Protein AF-A0A7S2EQD6-F1 (afdb_monomer)

Solvent-accessible surface area (backbone atoms only — not comparable to full-atom values): 32154 Å² total; per-residue (Å²): 106,72,55,60,54,40,44,70,32,64,63,48,75,42,72,77,52,40,70,50,75,37,54,31,87,34,45,26,77,62,15,37,38,44,44,65,15,59,37,78,39,79,96,69,75,39,49,37,35,27,51,32,76,66,50,82,82,32,35,67,44,68,41,47,62,68,86,27,44,66,63,51,54,53,52,51,48,53,50,51,50,51,46,51,52,49,52,56,54,46,73,73,44,70,55,75,82,70,34,48,79,51,99,32,29,44,33,37,77,45,81,23,81,38,65,63,63,45,48,56,51,47,52,52,47,51,52,51,20,60,77,65,77,47,70,70,48,76,46,80,45,81,52,94,79,86,36,30,37,40,37,40,37,29,56,45,85,90,68,76,35,72,49,72,66,42,53,52,51,55,47,52,47,48,48,55,57,52,72,67,54,43,53,38,76,62,51,46,62,92,78,59,74,91,32,53,34,70,56,62,45,86,59,71,20,51,28,35,29,39,35,32,41,54,88,66,52,78,47,80,41,76,35,31,55,76,56,44,53,73,72,47,62,79,34,37,37,36,36,46,25,28,19,49,37,30,36,28,34,65,31,21,50,72,92,53,93,59,74,36,49,34,36,48,29,38,72,58,97,53,55,94,39,46,35,46,71,41,51,30,35,29,35,31,61,42,76,88,77,50,69,67,44,45,29,32,27,69,84,51,79,60,47,35,34,36,34,30,70,38,72,77,44,80,34,72,73,60,99,83,60,97,58,62,19,27,29,28,34,30,33,29,46,41,77,62,55,85,42,48,37,61,62,53,26,68,72,57,32,35,61,50,68,66,75,90,49,75,71,82,78,52,82,65,43,71,57,67,54,37,38,82,74,44,44,62,74,55,8,37,38,51,60,39,41,41,44,47,53,38,70,68,57,50,63,72,66,34,72,92,33,49,38,57,36,32,56,26,35,37,46,66,79,66,44,61,58,86,44,65,36,54,81,77,55,82,62,70,69,31,46,34,44,29,43,36,47,36,52,49,55,53,38,53,35,54,75,70,64,41,47,52,37,30,34,18,68,67,38,46,51,52,52,46,46,44,33,47,45,5,48,47,35,74,72,73,43,78,61,91,84,61,91,54,49,70,41,52,47,66,50,58,59,63,70,64,74,72,68,84,88,74,54,49,52,60,13,45,51,53,65,50,62,95,59,54,60,89,38,71,52,46,31,38,38,16,66,64,55,38,52,96,76,52,76,79,70,72,71,47,27,41,33,27,48,41,64,58,52,36,25,65,64,40,33,33,54,12,22,62,72,67,32,38,62,60,50,50,54,53,50,52,52,36,54,75,70,68,43,35,26,35,72,31,25,21,38,34,39,42,34,44,65,77,80,82,126

Secondary structure (DSSP, 8-state):
-HHHHHHH-SEEEE----TTSEEGGGSPTT-EEEE--EEEEGGGTEEEESEES-GGGT-SEE--TTTSHHHHHHHHHHHHHHHHHHHHHHTTS-HHHHSEEETTEEEEEEEESSHHHHHHHHHHHHHHHHHTT-PPEEEEE--SSS-EEEEEEE--TTTSS--HHHHHHHHHHHHHHHHH--BGGGT-----GGGB-SS--SSTT---EEEE-TT--EEEES-HHHHHHHHTTTEEEEEE-EEEP--EEEEEETT-SS-EEEEEEE--S-SSSBSTT-EEEEEES-SS--TT-EEE-GGGTTSEEEEEEEEEEEE---SSSS--EEEEEEEEEES-TTSBHHHHHHHH-B----GGG-S---TTHHHHTS-TT-EEEEESS--GGGGG--HHHHHHH-GGGEEEEEEE--GGGGS---SSBGGGS-PPPEEEEEEHHHHHHHHHHHHTT-EEEEESHHHHHHHHHHHHHHHHHHHH---TT-SSEEE-TTHHHHHHSSSPPPPHHHHHHHHHTT--TT-EEEEEE-----TTT---SS-SEEEEE---TT-HHHHHHHHHTT-HHHHHHHHHHHHHTT--BSTTS-EEEEE------

Foldseek 3Di:
DVLVVQQPDLEAEDQPLAAQCAELVSHHAAHEYEFPRWHQDPVVNFTGTNYDDDNVVGYNYYADGPPGVVVVVVVVVVVVVVVVVVVVVLVVPPLVVQWDDDQQKTKHKDWDQEPVVVVVLVVVLQVVCVVLVFDWDWDWDDDPDGTIIIMTMGGDPVPSHHDPSRSVSSVVSVVSVVLVFDFLVLQFDDDDLLQADLAFDVPQQQFKEWEQAQVRDIDTGRGRLVVVLVVCVLFFEEDAQAAAFLQWFWWAFVPDPDTWIKGFFAQPPDQQAFQAFGKTWIWIQDPPDDQQTKIAGVLVVRQKIKGFHAWPAWDDLDPPDPGTTTTTIITIHGPRRPDGVRVVSVRGGHQPDRCSSVDDGDPVCSVQQHAPSHDDHAANHYLQLRSNDDPVSDVSSDPLSYAYWHKHYGPQQSDFQPDSGSVPDFFDKIKIKGQLLRLVSLLVCVVVVGHYEYRGPRSQQVLQLLLLLLLCCVVVNDDPPDPAGEDEQCNVVVSVPDDDDDASNNSSCSQCPPHDSRDMHMHMYRHQQAAPRDDRRRDFKYKYFADHRRGSVSRNVCNNQRHSVSSNVSVVVCVVVSFRGDSSTHMYIYGHDPPDD

pLDDT: mean 84.17, std 13.35, range [29.14, 98.56]

Nearest PDB structures (foldseek):
  1yy3-assembly2_B  TM=5.901E-01  e=1.756E-21  Bacillus subtilis
  1wdi-assembly1_A  TM=6.372E-01  e=6.021E-18  Thermus thermophilus
  5o22-assembly1_A  TM=9.116E-01  e=2.894E-05  Escherichia coli K-12
  5fr7-assembly1_B  TM=4.231E-01  e=1.753E-01  Erwinia amylovora CFBP1430
  6vu7-assembly1_D  TM=4.614E-01  e=2.765E-01  Escherichia coli 55989

Structure (mmCIF, N/CA/C/O backbone):
data_AF-A0A7S2EQD6-F1
#
_entry.id   AF-A0A7S2EQD6-F1
#
loop_
_atom_site.group_PDB
_atom_site.id
_atom_site.type_symbol
_atom_site.label_atom_id
_atom_site.label_alt_id
_atom_site.label_comp_id
_atom_site.label_asym_id
_atom_site.label_entity_id
_atom_site.label_seq_id
_atom_site.pdbx_PDB_ins_code
_atom_site.Cartn_x
_atom_site.Cartn_y
_atom_site.Cartn_z
_atom_site.occupancy
_atom_site.B_iso_or_equiv
_atom_site.auth_seq_id
_atom_site.auth_comp_id
_atom_site.auth_asym_id
_atom_site.auth_atom_id
_atom_site.pdbx_PDB_model_num
ATOM 1 N N . LYS A 1 1 ? 44.573 29.053 -65.685 1.00 82.62 1 LYS A N 1
ATOM 2 C CA . LYS A 1 1 ? 44.059 29.717 -64.462 1.00 82.62 1 LYS A CA 1
ATOM 3 C C . LYS A 1 1 ? 43.246 28.791 -63.561 1.00 82.62 1 LYS A C 1
ATOM 5 O O . LYS A 1 1 ? 43.706 28.571 -62.456 1.00 82.62 1 LYS A O 1
ATOM 10 N N . LEU A 1 2 ? 42.095 28.234 -63.974 1.00 89.12 2 LEU A N 1
ATOM 11 C CA . LEU A 1 2 ? 41.351 27.299 -63.103 1.00 89.12 2 LEU A CA 1
ATOM 12 C C . LEU A 1 2 ? 42.158 26.020 -62.827 1.00 89.12 2 LEU A C 1
ATOM 14 O O . LEU A 1 2 ? 42.357 25.667 -61.676 1.00 89.12 2 LEU A O 1
ATOM 18 N N . GLU A 1 3 ? 42.723 25.413 -63.870 1.00 92.88 3 GLU A N 1
ATOM 19 C CA . GLU A 1 3 ? 43.634 24.264 -63.761 1.00 92.88 3 GLU A CA 1
ATOM 20 C C . GLU A 1 3 ? 44.816 24.523 -62.808 1.00 92.88 3 GLU A C 1
ATOM 22 O O . GLU A 1 3 ? 45.034 23.762 -61.874 1.00 92.88 3 GLU A O 1
ATOM 27 N N . GLU A 1 4 ? 45.529 25.643 -62.964 1.00 93.06 4 GLU A N 1
ATOM 28 C CA . GLU A 1 4 ? 46.649 26.019 -62.080 1.00 93.06 4 GLU A CA 1
ATOM 29 C C . GLU A 1 4 ? 46.222 26.191 -60.613 1.00 93.06 4 GLU A C 1
ATOM 31 O O . GLU A 1 4 ? 46.980 25.859 -59.701 1.00 93.06 4 GLU A O 1
ATOM 36 N N . MET A 1 5 ? 45.010 26.700 -60.367 1.00 93.81 5 MET A N 1
ATOM 37 C CA . MET A 1 5 ? 44.462 26.826 -59.013 1.00 93.81 5 MET A CA 1
ATOM 38 C C . MET A 1 5 ? 44.160 25.455 -58.401 1.00 93.81 5 MET A C 1
ATOM 40 O O . MET A 1 5 ? 44.445 25.238 -57.227 1.00 93.81 5 MET A O 1
ATOM 44 N N . VAL A 1 6 ? 43.629 24.515 -59.185 1.00 93.94 6 VAL A N 1
ATOM 45 C CA . VAL A 1 6 ? 43.349 23.150 -58.712 1.00 93.94 6 VAL A CA 1
ATOM 46 C C . VAL A 1 6 ? 44.655 22.383 -58.465 1.00 93.94 6 VAL A C 1
ATOM 48 O O . VAL A 1 6 ? 44.810 21.782 -57.403 1.00 93.94 6 VAL A O 1
ATOM 51 N N . LEU A 1 7 ? 45.640 22.501 -59.363 1.00 94.06 7 LEU A N 1
ATOM 52 C CA . LEU A 1 7 ? 46.951 21.843 -59.253 1.00 94.06 7 LEU A CA 1
ATOM 53 C C . LEU A 1 7 ? 47.787 22.332 -58.063 1.00 94.06 7 LEU A C 1
ATOM 55 O O . LEU A 1 7 ? 48.673 21.620 -57.591 1.00 94.06 7 LEU A O 1
ATOM 59 N N . SER A 1 8 ? 47.531 23.547 -57.576 1.00 94.25 8 SER A N 1
ATOM 60 C CA . SER A 1 8 ? 48.234 24.119 -56.423 1.00 94.25 8 SER A CA 1
ATOM 61 C C . SER A 1 8 ? 47.495 23.945 -55.092 1.00 94.25 8 SER A C 1
ATOM 63 O O . SER A 1 8 ? 48.078 24.236 -54.049 1.00 94.25 8 SER A O 1
ATOM 65 N N . SER A 1 9 ? 46.256 23.439 -55.098 1.00 96.19 9 SER A N 1
ATOM 66 C CA . SER A 1 9 ? 45.418 23.322 -53.899 1.00 96.19 9 SER A CA 1
ATOM 67 C C . SER A 1 9 ? 45.641 22.006 -53.149 1.00 96.19 9 SER A C 1
ATOM 69 O O . SER A 1 9 ? 45.617 20.929 -53.739 1.00 96.19 9 SER A O 1
ATOM 71 N N . ASP A 1 10 ? 45.800 22.083 -51.825 1.00 96.00 10 ASP A N 1
ATOM 72 C CA . ASP A 1 10 ? 45.852 20.901 -50.948 1.00 96.00 10 ASP A CA 1
ATOM 73 C C . ASP A 1 10 ? 44.454 20.356 -50.607 1.00 96.00 10 ASP A C 1
ATOM 75 O O . ASP A 1 10 ? 44.292 19.170 -50.315 1.00 96.00 10 ASP A O 1
ATOM 79 N N . ILE A 1 11 ? 43.436 21.222 -50.659 1.00 96.88 11 ILE A N 1
ATOM 80 C CA . ILE A 1 11 ? 42.023 20.868 -50.507 1.00 96.88 11 ILE A CA 1
ATOM 81 C C . ILE A 1 11 ? 41.241 21.565 -51.613 1.00 96.88 11 ILE A C 1
ATOM 83 O O . ILE A 1 11 ? 41.304 22.788 -51.743 1.00 96.88 11 ILE A O 1
ATOM 87 N N . VAL A 1 12 ? 40.477 20.798 -52.385 1.00 95.00 12 VAL A N 1
ATOM 88 C CA . VAL A 1 12 ? 39.614 21.327 -53.444 1.00 95.00 12 VAL A CA 1
ATOM 89 C C . VAL A 1 12 ? 38.160 21.143 -53.038 1.00 95.00 12 VAL A C 1
ATOM 91 O O . VAL A 1 12 ? 37.707 20.020 -52.835 1.00 95.00 12 VAL A O 1
ATOM 94 N N . VAL A 1 13 ? 37.416 22.243 -52.931 1.00 95.00 13 VAL A N 1
ATOM 95 C CA . VAL A 1 13 ? 35.972 22.226 -52.665 1.00 95.00 13 VAL A CA 1
ATOM 96 C C . VAL A 1 13 ? 35.254 22.735 -53.903 1.00 95.00 13 VAL A C 1
ATOM 98 O O . VAL A 1 13 ? 35.466 23.878 -54.303 1.00 95.00 13 VAL A O 1
ATOM 101 N N . THR A 1 14 ? 34.412 21.901 -54.511 1.00 91.50 14 THR A N 1
ATOM 102 C CA . THR A 1 14 ? 33.633 22.295 -55.691 1.00 91.50 14 THR A CA 1
ATOM 103 C C . THR A 1 14 ? 32.160 22.448 -55.353 1.00 91.50 14 THR A C 1
ATOM 105 O O . THR A 1 14 ? 31.561 21.559 -54.750 1.00 91.50 14 THR A O 1
ATOM 108 N N . CYS A 1 15 ? 31.583 23.578 -55.759 1.00 91.56 15 CYS A N 1
ATOM 109 C CA . CYS A 1 15 ? 30.183 23.960 -55.555 1.00 91.56 15 CYS A CA 1
ATOM 110 C C . CYS A 1 15 ? 29.581 24.541 -56.849 1.00 91.56 15 CYS A C 1
ATOM 112 O O . CYS A 1 15 ? 28.695 25.391 -56.782 1.00 91.56 15 CYS A O 1
ATOM 114 N N . ALA A 1 16 ? 30.123 24.179 -58.016 1.00 89.44 16 ALA A N 1
ATOM 115 C CA . ALA A 1 16 ? 29.805 24.848 -59.274 1.00 89.44 16 ALA A CA 1
ATOM 116 C C . ALA A 1 16 ? 28.478 24.368 -59.876 1.00 89.44 16 ALA A C 1
ATOM 118 O O . ALA A 1 16 ? 27.806 25.150 -60.544 1.00 89.44 16 ALA A O 1
ATOM 119 N N . GLY A 1 17 ? 28.101 23.105 -59.642 1.00 89.12 17 GLY A N 1
ATOM 120 C CA . GLY A 1 17 ? 26.892 22.522 -60.236 1.00 89.12 17 GLY A CA 1
ATOM 121 C C . GLY A 1 17 ? 26.987 22.439 -61.760 1.00 89.12 17 GLY A C 1
ATOM 122 O O . GLY A 1 17 ? 26.004 22.646 -62.464 1.00 89.12 17 GLY A O 1
ATOM 123 N N . SER A 1 18 ? 28.194 22.200 -62.268 1.00 91.25 18 SER A N 1
ATOM 124 C CA . SER A 1 18 ? 28.522 22.168 -63.688 1.00 91.25 18 SER A CA 1
ATOM 125 C C . SER A 1 18 ? 29.345 20.909 -63.963 1.00 91.25 18 SER A C 1
ATOM 127 O O . SER A 1 18 ? 30.561 20.922 -63.755 1.00 91.25 18 SER A O 1
ATOM 129 N N . PRO A 1 19 ? 28.712 19.816 -64.426 1.00 90.38 19 PRO A N 1
ATOM 130 C CA . PRO A 1 19 ? 29.387 18.540 -64.619 1.00 90.38 19 PRO A CA 1
ATOM 131 C C . PRO A 1 19 ? 30.586 18.643 -65.558 1.00 90.38 19 PRO A C 1
ATOM 133 O O . PRO A 1 19 ? 30.471 19.201 -66.648 1.00 90.38 19 PRO A O 1
ATOM 136 N N . GLY A 1 20 ? 31.723 18.091 -65.138 1.00 84.31 20 GLY A N 1
ATOM 137 C CA . GLY A 1 20 ? 32.963 18.097 -65.921 1.00 84.31 20 GLY A CA 1
ATOM 138 C C . GLY A 1 20 ? 33.658 19.457 -66.039 1.00 84.31 20 GLY A C 1
ATOM 139 O O . GLY A 1 20 ? 34.552 19.610 -66.864 1.00 84.31 20 GLY A O 1
ATOM 140 N N . LEU A 1 21 ? 33.284 20.451 -65.224 1.00 92.56 21 LEU A N 1
ATOM 141 C CA . LEU A 1 21 ? 34.004 21.726 -65.149 1.00 92.56 21 LEU A CA 1
ATOM 142 C C . LEU A 1 21 ? 35.478 21.534 -64.755 1.00 92.56 21 LEU A C 1
ATOM 144 O O . LEU A 1 21 ? 36.339 22.310 -65.175 1.00 92.56 21 LEU A O 1
ATOM 148 N N . LEU A 1 22 ? 35.752 20.532 -63.919 1.00 93.69 22 LEU A N 1
ATOM 149 C CA . LEU A 1 22 ? 37.081 20.204 -63.419 1.00 93.69 22 LEU A CA 1
ATOM 150 C C . LEU A 1 22 ? 37.515 18.834 -63.942 1.00 93.69 22 LEU A C 1
ATOM 152 O O . LEU A 1 22 ? 36.711 17.911 -63.992 1.00 93.69 22 LEU A O 1
ATOM 156 N N . CYS A 1 23 ? 38.792 18.669 -64.275 1.00 93.25 23 CYS A N 1
ATOM 157 C CA . CYS A 1 23 ? 39.355 17.355 -64.582 1.00 93.25 23 CYS A CA 1
ATOM 158 C C . CYS A 1 23 ? 40.022 16.760 -63.335 1.00 93.25 23 CYS A C 1
ATOM 160 O O . CYS A 1 23 ? 40.720 17.470 -62.608 1.00 93.25 23 CYS A O 1
ATOM 162 N N . ALA A 1 24 ? 39.846 15.459 -63.093 1.00 93.38 24 ALA A N 1
ATOM 163 C CA . ALA A 1 24 ? 40.533 14.747 -62.015 1.00 93.38 24 ALA A CA 1
ATOM 164 C C . ALA A 1 24 ? 42.063 14.889 -62.125 1.00 93.38 24 ALA A C 1
ATOM 166 O O . ALA A 1 24 ? 42.728 15.088 -61.114 1.00 93.38 24 ALA A O 1
ATOM 167 N N . ASP A 1 25 ? 42.617 14.905 -63.339 1.00 93.06 25 ASP A N 1
ATOM 168 C CA . ASP A 1 25 ? 44.062 15.054 -63.565 1.00 93.06 25 ASP A CA 1
ATOM 169 C C . ASP A 1 25 ? 44.606 16.439 -63.168 1.00 93.06 25 ASP A C 1
ATOM 171 O O . ASP A 1 25 ? 45.816 16.620 -63.043 1.00 93.06 25 ASP A O 1
ATOM 175 N N . TRP A 1 26 ? 43.729 17.420 -62.928 1.00 95.12 26 TRP A N 1
ATOM 176 C CA . TRP A 1 26 ? 44.123 18.724 -62.388 1.00 95.12 26 TRP A CA 1
ATOM 177 C C . TRP A 1 26 ? 44.314 18.697 -60.869 1.00 95.12 26 TRP A C 1
ATOM 179 O O . TRP A 1 26 ? 44.816 19.664 -60.302 1.00 95.12 26 TRP A O 1
ATOM 189 N N . VAL A 1 27 ? 43.905 17.626 -60.181 1.00 95.12 27 VAL A N 1
ATOM 190 C CA . VAL A 1 27 ? 44.036 17.507 -58.727 1.00 95.12 27 VAL A CA 1
ATOM 191 C C . VAL A 1 27 ? 45.477 17.173 -58.364 1.00 95.12 27 VAL A C 1
ATOM 193 O O . VAL A 1 27 ? 46.041 16.173 -58.809 1.00 95.12 27 VAL A O 1
ATOM 196 N N . LYS A 1 28 ? 46.067 17.997 -57.492 1.00 94.75 28 LYS A N 1
ATOM 197 C CA . LYS A 1 28 ? 47.384 17.740 -56.908 1.00 94.75 28 LYS A CA 1
ATOM 198 C C . LYS A 1 28 ? 47.413 16.345 -56.258 1.00 94.75 28 LYS A C 1
ATOM 200 O O . LYS A 1 28 ? 46.581 16.079 -55.387 1.00 94.75 28 LYS A O 1
ATOM 205 N N . PRO A 1 29 ? 48.368 15.463 -56.610 1.00 93.50 29 PRO A N 1
ATOM 206 C CA . PRO A 1 29 ? 48.454 14.141 -56.002 1.00 93.50 29 PRO A CA 1
ATOM 207 C C . PRO A 1 29 ? 48.514 14.209 -54.471 1.00 93.50 29 PRO A C 1
ATOM 209 O O . PRO A 1 29 ? 49.391 14.861 -53.901 1.00 93.50 29 PRO A O 1
ATOM 212 N N . GLY A 1 30 ? 47.579 13.529 -53.806 1.00 89.12 30 GLY A N 1
ATOM 213 C CA . GLY A 1 30 ? 47.466 13.509 -52.346 1.00 89.12 30 GLY A CA 1
ATOM 214 C C . GLY A 1 30 ? 46.602 14.616 -51.723 1.00 89.12 30 GLY A C 1
ATOM 215 O O . GLY A 1 30 ? 46.485 14.644 -50.497 1.00 89.12 30 GLY A O 1
ATOM 216 N N . ALA A 1 31 ? 45.984 15.486 -52.528 1.00 95.81 31 ALA A N 1
ATOM 217 C CA . ALA A 1 31 ? 45.004 16.468 -52.058 1.00 95.81 31 ALA A CA 1
ATOM 218 C C . ALA A 1 31 ? 43.680 15.813 -51.623 1.00 95.81 31 ALA A C 1
ATOM 220 O O . ALA A 1 31 ? 43.347 14.700 -52.047 1.00 95.81 31 ALA A O 1
ATOM 221 N N . ASP A 1 32 ? 42.913 16.516 -50.788 1.00 97.12 32 ASP A N 1
ATOM 222 C CA . ASP A 1 32 ? 41.550 16.124 -50.418 1.00 97.12 32 ASP A CA 1
ATOM 223 C C . ASP A 1 32 ? 40.516 16.844 -51.301 1.00 97.12 32 ASP A C 1
ATOM 225 O O . ASP A 1 32 ? 40.641 18.040 -51.568 1.00 97.12 32 ASP A O 1
ATOM 229 N N . VAL A 1 33 ? 39.468 16.138 -51.734 1.00 95.31 33 VAL A N 1
ATOM 230 C CA . VAL A 1 33 ? 38.430 16.694 -52.621 1.00 95.31 33 VAL A CA 1
ATOM 231 C C . VAL A 1 33 ? 37.043 16.619 -51.981 1.00 95.31 33 VAL A C 1
ATOM 233 O O . VAL A 1 33 ? 36.545 15.549 -51.636 1.00 95.31 33 VAL A O 1
ATOM 236 N N . ILE A 1 34 ? 36.377 17.765 -51.859 1.00 94.56 34 ILE A N 1
ATOM 237 C CA . ILE A 1 34 ? 35.019 17.895 -51.326 1.00 94.56 34 ILE A CA 1
ATOM 238 C C . ILE A 1 34 ? 34.081 18.302 -52.471 1.00 94.56 34 ILE A C 1
ATOM 240 O O . ILE A 1 34 ? 34.007 19.463 -52.871 1.00 94.56 34 ILE A O 1
ATOM 244 N N . ASN A 1 35 ? 33.350 17.322 -52.991 1.00 90.00 35 ASN A N 1
ATOM 245 C CA . ASN A 1 35 ? 32.338 17.475 -54.033 1.00 90.00 35 ASN A CA 1
ATOM 246 C C . ASN A 1 35 ? 30.985 17.858 -53.431 1.00 90.00 35 ASN A C 1
ATOM 248 O O . ASN A 1 35 ? 30.225 16.996 -52.988 1.00 90.00 35 ASN A O 1
ATOM 252 N N . VAL A 1 36 ? 30.688 19.157 -53.432 1.00 90.00 36 VAL A N 1
ATOM 253 C CA . VAL A 1 36 ? 29.379 19.704 -53.043 1.00 90.00 36 VAL A CA 1
ATOM 254 C C . VAL A 1 36 ? 28.483 19.879 -54.270 1.00 90.00 36 VAL A C 1
ATOM 256 O O . VAL A 1 36 ? 27.290 19.591 -54.208 1.00 90.00 36 VAL A O 1
ATOM 259 N N . GLY A 1 37 ? 29.053 20.324 -55.394 1.00 83.88 37 GLY A N 1
ATOM 260 C CA . GLY A 1 37 ? 28.342 20.464 -56.660 1.00 83.88 37 GLY A CA 1
ATOM 261 C C . GLY A 1 37 ? 27.956 19.103 -57.229 1.00 83.88 37 GLY A C 1
ATOM 262 O O . GLY A 1 37 ? 28.807 18.267 -57.537 1.00 83.88 37 GLY A O 1
ATOM 263 N N . THR A 1 38 ? 26.648 18.878 -57.334 1.00 86.44 38 THR A N 1
ATOM 264 C CA . THR A 1 38 ? 26.067 17.674 -57.926 1.00 86.44 38 THR A CA 1
ATOM 265 C C . THR A 1 38 ? 24.943 18.088 -58.860 1.00 86.44 38 THR A C 1
ATOM 267 O O . THR A 1 38 ? 24.141 18.957 -58.521 1.00 86.44 38 THR A O 1
ATOM 270 N N . THR A 1 39 ? 24.894 17.487 -60.046 1.00 89.38 39 THR A N 1
ATOM 271 C CA . THR A 1 39 ? 23.857 17.781 -61.045 1.00 89.38 39 THR A CA 1
ATOM 272 C C . THR A 1 39 ? 23.174 16.491 -61.448 1.00 89.38 39 THR A C 1
ATOM 274 O O . THR A 1 39 ? 23.846 15.520 -61.792 1.00 89.38 39 THR A O 1
ATOM 277 N N . PHE A 1 40 ? 21.844 16.468 -61.403 1.00 89.69 40 PHE A N 1
ATOM 278 C CA . PHE A 1 40 ? 21.079 15.334 -61.904 1.00 89.69 40 PHE A CA 1
ATOM 279 C C . PHE A 1 40 ? 21.040 15.381 -63.431 1.00 89.69 40 PHE A C 1
ATOM 281 O O . PHE A 1 40 ? 20.621 16.383 -64.010 1.00 89.69 40 PHE A O 1
ATOM 288 N N . ILE A 1 41 ? 21.485 14.307 -64.081 1.00 88.12 41 ILE A N 1
ATOM 289 C CA . ILE A 1 41 ? 21.403 14.162 -65.535 1.00 88.12 41 ILE A CA 1
ATOM 290 C C . ILE A 1 41 ? 20.352 13.102 -65.846 1.00 88.12 41 ILE A C 1
ATOM 292 O O . ILE A 1 41 ? 20.577 11.919 -65.597 1.00 88.12 41 ILE A O 1
ATOM 296 N N . GLU A 1 42 ? 19.230 13.530 -66.427 1.00 86.25 42 GLU A N 1
ATOM 297 C CA . GLU A 1 42 ? 18.059 12.689 -66.709 1.00 86.25 42 GLU A CA 1
ATOM 298 C C . GLU A 1 42 ? 18.405 11.474 -67.582 1.00 86.25 42 GLU A C 1
ATOM 300 O O . GLU A 1 42 ? 17.986 10.361 -67.291 1.00 86.25 42 GLU A O 1
ATOM 305 N N . GLN A 1 43 ? 19.269 11.641 -68.591 1.00 90.50 43 GLN A N 1
ATOM 306 C CA . GLN A 1 43 ? 19.689 10.533 -69.459 1.00 90.50 43 GLN A CA 1
ATOM 307 C C . GLN A 1 43 ? 20.519 9.464 -68.730 1.00 90.50 43 GLN A C 1
ATOM 309 O O . GLN A 1 43 ? 20.636 8.344 -69.222 1.00 90.50 43 GLN A O 1
ATOM 314 N N . LYS A 1 44 ? 21.142 9.814 -67.597 1.00 82.19 44 LYS A N 1
ATOM 315 C CA . LYS A 1 44 ? 21.961 8.906 -66.779 1.00 82.19 44 LYS A CA 1
ATOM 316 C C . LYS A 1 44 ? 21.232 8.421 -65.526 1.00 82.19 44 LYS A C 1
ATOM 318 O O . LYS A 1 44 ? 21.800 7.600 -64.813 1.00 82.19 44 LYS A O 1
ATOM 323 N N . ASP A 1 45 ? 20.043 8.963 -65.252 1.00 87.44 45 ASP A N 1
ATOM 324 C CA . ASP A 1 45 ? 19.269 8.755 -64.024 1.00 87.44 45 ASP A CA 1
ATOM 325 C C . ASP A 1 45 ? 20.144 8.800 -62.754 1.00 87.44 45 ASP A C 1
ATOM 327 O O . ASP A 1 45 ? 20.095 7.940 -61.876 1.00 87.44 45 ASP A O 1
ATOM 331 N N . SER A 1 46 ? 21.064 9.769 -62.699 1.00 87.88 46 SER A N 1
ATOM 332 C CA . SER A 1 46 ? 22.082 9.814 -61.650 1.00 87.88 46 SER A CA 1
ATOM 333 C C . SER A 1 46 ? 22.590 11.225 -61.382 1.00 87.88 46 SER A C 1
ATOM 335 O O . SER A 1 46 ? 22.560 12.104 -62.249 1.00 87.88 46 SER A O 1
ATOM 337 N N . LEU A 1 47 ? 23.082 11.425 -60.158 1.00 89.06 47 LEU A N 1
ATOM 338 C CA . LEU A 1 47 ? 23.811 12.625 -59.763 1.00 89.06 47 LEU A CA 1
ATOM 339 C C . LEU A 1 47 ? 25.253 12.522 -60.244 1.00 89.06 47 LEU A C 1
ATOM 341 O O . LEU A 1 47 ? 25.926 11.520 -60.013 1.00 89.06 47 LEU A O 1
ATOM 345 N N . VAL A 1 48 ? 25.732 13.588 -60.874 1.00 90.19 48 VAL A N 1
ATOM 346 C CA . VAL A 1 48 ? 27.058 13.647 -61.488 1.00 90.19 48 VAL A CA 1
ATOM 347 C C . VAL A 1 48 ? 27.882 14.749 -60.834 1.00 90.19 48 VAL A C 1
ATOM 349 O O . VAL A 1 48 ? 27.343 15.788 -60.446 1.00 90.19 48 VAL A O 1
ATOM 352 N N . SER A 1 49 ? 29.178 14.487 -60.682 1.00 90.38 49 SER A N 1
ATOM 353 C CA . SER A 1 49 ? 30.152 15.402 -60.084 1.00 90.38 49 SER A CA 1
ATOM 354 C C . SER A 1 49 ? 30.496 16.561 -61.022 1.00 90.38 49 SER A C 1
ATOM 356 O O . SER A 1 49 ? 30.456 16.409 -62.244 1.00 90.38 49 SER A O 1
ATOM 358 N N . ASP A 1 50 ? 30.930 17.686 -60.451 1.00 94.06 50 ASP A N 1
ATOM 359 C CA . ASP A 1 50 ? 31.616 18.757 -61.190 1.00 94.06 50 ASP A CA 1
ATOM 360 C C . ASP A 1 50 ? 32.958 18.289 -61.789 1.00 94.06 50 ASP A C 1
ATOM 362 O O . ASP A 1 50 ? 33.488 18.934 -62.693 1.00 94.06 50 ASP A O 1
ATOM 366 N N . PHE A 1 51 ? 33.501 17.165 -61.306 1.00 92.69 51 PHE A N 1
ATOM 367 C CA . PHE A 1 51 ? 34.700 16.541 -61.858 1.00 92.69 51 PHE A CA 1
ATOM 368 C C . PHE A 1 51 ? 34.391 15.529 -62.964 1.00 92.69 51 PHE A C 1
ATOM 370 O O . PHE A 1 51 ? 33.550 14.643 -62.803 1.00 92.69 51 PHE A O 1
ATOM 377 N N . GLU A 1 52 ? 35.154 15.614 -64.047 1.00 92.38 52 GLU A N 1
ATOM 378 C CA . GLU A 1 52 ? 35.338 14.558 -65.033 1.00 92.38 52 GLU A CA 1
ATOM 379 C C . GLU A 1 52 ? 36.538 13.677 -64.645 1.00 92.38 52 GLU A C 1
ATOM 381 O O . GLU A 1 52 ? 37.577 14.172 -64.204 1.00 92.38 52 GLU A O 1
ATOM 386 N N . GLY A 1 53 ? 36.403 12.361 -64.820 1.00 90.12 53 GLY A N 1
ATOM 387 C CA . GLY A 1 53 ? 37.444 11.381 -64.498 1.00 90.12 53 GLY A CA 1
ATOM 388 C C . GLY A 1 53 ? 37.322 10.756 -63.103 1.00 90.12 53 GLY A C 1
ATOM 389 O O . GLY A 1 53 ? 36.395 11.028 -62.341 1.00 90.12 53 GLY A O 1
ATOM 390 N N . ASP A 1 54 ? 38.257 9.859 -62.787 1.00 90.81 54 ASP A N 1
ATOM 391 C CA . ASP A 1 54 ? 38.256 9.073 -61.550 1.00 90.81 54 ASP A CA 1
ATOM 392 C C . ASP A 1 54 ? 39.160 9.703 -60.481 1.00 90.81 54 ASP A C 1
ATOM 394 O O . ASP A 1 54 ? 40.384 9.546 -60.492 1.00 90.81 54 ASP A O 1
ATOM 398 N N . LEU A 1 55 ? 38.532 10.392 -59.525 1.00 91.25 55 LEU A N 1
ATOM 399 C CA . LEU A 1 55 ? 39.210 11.051 -58.406 1.00 91.25 55 LEU A CA 1
ATOM 400 C C . LEU A 1 55 ? 39.966 10.082 -57.488 1.00 91.25 55 LEU A C 1
ATOM 402 O O . LEU A 1 55 ? 40.918 10.506 -56.833 1.00 91.25 55 LEU A O 1
ATOM 406 N N . SER A 1 56 ? 39.604 8.794 -57.449 1.00 90.31 56 SER A N 1
ATOM 407 C CA . SER A 1 56 ? 40.280 7.809 -56.590 1.00 90.31 56 SER A CA 1
ATOM 408 C C . SER A 1 56 ? 41.736 7.557 -56.993 1.00 90.31 56 SER A C 1
ATOM 410 O O . SER A 1 56 ? 42.535 7.090 -56.183 1.00 90.31 56 SER A O 1
ATOM 412 N N . ARG A 1 57 ? 42.100 7.908 -58.233 1.00 90.81 57 ARG A N 1
ATOM 413 C CA . ARG A 1 57 ? 43.457 7.749 -58.767 1.00 90.81 57 ARG A CA 1
ATOM 414 C C . ARG A 1 57 ? 44.434 8.822 -58.291 1.00 90.81 57 ARG A C 1
ATOM 416 O O . ARG A 1 57 ? 45.640 8.603 -58.367 1.00 90.81 57 ARG A O 1
ATOM 423 N N . VAL A 1 58 ? 43.927 9.972 -57.852 1.00 90.31 58 VAL A N 1
ATOM 424 C CA . VAL A 1 58 ? 44.714 11.198 -57.622 1.00 90.31 58 VAL A CA 1
ATOM 425 C C . VAL A 1 58 ? 44.518 11.776 -56.220 1.00 90.31 58 VAL A C 1
ATOM 427 O O . VAL A 1 58 ? 45.488 12.204 -55.588 1.00 90.31 58 VAL A O 1
ATOM 430 N N . ALA A 1 59 ? 43.286 11.765 -55.708 1.00 93.31 59 ALA A N 1
ATOM 431 C CA . ALA A 1 59 ? 42.943 12.342 -54.417 1.00 93.31 59 ALA A CA 1
ATOM 432 C C . ALA A 1 59 ? 43.236 11.360 -53.277 1.00 93.31 59 ALA A C 1
ATOM 434 O O . ALA A 1 59 ? 42.963 10.165 -53.372 1.00 93.31 59 ALA A O 1
ATOM 435 N N . LYS A 1 60 ? 43.735 11.877 -52.151 1.00 93.44 60 LYS A N 1
ATOM 436 C CA . LYS A 1 60 ? 43.945 11.087 -50.930 1.00 93.44 60 LYS A CA 1
ATOM 437 C C . LYS A 1 60 ? 42.617 10.676 -50.299 1.00 93.44 60 LYS A C 1
ATOM 439 O O . LYS A 1 60 ? 42.468 9.548 -49.833 1.00 93.44 60 LYS A O 1
ATOM 444 N N . ARG A 1 61 ? 41.667 11.610 -50.249 1.00 94.81 61 ARG A N 1
ATOM 445 C CA . ARG A 1 61 ? 40.285 11.402 -49.808 1.00 94.81 61 ARG A CA 1
ATOM 446 C C . ARG A 1 61 ? 39.376 12.224 -50.701 1.00 94.81 61 ARG A C 1
ATOM 448 O O . ARG A 1 61 ? 39.720 13.346 -51.066 1.00 94.81 61 ARG A O 1
ATOM 455 N N . PHE A 1 62 ? 38.205 11.690 -51.018 1.00 93.50 62 PHE A N 1
ATOM 456 C CA . PHE A 1 62 ? 37.201 12.437 -51.758 1.00 93.50 62 PHE A CA 1
ATOM 457 C C . PHE A 1 62 ? 35.790 12.082 -51.297 1.00 93.50 62 PHE A C 1
ATOM 459 O O . PHE A 1 62 ? 35.537 10.961 -50.852 1.00 93.50 62 PHE A O 1
ATOM 466 N N . SER A 1 63 ? 34.859 13.027 -51.406 1.00 92.69 63 SER A N 1
ATOM 467 C CA . SER A 1 63 ? 33.438 12.734 -51.210 1.00 92.69 63 SER A CA 1
ATOM 468 C C . SER A 1 63 ? 32.819 12.217 -52.521 1.00 92.69 63 SER A C 1
ATOM 470 O O . SER A 1 63 ? 32.867 12.936 -53.529 1.00 92.69 63 SER A O 1
ATOM 472 N N . PRO A 1 64 ? 32.227 11.009 -52.545 1.00 89.94 64 PRO A N 1
ATOM 473 C CA . PRO A 1 64 ? 31.648 10.443 -53.759 1.00 89.94 64 PRO A CA 1
ATOM 474 C C . PRO A 1 64 ? 30.351 11.153 -54.169 1.00 89.94 64 PRO A C 1
ATOM 476 O O . PRO A 1 64 ? 29.663 11.768 -53.349 1.00 89.94 64 PRO A O 1
ATOM 479 N N . VAL A 1 65 ? 30.004 11.044 -55.450 1.00 87.81 65 VAL A N 1
ATOM 480 C CA . VAL A 1 65 ? 28.738 11.531 -56.006 1.00 87.81 65 VAL A CA 1
ATOM 481 C C . VAL A 1 65 ? 28.118 10.401 -56.839 1.00 87.81 65 VAL A C 1
ATOM 483 O O . VAL A 1 65 ? 28.746 9.997 -57.817 1.00 87.81 65 VAL A O 1
ATOM 486 N N . PRO A 1 66 ? 26.925 9.885 -56.476 1.00 83.44 66 PRO A N 1
ATOM 487 C CA . PRO A 1 66 ? 26.173 10.155 -55.243 1.00 83.44 66 PRO A CA 1
ATOM 488 C C . PRO A 1 66 ? 26.834 9.543 -53.986 1.00 83.44 66 PRO A C 1
ATOM 490 O O . PRO A 1 66 ? 27.775 8.761 -54.075 1.00 83.44 66 PRO A O 1
ATOM 493 N N . GLY A 1 67 ? 26.324 9.885 -52.796 1.00 81.06 67 GLY A N 1
ATOM 494 C CA . GLY A 1 67 ? 26.685 9.210 -51.535 1.00 81.06 67 GLY A CA 1
ATOM 495 C C . GLY A 1 67 ? 27.671 9.942 -50.615 1.00 81.06 67 GLY A C 1
ATOM 496 O O . GLY A 1 67 ? 27.943 9.453 -49.525 1.00 81.06 67 GLY A O 1
ATOM 497 N N . GLY A 1 68 ? 28.188 11.105 -51.017 1.00 87.25 68 GLY A N 1
ATOM 498 C CA . GLY A 1 68 ? 29.078 11.941 -50.206 1.00 87.25 68 GLY A CA 1
ATOM 499 C C . GLY A 1 68 ? 28.341 13.051 -49.456 1.00 87.25 68 GLY A C 1
ATOM 500 O O . GLY A 1 68 ? 27.712 12.819 -48.426 1.00 87.25 68 GLY A O 1
ATOM 501 N N . ILE A 1 69 ? 28.427 14.283 -49.967 1.00 89.12 69 ILE A N 1
ATOM 502 C CA . ILE A 1 69 ? 27.927 15.477 -49.266 1.00 89.12 69 ILE A CA 1
ATOM 503 C C . ILE A 1 69 ? 26.397 15.518 -49.168 1.00 89.12 69 ILE A C 1
ATOM 505 O O . ILE A 1 69 ? 25.880 15.932 -48.136 1.00 89.12 69 ILE A O 1
ATOM 509 N N . GLY A 1 70 ? 25.663 15.025 -50.171 1.00 83.00 70 GLY A N 1
ATOM 510 C CA . GLY A 1 70 ? 24.191 15.050 -50.183 1.00 83.00 70 GLY A CA 1
ATOM 511 C C . GLY A 1 70 ? 23.536 14.457 -48.919 1.00 83.00 70 GLY A C 1
ATOM 512 O O . GLY A 1 70 ? 22.802 15.170 -48.231 1.00 83.00 70 GLY A O 1
ATOM 513 N N . PRO A 1 71 ? 23.825 13.193 -48.550 1.00 81.56 71 PRO A N 1
ATOM 514 C CA . PRO A 1 71 ? 23.336 12.603 -47.300 1.00 81.56 71 PRO A CA 1
ATOM 515 C C . PRO A 1 71 ? 23.737 13.385 -46.036 1.00 81.56 71 PRO A C 1
ATOM 517 O O . PRO A 1 71 ? 22.933 13.508 -45.111 1.00 81.56 71 PRO A O 1
ATOM 520 N N . LEU A 1 72 ? 24.946 13.962 -46.001 1.00 82.81 72 LEU A N 1
ATOM 521 C CA . LEU A 1 72 ? 25.409 14.783 -44.876 1.00 82.81 72 LEU A CA 1
ATOM 522 C C . LEU A 1 72 ? 24.645 16.107 -44.772 1.00 82.81 72 LEU A C 1
ATOM 524 O O . LEU A 1 72 ? 24.330 16.528 -43.661 1.00 82.81 72 LEU A O 1
ATOM 528 N N . SER A 1 73 ? 24.299 16.744 -45.893 1.00 82.31 73 SER A N 1
ATOM 529 C CA . SER A 1 73 ? 23.479 17.962 -45.911 1.00 82.31 73 SER A CA 1
ATOM 530 C C . SER A 1 73 ? 22.080 17.710 -45.347 1.00 82.31 73 SER A C 1
ATOM 532 O O . SER A 1 73 ? 21.585 18.519 -44.564 1.00 82.31 73 SER A O 1
ATOM 534 N N . ILE A 1 74 ? 21.468 16.566 -45.675 1.00 77.88 74 ILE A N 1
ATOM 535 C CA . ILE A 1 74 ? 20.165 16.158 -45.127 1.00 77.88 74 ILE A CA 1
ATOM 536 C C . ILE A 1 74 ? 20.276 15.903 -43.619 1.00 77.88 74 ILE A C 1
ATOM 538 O O . ILE A 1 74 ? 19.490 16.446 -42.842 1.00 77.88 74 ILE A O 1
ATOM 542 N N . ALA A 1 75 ? 21.278 15.136 -43.182 1.00 70.56 75 ALA A N 1
ATOM 543 C CA . ALA A 1 75 ? 21.505 14.875 -41.761 1.00 70.56 75 ALA A CA 1
ATOM 544 C C . ALA A 1 75 ? 21.788 16.166 -40.972 1.00 70.56 75 ALA A C 1
ATOM 546 O O . ALA A 1 75 ? 21.263 16.349 -39.874 1.00 70.56 75 ALA A O 1
ATOM 547 N N . ALA A 1 76 ? 22.564 17.094 -41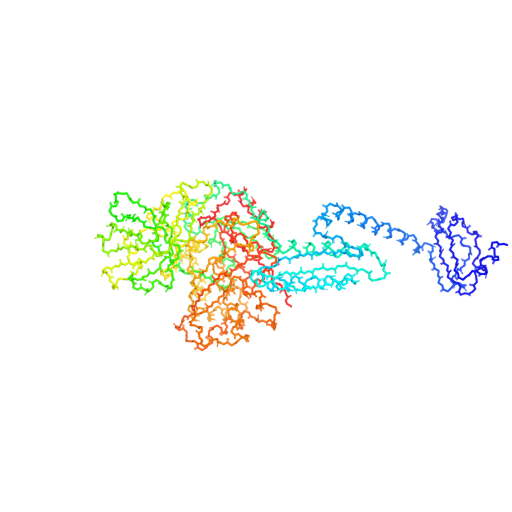.539 1.00 79.44 76 ALA A N 1
ATOM 548 C CA . ALA A 1 76 ? 22.838 18.395 -40.940 1.00 79.44 76 ALA A CA 1
ATOM 549 C C . ALA A 1 76 ? 21.576 19.264 -40.850 1.00 79.44 76 ALA A C 1
ATOM 551 O O . ALA A 1 76 ? 21.368 19.906 -39.822 1.00 79.44 76 ALA A O 1
ATOM 552 N N . LEU A 1 77 ? 20.707 19.246 -41.869 1.00 81.88 77 LEU A N 1
ATOM 553 C CA . LEU A 1 77 ? 19.408 19.918 -41.822 1.00 81.88 77 LEU A CA 1
ATOM 554 C C . LEU A 1 77 ? 18.536 19.342 -40.704 1.00 81.88 77 LEU A C 1
ATOM 556 O O . LEU A 1 77 ? 18.063 20.105 -39.869 1.00 81.88 77 LEU A O 1
ATOM 560 N N . PHE A 1 78 ? 18.363 18.019 -40.634 1.00 73.06 78 PHE A N 1
ATOM 561 C CA . PHE A 1 78 ? 17.568 17.395 -39.572 1.00 73.06 78 PHE A CA 1
ATOM 562 C C . PHE A 1 78 ? 18.155 17.643 -38.185 1.00 73.06 78 PHE A C 1
ATOM 564 O O . PHE A 1 78 ? 17.401 17.937 -37.264 1.00 73.06 78 PHE A O 1
ATOM 571 N N . ARG A 1 79 ? 19.483 17.611 -38.033 1.00 77.62 79 ARG A N 1
ATOM 572 C CA . ARG A 1 79 ? 20.154 17.993 -36.785 1.00 77.62 79 ARG A CA 1
ATOM 573 C C . ARG A 1 79 ? 19.856 19.445 -36.417 1.00 77.62 79 ARG A C 1
ATOM 575 O O . ARG A 1 79 ? 19.530 19.712 -35.269 1.00 77.62 79 ARG A O 1
ATOM 582 N N . ASN A 1 80 ? 19.939 20.373 -37.369 1.00 76.75 80 ASN A N 1
ATOM 583 C CA . ASN A 1 80 ? 19.679 21.791 -37.124 1.00 76.75 80 ASN A CA 1
ATOM 584 C C . ASN A 1 80 ? 18.192 22.066 -36.847 1.00 76.75 80 ASN A C 1
ATOM 586 O O . ASN A 1 80 ? 17.883 22.910 -36.018 1.00 76.75 80 ASN A O 1
ATOM 590 N N . VAL A 1 81 ? 17.271 21.339 -37.486 1.00 73.69 81 VAL A N 1
ATOM 591 C CA . VAL A 1 81 ? 15.825 21.410 -37.219 1.00 73.69 81 VAL A CA 1
ATOM 592 C C . VAL A 1 81 ? 15.493 20.806 -35.857 1.00 73.69 81 VAL A C 1
ATOM 594 O O . VAL A 1 81 ? 14.738 21.410 -35.103 1.00 73.69 81 VAL A O 1
ATOM 597 N N . ALA A 1 82 ? 16.072 19.654 -35.511 1.00 54.03 82 ALA A N 1
ATOM 598 C CA . ALA A 1 82 ? 15.931 19.045 -34.193 1.00 54.03 82 ALA A CA 1
ATOM 599 C C . ALA A 1 82 ? 16.492 19.967 -33.109 1.00 54.03 82 ALA A C 1
ATOM 601 O O . ALA A 1 82 ? 15.813 20.198 -32.116 1.00 54.03 82 ALA A O 1
ATOM 602 N N . LYS A 1 83 ? 17.668 20.565 -33.344 1.00 58.06 83 LYS A N 1
ATOM 603 C CA . LYS A 1 83 ? 18.257 21.593 -32.484 1.00 58.06 83 LYS A CA 1
ATOM 604 C C . LYS A 1 83 ? 17.330 22.803 -32.356 1.00 58.06 83 LYS A C 1
ATOM 606 O O . LYS A 1 83 ? 16.943 23.127 -31.251 1.00 58.06 83 LYS A O 1
ATOM 611 N N . ALA A 1 84 ? 16.853 23.390 -33.453 1.00 63.75 84 ALA A N 1
ATOM 612 C CA . ALA A 1 84 ? 15.931 24.526 -33.401 1.00 63.75 84 ALA A CA 1
ATOM 613 C C . ALA A 1 84 ? 14.595 24.188 -32.712 1.00 63.75 84 ALA A C 1
ATOM 615 O O . ALA A 1 84 ? 14.028 25.028 -32.021 1.00 63.75 84 ALA A O 1
ATOM 616 N N . ALA A 1 85 ? 14.073 22.969 -32.872 1.00 53.88 85 ALA A N 1
ATOM 617 C CA . ALA A 1 85 ? 12.884 22.497 -32.164 1.00 53.88 85 ALA A CA 1
ATOM 618 C C . ALA A 1 85 ? 13.156 22.288 -30.666 1.00 53.88 85 ALA A C 1
ATOM 620 O O . ALA A 1 85 ? 12.302 22.610 -29.839 1.00 53.88 85 ALA A O 1
ATOM 621 N N . TRP A 1 86 ? 14.347 21.795 -30.322 1.00 47.69 86 TRP A N 1
ATOM 622 C CA . TRP A 1 86 ? 14.833 21.648 -28.955 1.00 47.69 86 TRP A CA 1
ATOM 623 C C . TRP A 1 86 ? 15.034 23.009 -28.289 1.00 47.69 86 TRP A C 1
ATOM 625 O O . TRP A 1 86 ? 14.481 23.238 -27.222 1.00 47.69 86 TRP A O 1
ATOM 635 N N . ASP A 1 87 ? 15.686 23.953 -28.963 1.00 52.66 87 ASP A N 1
ATOM 636 C CA . ASP A 1 87 ? 15.898 25.335 -28.522 1.00 52.66 87 ASP A CA 1
ATOM 637 C C . ASP A 1 87 ? 14.565 26.096 -28.425 1.00 52.66 87 ASP A C 1
ATOM 639 O O . ASP A 1 87 ? 14.343 26.893 -27.514 1.00 52.66 87 ASP A O 1
ATOM 643 N N . ARG A 1 88 ? 13.604 25.814 -29.316 1.00 48.44 88 ARG A N 1
ATOM 644 C CA . ARG A 1 88 ? 12.237 26.358 -29.244 1.00 48.44 88 ARG A CA 1
ATOM 645 C C . ARG A 1 88 ? 11.421 25.765 -28.089 1.00 48.44 88 ARG A C 1
ATOM 647 O O . ARG A 1 88 ? 10.555 26.440 -27.535 1.00 48.44 88 ARG A O 1
ATOM 654 N N . LYS A 1 89 ? 11.673 24.507 -27.722 1.00 42.50 89 LYS A N 1
ATOM 655 C CA . LYS A 1 89 ? 11.121 23.880 -26.512 1.00 42.50 89 LYS A CA 1
ATOM 656 C C . LYS A 1 89 ? 11.807 24.440 -25.257 1.00 42.50 89 LYS A C 1
ATOM 658 O O . LYS A 1 89 ? 11.116 24.746 -24.291 1.00 42.50 89 LYS A O 1
ATOM 663 N N . ALA A 1 90 ? 13.120 24.662 -25.310 1.00 43.31 90 ALA A N 1
ATOM 664 C CA . ALA A 1 90 ? 13.928 25.254 -24.248 1.00 43.31 90 ALA A CA 1
ATOM 665 C C . ALA A 1 90 ? 13.583 26.732 -24.001 1.00 43.31 90 ALA A C 1
ATOM 667 O O . ALA A 1 90 ? 13.512 27.138 -22.855 1.00 43.31 90 ALA A O 1
ATOM 668 N N . SER A 1 91 ? 13.245 27.514 -25.029 1.00 44.28 91 SER A N 1
ATOM 669 C CA . SER A 1 91 ? 12.783 28.914 -24.900 1.00 44.28 91 SER A CA 1
ATOM 670 C C . SER A 1 91 ? 11.343 29.059 -24.395 1.00 44.28 91 SER A C 1
ATOM 672 O O . SER A 1 91 ? 10.913 30.162 -24.062 1.00 44.28 91 SER A O 1
ATOM 674 N N . LYS A 1 92 ? 10.594 27.954 -24.277 1.00 41.06 92 LYS A N 1
ATOM 675 C CA . LYS A 1 92 ? 9.362 27.893 -23.471 1.00 41.06 92 LYS A CA 1
ATOM 676 C C . LYS A 1 92 ? 9.618 27.436 -22.026 1.00 41.06 92 LYS A C 1
ATOM 678 O O . LYS A 1 92 ? 8.683 27.435 -21.231 1.00 41.06 92 LYS A O 1
ATOM 683 N N . GLY A 1 93 ? 10.856 27.072 -21.682 1.00 43.88 93 GLY A N 1
ATOM 684 C CA . GLY A 1 93 ? 11.315 26.747 -20.334 1.00 43.88 93 GLY A CA 1
ATOM 685 C C . GLY A 1 93 ? 12.150 27.894 -19.767 1.00 43.88 93 GLY A C 1
ATOM 686 O O . GLY A 1 93 ? 13.190 28.259 -20.296 1.00 43.88 93 GLY A O 1
ATOM 687 N N . ASN A 1 94 ? 11.683 28.482 -18.679 1.00 46.97 94 ASN A N 1
ATOM 688 C CA . ASN A 1 94 ? 12.136 29.748 -18.110 1.00 46.97 94 ASN A CA 1
ATOM 689 C C . ASN A 1 94 ? 13.522 29.646 -17.410 1.00 46.97 94 ASN A C 1
ATOM 691 O O . ASN A 1 94 ? 13.632 29.903 -16.208 1.00 46.97 94 ASN A O 1
ATOM 695 N N . VAL A 1 95 ? 14.584 29.220 -18.113 1.00 48.53 95 VAL A N 1
ATOM 696 C CA . VAL A 1 95 ? 15.931 29.025 -17.527 1.00 48.53 95 VAL A CA 1
ATOM 697 C C . VAL A 1 95 ? 16.472 30.345 -16.957 1.00 48.53 95 VAL A C 1
ATOM 699 O O . VAL A 1 95 ? 16.966 30.350 -15.831 1.00 48.53 95 VAL A O 1
ATOM 702 N N . GLU A 1 96 ? 16.257 31.477 -17.640 1.00 50.50 96 GLU A N 1
ATOM 703 C CA . GLU A 1 96 ? 16.684 32.814 -17.179 1.00 50.50 96 GLU A CA 1
ATOM 704 C C . GLU A 1 96 ? 16.007 33.277 -15.876 1.00 50.50 96 GLU A C 1
ATOM 706 O O . GLU A 1 96 ? 16.593 34.037 -15.114 1.00 50.50 96 GLU A O 1
ATOM 711 N N . SER A 1 97 ? 14.798 32.798 -15.562 1.00 52.69 97 SER A N 1
ATOM 712 C CA . SER A 1 97 ? 14.114 33.167 -14.310 1.00 52.69 97 SER A CA 1
ATOM 713 C C . SER A 1 97 ? 14.616 32.401 -13.078 1.00 52.69 97 SER A C 1
ATOM 715 O O . SER A 1 97 ? 14.387 32.828 -11.947 1.00 52.69 97 SER A O 1
ATOM 717 N N . THR A 1 98 ? 15.280 31.256 -13.284 1.00 59.56 98 THR A N 1
ATOM 718 C CA . THR A 1 98 ? 15.699 30.334 -12.210 1.00 59.56 98 THR A CA 1
ATOM 719 C C . THR A 1 98 ? 17.213 30.279 -12.003 1.00 59.56 98 THR A C 1
ATOM 721 O O . THR A 1 98 ? 17.659 29.824 -10.947 1.00 59.56 98 THR A O 1
ATOM 724 N N . TRP A 1 99 ? 17.993 30.765 -12.973 1.00 68.44 99 TRP A N 1
ATOM 725 C CA . TRP A 1 99 ? 19.449 30.901 -12.921 1.00 68.44 99 TRP A CA 1
ATOM 726 C C . TRP A 1 99 ? 19.844 32.377 -12.980 1.00 68.44 99 TRP A C 1
ATOM 728 O O . TRP A 1 99 ? 19.324 33.146 -13.777 1.00 68.44 99 TRP A O 1
ATOM 738 N N . THR A 1 100 ? 20.784 32.785 -12.134 1.00 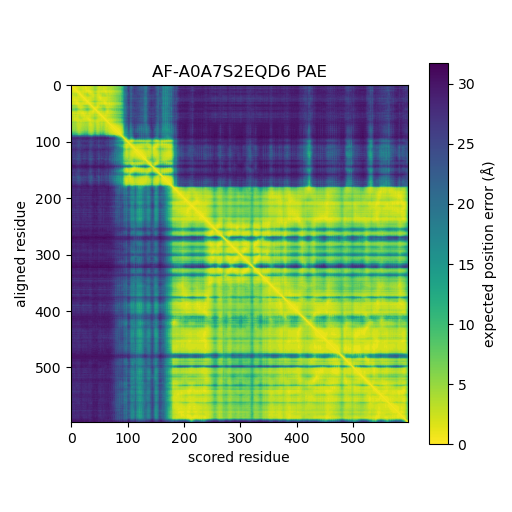78.06 100 THR A N 1
ATOM 739 C CA . THR A 1 100 ? 21.368 34.128 -12.143 1.00 78.06 100 THR A CA 1
ATOM 740 C C . THR A 1 100 ? 22.561 34.166 -13.089 1.00 78.06 100 THR A C 1
ATOM 742 O O . THR A 1 100 ? 23.538 33.445 -12.887 1.00 78.06 100 THR A O 1
ATOM 745 N N . GLN A 1 101 ? 22.517 35.044 -14.086 1.00 72.44 101 GLN A N 1
ATOM 746 C CA . GLN A 1 101 ? 23.657 35.303 -14.959 1.00 72.44 101 GLN A CA 1
ATOM 747 C C . GLN A 1 101 ? 24.708 36.158 -14.232 1.00 72.44 101 GLN A C 1
ATOM 749 O O . GLN A 1 101 ? 24.396 37.227 -13.702 1.00 72.44 101 GLN A O 1
ATOM 754 N N . LYS A 1 102 ? 25.961 35.701 -14.212 1.00 73.50 102 LYS A N 1
ATOM 755 C CA . LYS A 1 102 ? 27.140 36.480 -13.802 1.00 73.50 102 LYS A CA 1
ATOM 756 C C . LYS A 1 102 ? 28.067 36.646 -15.011 1.00 73.50 102 LYS A C 1
ATOM 758 O O . LYS A 1 102 ? 27.872 35.998 -16.035 1.00 73.50 102 LYS A O 1
ATOM 763 N N . SER A 1 103 ? 29.058 37.536 -14.923 1.00 70.62 103 SER A N 1
ATOM 764 C CA . SER A 1 103 ? 30.008 37.789 -16.020 1.00 70.62 103 SER A CA 1
ATOM 765 C C . SER A 1 103 ? 30.755 36.504 -16.408 1.00 70.62 103 SER A C 1
ATOM 767 O O . SER A 1 103 ? 31.735 36.153 -15.759 1.00 70.62 103 SER A O 1
ATOM 769 N N . GLY A 1 104 ? 30.279 35.813 -17.450 1.00 71.06 104 GLY A N 1
ATOM 770 C CA . GLY A 1 104 ? 30.854 34.564 -17.959 1.00 71.06 104 GLY A CA 1
ATOM 771 C C . GLY A 1 104 ? 30.359 33.269 -17.296 1.00 71.06 104 GLY A C 1
ATOM 772 O O . GLY A 1 104 ? 30.924 32.220 -17.585 1.00 71.06 104 GLY A O 1
ATOM 773 N N . SER A 1 105 ? 29.332 33.302 -16.433 1.00 78.25 105 SER A N 1
ATOM 774 C CA . SER A 1 105 ? 28.799 32.085 -15.792 1.00 78.25 105 SER A CA 1
ATOM 775 C C . SER A 1 105 ? 27.287 32.116 -15.540 1.00 78.25 105 SER A C 1
ATOM 777 O O . SER A 1 105 ? 26.667 33.177 -15.414 1.00 78.25 105 SER A O 1
ATOM 779 N N . LEU A 1 106 ? 26.687 30.928 -15.437 1.00 78.44 106 LEU A N 1
ATOM 780 C CA . LEU A 1 106 ? 25.323 30.723 -14.949 1.00 78.44 106 LEU A CA 1
ATOM 781 C C . LEU A 1 106 ? 25.375 30.161 -13.533 1.00 78.44 106 LEU A C 1
ATOM 783 O O . LEU A 1 106 ? 25.924 29.088 -13.298 1.00 78.44 106 LEU A O 1
ATOM 787 N N . TYR A 1 107 ? 24.771 30.877 -12.591 1.00 80.81 107 TYR A N 1
ATOM 788 C CA . TYR A 1 107 ? 24.786 30.534 -11.176 1.00 80.81 107 TYR A CA 1
ATOM 789 C C . TYR A 1 107 ? 23.383 30.216 -10.667 1.00 80.81 107 TYR A C 1
ATOM 791 O O . TYR A 1 107 ? 22.441 30.971 -10.906 1.00 80.81 107 TYR A O 1
ATOM 799 N N . ARG A 1 108 ? 23.237 29.152 -9.879 1.00 83.56 108 ARG A N 1
ATOM 800 C CA . ARG A 1 108 ? 21.994 28.866 -9.160 1.00 83.56 108 ARG A CA 1
ATOM 801 C C . ARG A 1 108 ? 22.278 28.346 -7.769 1.00 83.56 108 ARG A C 1
ATOM 803 O O . ARG A 1 108 ? 23.187 27.555 -7.546 1.00 83.56 108 ARG A O 1
ATOM 810 N N . LYS A 1 109 ? 21.441 28.770 -6.831 1.00 81.31 109 LYS A N 1
ATOM 811 C CA . LYS A 1 109 ? 21.433 28.270 -5.465 1.00 81.31 109 LYS A CA 1
ATOM 812 C C . LYS A 1 109 ? 20.174 27.447 -5.231 1.00 81.31 109 LYS A C 1
ATOM 814 O O . LYS A 1 109 ? 19.078 27.895 -5.563 1.00 81.31 109 LYS A O 1
ATOM 819 N N . ILE A 1 110 ? 20.337 26.257 -4.668 1.00 76.50 110 ILE A N 1
ATOM 820 C CA . ILE A 1 110 ? 19.251 25.316 -4.404 1.00 76.50 110 ILE A CA 1
ATOM 821 C C . ILE A 1 110 ? 19.324 24.918 -2.937 1.00 76.50 110 ILE A C 1
ATOM 823 O O . ILE A 1 110 ? 20.377 24.509 -2.454 1.00 76.50 110 ILE A O 1
ATOM 827 N N . HIS A 1 111 ? 18.205 25.049 -2.233 1.00 78.38 111 HIS A N 1
ATOM 828 C CA . HIS A 1 111 ? 18.097 24.627 -0.846 1.00 78.38 111 HIS A CA 1
ATOM 829 C C . HIS A 1 111 ? 17.543 23.204 -0.771 1.00 78.38 111 HIS A C 1
ATOM 831 O O . HIS A 1 111 ? 16.512 22.907 -1.374 1.00 78.38 111 HIS A O 1
ATOM 837 N N . PHE A 1 112 ? 18.206 22.344 -0.009 1.00 70.81 112 PHE A N 1
ATOM 838 C CA . PHE A 1 112 ? 17.771 20.985 0.283 1.00 70.81 112 PHE A CA 1
ATOM 839 C C . PHE A 1 112 ? 17.493 20.832 1.773 1.00 70.81 112 PHE A C 1
ATOM 841 O O . PHE A 1 112 ? 18.200 21.392 2.607 1.00 70.81 112 PHE A O 1
ATOM 848 N N . LYS A 1 113 ? 16.494 20.017 2.114 1.00 64.50 113 LYS A N 1
ATOM 849 C CA . LYS A 1 113 ? 16.135 19.728 3.510 1.00 64.50 113 LYS A CA 1
ATOM 850 C C . LYS A 1 113 ? 17.246 19.003 4.286 1.00 64.50 113 LYS A C 1
ATOM 852 O O . LYS A 1 113 ? 17.362 19.177 5.495 1.00 64.50 113 LYS A O 1
ATOM 857 N N . ASP A 1 114 ? 18.061 18.206 3.592 1.00 68.12 114 ASP A N 1
ATOM 858 C CA . ASP A 1 114 ? 19.136 17.389 4.154 1.00 68.12 114 ASP A CA 1
ATOM 859 C C . ASP A 1 114 ? 20.285 17.186 3.146 1.00 68.12 114 ASP A C 1
ATOM 861 O O . ASP A 1 114 ? 20.166 17.484 1.953 1.00 68.12 114 ASP A O 1
ATOM 865 N N . TYR A 1 115 ? 21.426 16.698 3.649 1.00 70.12 115 TYR A N 1
ATOM 866 C CA . TYR A 1 115 ? 22.618 16.424 2.839 1.00 70.12 115 TYR A CA 1
ATOM 867 C C . TYR A 1 115 ? 22.391 15.322 1.806 1.00 70.12 115 TYR A C 1
ATOM 869 O O . TYR A 1 115 ? 22.974 15.389 0.728 1.00 70.12 115 TYR A O 1
ATOM 877 N N . ASP A 1 116 ? 21.546 14.335 2.098 1.00 62.81 116 ASP A N 1
ATOM 878 C CA . ASP A 1 116 ? 21.331 13.194 1.206 1.00 62.81 116 ASP A CA 1
ATOM 879 C C . ASP A 1 116 ? 20.587 13.605 -0.061 1.00 62.81 116 ASP A C 1
ATOM 881 O O . ASP A 1 116 ? 20.965 13.218 -1.168 1.00 62.81 116 ASP A O 1
ATOM 885 N N . SER A 1 117 ? 19.566 14.448 0.088 1.00 64.06 117 SER A N 1
ATOM 886 C CA . SER A 1 117 ? 18.833 15.031 -1.033 1.00 64.06 117 SER A CA 1
ATOM 887 C C . SER A 1 117 ? 19.770 15.873 -1.904 1.00 64.06 117 SER A C 1
ATOM 889 O O . SER A 1 117 ? 19.748 15.749 -3.131 1.00 64.06 117 SER A O 1
ATOM 891 N N . ALA A 1 118 ? 20.644 16.663 -1.269 1.00 72.50 118 ALA A N 1
ATOM 892 C CA . ALA A 1 118 ? 21.635 17.487 -1.955 1.00 72.50 118 ALA A CA 1
ATOM 893 C C . ALA A 1 118 ? 22.701 16.641 -2.678 1.00 72.50 118 ALA A C 1
ATOM 895 O O . ALA A 1 118 ? 23.068 16.948 -3.810 1.00 72.50 118 ALA A O 1
ATOM 896 N N . LEU A 1 119 ? 23.175 15.555 -2.057 1.00 74.56 119 LEU A N 1
ATOM 897 C CA . LEU A 1 119 ? 24.202 14.668 -2.606 1.00 74.56 119 LEU A CA 1
ATOM 898 C C . LEU A 1 119 ? 23.664 13.800 -3.749 1.00 74.56 119 LEU A C 1
ATOM 900 O O . LEU A 1 119 ? 24.319 13.670 -4.779 1.00 74.56 119 LEU A O 1
ATOM 904 N N . ASN A 1 120 ? 22.463 13.233 -3.608 1.00 68.81 120 ASN A N 1
ATOM 905 C CA . ASN A 1 120 ? 21.809 12.472 -4.675 1.00 68.81 120 ASN A CA 1
ATOM 906 C C . ASN A 1 120 ? 21.576 13.356 -5.905 1.00 68.81 120 ASN A C 1
ATOM 908 O O . ASN A 1 120 ? 21.900 12.983 -7.033 1.00 68.81 120 ASN A O 1
ATOM 912 N N . PHE A 1 121 ? 21.076 14.570 -5.675 1.00 76.31 121 PHE A N 1
ATOM 913 C CA . PHE A 1 121 ? 20.956 15.566 -6.724 1.00 76.31 121 PHE A CA 1
ATOM 914 C C . PHE A 1 121 ? 22.312 15.882 -7.372 1.00 76.31 121 PHE A C 1
ATOM 916 O O . PHE A 1 121 ? 22.428 15.820 -8.596 1.00 76.31 121 PHE A O 1
ATOM 923 N N . ALA A 1 122 ? 23.353 16.133 -6.574 1.00 79.88 122 ALA A N 1
ATOM 924 C CA . ALA A 1 122 ? 24.687 16.414 -7.091 1.00 79.88 122 ALA A CA 1
ATOM 925 C C . ALA A 1 122 ? 25.269 15.251 -7.911 1.00 79.88 122 ALA A C 1
ATOM 927 O O . ALA A 1 122 ? 25.855 15.491 -8.960 1.00 79.88 122 ALA A O 1
ATOM 928 N N . ASN A 1 123 ? 25.045 13.996 -7.511 1.00 75.00 123 ASN A N 1
ATOM 929 C CA . ASN A 1 123 ? 25.487 12.817 -8.262 1.00 75.00 123 ASN A CA 1
ATOM 930 C C . ASN A 1 123 ? 24.796 12.699 -9.627 1.00 75.00 123 ASN A C 1
ATOM 932 O O . ASN A 1 123 ? 25.451 12.388 -10.626 1.00 75.00 123 ASN A O 1
ATOM 936 N N . LYS A 1 124 ? 23.487 12.975 -9.695 1.00 71.44 124 LYS A N 1
ATOM 937 C CA . LYS A 1 124 ? 22.748 13.007 -10.967 1.00 71.44 124 LYS A CA 1
ATOM 938 C C . LYS A 1 124 ? 23.260 14.114 -11.879 1.00 71.44 124 LYS A C 1
ATOM 940 O O . LYS A 1 124 ? 23.500 13.869 -13.057 1.00 71.44 124 LYS A O 1
ATOM 945 N N . VAL A 1 125 ? 23.473 15.307 -11.327 1.00 77.88 125 VAL A N 1
ATOM 946 C CA . VAL A 1 125 ? 24.039 16.432 -12.077 1.00 77.88 125 VAL A CA 1
ATOM 947 C C . VAL A 1 125 ? 25.467 16.118 -12.534 1.00 77.88 125 VAL A C 1
ATOM 949 O O . VAL A 1 125 ? 25.792 16.404 -13.674 1.00 77.88 125 VAL A O 1
ATOM 952 N N . ASN A 1 126 ? 26.290 15.455 -11.718 1.00 76.50 126 ASN A N 1
ATOM 953 C CA . ASN A 1 126 ? 27.648 15.053 -12.094 1.00 76.50 126 ASN A CA 1
ATOM 954 C C . ASN A 1 126 ? 27.667 13.996 -13.214 1.00 76.50 126 ASN A C 1
ATOM 956 O O . ASN A 1 126 ? 28.482 14.074 -14.132 1.00 76.50 126 ASN A O 1
ATOM 960 N N . THR A 1 127 ? 26.746 13.030 -13.165 1.00 69.31 127 THR A N 1
ATOM 961 C CA . THR A 1 127 ? 26.558 12.038 -14.238 1.00 69.31 127 THR A CA 1
ATOM 962 C C . THR A 1 127 ? 26.154 12.738 -15.537 1.00 69.31 127 THR A C 1
ATOM 964 O O . THR A 1 127 ? 26.820 12.583 -16.553 1.00 69.31 127 THR A O 1
ATOM 967 N N . MET A 1 128 ? 25.147 13.613 -15.469 1.00 77.12 128 MET A N 1
ATOM 968 C CA . MET A 1 128 ? 24.690 14.425 -16.599 1.00 77.12 128 MET A CA 1
ATOM 969 C C . MET A 1 128 ? 25.805 15.320 -17.167 1.00 77.12 128 MET A C 1
ATOM 971 O O . MET A 1 128 ? 25.995 15.370 -18.378 1.00 77.12 128 MET A O 1
ATOM 975 N N . SER A 1 129 ? 26.587 15.979 -16.309 1.00 73.88 129 SER A N 1
ATOM 976 C CA . SER A 1 129 ? 27.745 16.793 -16.700 1.00 73.88 129 SER A CA 1
ATOM 977 C C . SER A 1 129 ? 28.833 15.982 -17.403 1.00 73.88 129 SER A C 1
ATOM 979 O O . SER A 1 129 ? 29.474 16.487 -18.324 1.00 73.88 129 SER A O 1
ATOM 981 N N . SER A 1 130 ? 29.034 14.730 -16.987 1.00 72.62 130 SER A N 1
ATOM 982 C CA . SER A 1 130 ? 29.985 13.816 -17.628 1.00 72.62 130 SER A CA 1
ATOM 983 C C . SER A 1 130 ? 29.509 13.410 -19.025 1.00 72.62 130 SER A C 1
ATOM 985 O O . SER A 1 130 ? 30.298 13.433 -19.964 1.00 72.62 130 SER A O 1
ATOM 987 N N . ASP A 1 131 ? 28.214 13.123 -19.186 1.00 65.56 131 ASP A N 1
ATOM 988 C CA . ASP A 1 131 ? 27.613 12.779 -20.483 1.00 65.56 131 ASP A CA 1
ATOM 989 C C . ASP A 1 131 ? 27.619 13.959 -21.471 1.00 65.56 131 ASP A C 1
ATOM 991 O O . ASP A 1 131 ? 27.735 13.768 -22.682 1.00 65.56 131 ASP A O 1
ATOM 995 N N . LEU A 1 132 ? 27.500 15.190 -20.961 1.00 63.00 132 LEU A N 1
ATOM 996 C CA . LEU A 1 132 ? 27.548 16.419 -21.759 1.00 63.00 132 LEU A CA 1
ATOM 997 C C . LEU A 1 132 ? 28.966 16.897 -22.102 1.00 63.00 132 LEU A C 1
ATOM 999 O O . LEU A 1 132 ? 29.095 17.857 -22.870 1.00 63.00 132 LEU A O 1
ATOM 1003 N N . ASP A 1 133 ? 30.006 16.282 -21.529 1.00 76.69 133 ASP A N 1
ATOM 1004 C CA . ASP A 1 133 ? 31.382 16.791 -21.585 1.00 76.69 133 ASP A CA 1
ATOM 1005 C C . ASP A 1 133 ? 31.440 18.278 -21.159 1.00 76.69 133 ASP A C 1
ATOM 1007 O O . ASP A 1 133 ? 31.940 19.158 -21.871 1.00 76.69 133 ASP A O 1
ATOM 1011 N N . HIS A 1 134 ? 30.779 18.582 -20.032 1.00 77.31 134 HIS A N 1
ATOM 1012 C CA . HIS A 1 134 ? 30.646 19.934 -19.493 1.00 77.31 134 HIS A CA 1
ATOM 1013 C C . HIS A 1 134 ? 30.441 19.920 -17.970 1.00 77.31 134 HIS A C 1
ATOM 1015 O O . HIS A 1 134 ? 29.407 19.488 -17.453 1.00 77.31 134 HIS A O 1
ATOM 1021 N N . HIS A 1 135 ? 31.440 20.404 -17.232 1.00 74.12 135 HIS A N 1
ATOM 1022 C CA . HIS A 1 135 ? 31.499 20.250 -15.780 1.00 74.12 135 HIS A CA 1
ATOM 1023 C C . HIS A 1 135 ? 30.754 21.356 -15.025 1.00 74.12 135 HIS A C 1
ATOM 1025 O O . HIS A 1 135 ? 30.993 22.543 -15.236 1.00 74.12 135 HIS A O 1
ATOM 1031 N N . ALA A 1 136 ? 29.904 20.954 -14.078 1.00 70.12 136 ALA A N 1
ATOM 1032 C CA . ALA A 1 136 ? 29.365 21.849 -13.061 1.00 70.12 136 ALA A CA 1
ATOM 1033 C C . ALA A 1 136 ? 30.417 22.110 -11.978 1.00 70.12 136 ALA A C 1
ATOM 1035 O O . ALA A 1 136 ? 30.989 21.165 -11.431 1.00 70.12 136 ALA A O 1
ATOM 1036 N N . ASN A 1 137 ? 30.613 23.366 -11.585 1.00 79.19 137 ASN A N 1
ATOM 1037 C CA . ASN A 1 137 ? 31.257 23.670 -10.315 1.00 79.19 137 ASN A CA 1
ATOM 1038 C C . ASN A 1 137 ? 30.197 23.665 -9.210 1.00 79.19 137 ASN A C 1
ATOM 1040 O O . ASN A 1 137 ? 29.183 24.358 -9.298 1.00 79.19 137 ASN A O 1
ATOM 1044 N N . MET A 1 138 ? 30.411 22.847 -8.183 1.00 78.62 138 MET A N 1
ATOM 1045 C CA . MET A 1 138 ? 29.418 22.573 -7.149 1.00 78.62 138 MET A CA 1
ATOM 1046 C C . MET A 1 138 ? 30.013 22.877 -5.783 1.00 78.62 138 MET A C 1
ATOM 1048 O O . MET A 1 138 ? 31.026 22.302 -5.393 1.00 78.62 138 MET A O 1
ATOM 1052 N N . THR A 1 139 ? 29.372 23.766 -5.032 1.00 77.81 139 THR A N 1
ATOM 1053 C CA . THR A 1 139 ? 29.793 24.123 -3.676 1.00 77.81 139 THR A CA 1
ATOM 1054 C C . THR A 1 139 ? 28.650 23.894 -2.700 1.00 77.81 139 THR A C 1
ATOM 1056 O O . THR A 1 139 ? 27.592 24.511 -2.806 1.00 77.81 139 THR A O 1
ATOM 1059 N N . PHE A 1 140 ? 28.875 23.039 -1.706 1.00 69.19 140 PHE A N 1
ATOM 1060 C CA . PHE A 1 140 ? 27.943 22.851 -0.599 1.00 69.19 140 PHE A CA 1
ATOM 1061 C C . PHE A 1 140 ? 28.237 23.882 0.491 1.00 69.19 140 PHE A C 1
ATOM 1063 O O . PHE A 1 140 ? 29.358 23.955 0.999 1.00 69.19 140 PHE A O 1
ATOM 1070 N N . ARG A 1 141 ? 27.233 24.674 0.878 1.00 67.69 141 ARG A N 1
ATOM 1071 C CA . ARG A 1 141 ? 27.318 25.579 2.027 1.00 67.69 141 ARG A CA 1
ATOM 1072 C C . ARG A 1 141 ? 26.365 25.138 3.123 1.00 67.69 141 ARG A C 1
ATOM 1074 O O . ARG A 1 141 ? 25.150 25.092 2.951 1.00 67.69 141 ARG A O 1
ATOM 1081 N N . HIS A 1 142 ? 26.941 24.888 4.290 1.00 55.50 142 HIS A N 1
ATOM 1082 C CA . HIS A 1 142 ? 26.185 24.643 5.504 1.00 55.50 142 HIS A CA 1
ATOM 1083 C C . HIS A 1 142 ? 25.900 25.969 6.209 1.00 55.50 142 HIS A C 1
ATOM 1085 O O . HIS A 1 142 ? 26.828 26.707 6.547 1.00 55.50 142 HIS A O 1
ATOM 1091 N N . LYS A 1 143 ? 24.627 26.269 6.463 1.00 53.41 143 LYS A N 1
ATOM 1092 C CA . LYS A 1 143 ? 24.249 27.255 7.475 1.00 53.41 143 LYS A CA 1
ATOM 1093 C C . LYS A 1 143 ? 23.661 26.476 8.639 1.00 53.41 143 LYS A C 1
ATOM 1095 O O . LYS A 1 143 ? 22.712 25.725 8.453 1.00 53.41 143 LYS A O 1
ATOM 1100 N N . CYS A 1 144 ? 24.262 26.612 9.820 1.00 46.28 144 CYS A N 1
ATOM 1101 C CA . CYS A 1 144 ? 23.688 26.053 11.037 1.00 46.28 144 CYS A CA 1
ATOM 1102 C C . CYS A 1 144 ? 22.226 26.521 11.140 1.00 46.28 144 CYS A C 1
ATOM 1104 O O . CYS A 1 144 ? 21.982 27.715 10.992 1.00 46.28 144 CYS A O 1
ATOM 1106 N N . VAL A 1 145 ? 21.333 25.557 11.393 1.00 49.84 145 VAL A N 1
ATOM 1107 C CA . VAL A 1 145 ? 19.853 25.531 11.353 1.00 49.84 145 VAL A CA 1
ATOM 1108 C C . VAL A 1 145 ? 19.163 25.447 9.973 1.00 49.84 145 VAL A C 1
ATOM 1110 O O . VAL A 1 145 ? 19.108 26.407 9.213 1.00 49.84 145 VAL A O 1
ATOM 1113 N N . ASN A 1 146 ? 18.552 24.267 9.765 1.00 57.19 146 ASN A N 1
ATOM 1114 C CA . ASN A 1 146 ? 17.650 23.798 8.701 1.00 57.19 146 ASN A CA 1
ATOM 1115 C C . ASN A 1 146 ? 18.221 23.751 7.275 1.00 57.19 146 ASN A C 1
ATOM 1117 O O . ASN A 1 146 ? 18.104 24.710 6.525 1.00 57.19 146 ASN A O 1
ATOM 1121 N N . GLY A 1 147 ? 18.742 22.579 6.888 1.00 63.97 147 GLY A N 1
ATOM 1122 C CA . GLY A 1 147 ? 19.017 22.216 5.495 1.00 63.97 147 GLY A CA 1
ATOM 1123 C C . GLY A 1 147 ? 20.446 22.448 4.997 1.00 63.97 147 GLY A C 1
ATOM 1124 O O . GLY A 1 147 ? 21.372 22.749 5.754 1.00 63.97 147 GLY A O 1
ATOM 1125 N N . VAL A 1 148 ? 20.633 22.242 3.695 1.00 75.81 148 VAL A N 1
ATOM 1126 C CA . VAL A 1 148 ? 21.905 22.357 2.975 1.00 75.81 148 VAL A CA 1
ATOM 1127 C C . VAL A 1 148 ? 21.680 23.177 1.719 1.00 75.81 148 VAL A C 1
ATOM 1129 O O . VAL A 1 148 ? 20.833 22.844 0.894 1.00 75.81 148 VAL A O 1
ATOM 1132 N N . ASP A 1 149 ? 22.464 24.235 1.557 1.00 78.88 149 ASP A N 1
ATOM 1133 C CA . ASP A 1 149 ? 22.467 25.006 0.325 1.00 78.88 149 ASP A CA 1
ATOM 1134 C C . ASP A 1 149 ? 23.507 24.417 -0.633 1.00 78.88 149 ASP A C 1
ATOM 1136 O O . ASP A 1 149 ? 24.695 24.354 -0.309 1.00 78.88 149 ASP A O 1
ATOM 1140 N N . LEU A 1 150 ? 23.074 24.016 -1.824 1.00 81.38 150 LEU A N 1
ATOM 1141 C CA . LEU A 1 150 ? 23.953 23.672 -2.932 1.00 81.38 150 LEU A CA 1
ATOM 1142 C C . LEU A 1 150 ? 24.015 24.845 -3.907 1.00 81.38 150 LEU A C 1
ATOM 1144 O O . LEU A 1 150 ? 23.002 25.282 -4.455 1.00 81.38 150 LEU A O 1
ATOM 1148 N N . GLU A 1 151 ? 25.219 25.351 -4.120 1.00 85.06 151 GLU A N 1
ATOM 1149 C CA . GLU A 1 151 ? 25.517 26.370 -5.115 1.00 85.06 151 GLU A CA 1
ATOM 1150 C C . GLU A 1 151 ? 26.103 25.689 -6.351 1.00 85.06 151 GLU A C 1
ATOM 1152 O O . GLU A 1 151 ? 27.077 24.943 -6.253 1.00 85.06 151 GLU A O 1
ATOM 1157 N N . LEU A 1 152 ? 25.487 25.938 -7.502 1.00 81.94 152 LEU A N 1
ATOM 1158 C CA . LEU A 1 152 ? 25.907 25.443 -8.803 1.00 81.94 152 LEU A CA 1
ATOM 1159 C C . LEU A 1 152 ? 26.366 26.607 -9.666 1.00 81.94 152 LEU A C 1
ATOM 1161 O O . LEU A 1 152 ? 25.688 27.634 -9.740 1.00 81.94 152 LEU A O 1
ATOM 1165 N N . GLU A 1 153 ? 27.481 26.415 -10.355 1.00 84.56 153 GLU A N 1
ATOM 1166 C CA . GLU A 1 153 ? 27.994 27.355 -11.337 1.00 84.56 153 GLU A CA 1
ATOM 1167 C C . GLU A 1 153 ? 28.459 26.616 -12.595 1.00 84.56 153 GLU A C 1
ATOM 1169 O O . GLU A 1 153 ? 29.287 25.708 -12.521 1.00 84.56 153 GLU A O 1
ATOM 1174 N N . PHE A 1 154 ? 27.915 27.013 -13.744 1.00 79.12 154 PHE A N 1
ATOM 1175 C CA . PHE A 1 154 ? 28.347 26.566 -15.067 1.00 79.12 154 PHE A CA 1
ATOM 1176 C C . PHE A 1 154 ? 29.093 27.689 -15.765 1.00 79.12 154 PHE A C 1
ATOM 1178 O O . PHE A 1 154 ? 28.636 28.836 -15.757 1.00 79.12 154 PHE A O 1
ATOM 1185 N N . PHE A 1 155 ? 30.248 27.359 -16.327 1.00 77.25 155 PHE A N 1
ATOM 1186 C CA . PHE A 1 155 ? 31.056 28.297 -17.084 1.00 77.25 155 PHE A CA 1
ATOM 1187 C C . PHE A 1 155 ? 32.001 27.556 -18.029 1.00 77.25 155 PHE A C 1
ATOM 1189 O O . PHE A 1 155 ? 32.492 26.464 -17.732 1.00 77.25 155 PHE A O 1
ATOM 1196 N N . THR A 1 156 ? 32.311 28.193 -19.155 1.00 70.38 156 THR A N 1
ATOM 1197 C CA . THR A 1 156 ? 33.226 27.654 -20.161 1.00 70.38 156 THR A CA 1
ATOM 1198 C C . THR A 1 156 ? 34.530 28.452 -20.161 1.00 70.38 156 THR A C 1
ATOM 1200 O O . THR A 1 156 ? 34.580 29.583 -20.642 1.00 70.38 156 THR A O 1
ATOM 1203 N N . PHE A 1 157 ? 35.608 27.853 -19.640 1.00 59.12 157 PHE A N 1
ATOM 1204 C CA . PHE A 1 157 ? 36.926 28.501 -19.521 1.00 59.12 157 PHE A CA 1
ATOM 1205 C C . PHE A 1 157 ? 37.509 28.985 -20.860 1.00 59.12 157 PHE A C 1
ATOM 1207 O O . PHE A 1 157 ? 38.222 29.984 -20.887 1.00 59.12 157 PHE A O 1
ATOM 1214 N N . GLU A 1 158 ? 37.224 28.292 -21.965 1.00 58.00 158 GLU A N 1
ATOM 1215 C CA . GLU A 1 158 ? 37.811 28.592 -23.280 1.00 58.00 158 GLU A CA 1
ATOM 1216 C C . GLU A 1 158 ? 37.193 29.819 -23.965 1.00 58.00 158 GLU A C 1
ATOM 1218 O O . GLU A 1 158 ? 37.853 30.464 -24.777 1.00 58.00 158 GLU A O 1
ATOM 1223 N N . ALA A 1 159 ? 35.937 30.148 -23.648 1.00 59.09 159 ALA A N 1
ATOM 1224 C CA . ALA A 1 159 ? 35.162 31.150 -24.380 1.00 59.09 159 ALA A CA 1
ATOM 1225 C C . ALA A 1 159 ? 35.146 32.531 -23.708 1.00 59.09 159 ALA A C 1
ATOM 1227 O O . ALA A 1 159 ? 34.799 33.512 -24.356 1.00 59.09 159 ALA A O 1
ATOM 1228 N N . ASN A 1 160 ? 35.507 32.621 -22.420 1.00 59.62 160 ASN A N 1
ATOM 1229 C CA . ASN A 1 160 ? 35.394 33.837 -21.598 1.00 59.62 160 ASN A CA 1
ATOM 1230 C C . ASN A 1 160 ? 33.983 34.486 -21.610 1.00 59.62 160 ASN A C 1
ATOM 1232 O O . ASN A 1 160 ? 33.813 35.633 -21.198 1.00 59.62 160 ASN A O 1
ATOM 1236 N N . GLU A 1 161 ? 32.978 33.734 -22.065 1.00 68.75 161 GLU A N 1
ATOM 1237 C CA . GLU A 1 161 ? 31.572 34.091 -22.251 1.00 68.75 161 GLU A CA 1
ATOM 1238 C C . GLU A 1 161 ? 30.709 32.837 -22.015 1.00 68.75 161 GLU A C 1
ATOM 1240 O O . GLU A 1 161 ? 31.203 31.708 -22.060 1.00 68.75 161 GLU A O 1
ATOM 1245 N N . ILE A 1 162 ? 29.412 33.031 -21.755 1.00 68.00 162 ILE A N 1
ATOM 1246 C CA . ILE A 1 162 ? 28.456 31.930 -21.565 1.00 68.00 162 ILE A CA 1
ATOM 1247 C C . ILE A 1 162 ? 28.133 31.320 -22.928 1.00 68.00 162 ILE A C 1
ATOM 1249 O O . ILE A 1 162 ? 27.775 32.031 -23.865 1.00 68.00 162 ILE A O 1
ATOM 1253 N N . THR A 1 163 ? 28.225 30.000 -23.034 1.00 75.00 163 THR A N 1
ATOM 1254 C CA . THR A 1 163 ? 28.000 29.254 -24.274 1.00 75.00 163 THR A CA 1
ATOM 1255 C C . THR A 1 163 ? 26.662 28.516 -24.255 1.00 75.00 163 THR A C 1
ATOM 1257 O O . THR A 1 163 ? 26.030 28.343 -23.215 1.00 75.00 163 THR A O 1
ATOM 1260 N N . GLU A 1 164 ? 26.231 28.000 -25.409 1.00 67.75 164 GLU A N 1
ATOM 1261 C CA . GLU A 1 164 ? 25.042 27.139 -25.486 1.00 67.75 164 GLU A CA 1
ATOM 1262 C C . GLU A 1 164 ? 25.144 25.893 -24.585 1.00 67.75 164 GLU A C 1
ATOM 1264 O O . GLU A 1 164 ? 24.127 25.445 -24.056 1.00 67.75 164 GLU A O 1
ATOM 1269 N N . LYS A 1 165 ? 26.351 25.344 -24.366 1.00 69.69 165 LYS A N 1
ATOM 1270 C CA . LYS A 1 165 ? 26.550 24.186 -23.476 1.00 69.69 165 LYS A CA 1
ATOM 1271 C C . LYS A 1 165 ? 26.177 24.513 -22.028 1.00 69.69 165 LYS A C 1
ATOM 1273 O O . LYS A 1 165 ? 25.551 23.682 -21.372 1.00 69.69 165 LYS A O 1
ATOM 1278 N N . ASP A 1 166 ? 26.485 25.727 -21.570 1.00 72.06 166 ASP A N 1
ATOM 1279 C CA . ASP A 1 166 ? 26.144 26.196 -20.224 1.00 72.06 166 ASP A CA 1
ATOM 1280 C C . ASP A 1 166 ? 24.613 26.261 -20.041 1.00 72.06 166 ASP A C 1
ATOM 1282 O O . ASP A 1 166 ? 24.077 25.816 -19.023 1.00 72.06 166 ASP A O 1
ATOM 1286 N N . TYR A 1 167 ? 23.879 26.730 -21.060 1.00 68.56 167 TYR A N 1
ATOM 1287 C CA . TYR A 1 167 ? 22.410 26.753 -21.048 1.00 68.56 167 TYR A CA 1
ATOM 1288 C C . TYR A 1 167 ? 21.787 25.350 -21.095 1.00 68.56 167 TYR A C 1
ATOM 1290 O O . TYR A 1 167 ? 20.809 25.089 -20.391 1.00 68.56 167 TYR A O 1
ATOM 1298 N N . VAL A 1 168 ? 22.351 24.433 -21.889 1.00 61.47 168 VAL A N 1
ATOM 1299 C CA . VAL A 1 168 ? 21.901 23.031 -21.953 1.00 61.47 168 VAL A CA 1
ATOM 1300 C C . VAL A 1 168 ? 22.101 22.334 -20.606 1.00 61.47 168 VAL A C 1
ATOM 1302 O O . VAL A 1 168 ? 21.188 21.662 -20.122 1.00 61.47 168 VAL A O 1
ATOM 1305 N N . ALA A 1 169 ? 23.250 22.535 -19.959 1.00 70.06 169 ALA A N 1
ATOM 1306 C CA . ALA A 1 169 ? 23.514 21.982 -18.637 1.00 70.06 169 ALA A CA 1
ATOM 1307 C C . ALA A 1 169 ? 22.566 22.564 -17.576 1.00 70.06 169 ALA A C 1
ATOM 1309 O O . ALA A 1 169 ? 21.938 21.804 -16.840 1.00 70.06 169 ALA A O 1
ATOM 1310 N N . ALA A 1 170 ? 22.363 23.887 -17.552 1.00 68.31 170 ALA A N 1
ATOM 1311 C CA . ALA A 1 170 ? 21.410 24.545 -16.654 1.00 68.31 170 ALA A CA 1
ATOM 1312 C C . ALA A 1 170 ? 19.967 24.027 -16.829 1.00 68.31 170 ALA A C 1
ATOM 1314 O O . ALA A 1 170 ? 19.256 23.803 -15.845 1.00 68.31 170 ALA A O 1
ATOM 1315 N N . HIS A 1 171 ? 19.538 23.777 -18.070 1.00 64.56 171 HIS A N 1
ATOM 1316 C CA . HIS A 1 171 ? 18.232 23.187 -18.364 1.00 64.56 171 HIS A CA 1
ATOM 1317 C C . HIS A 1 171 ? 18.115 21.743 -17.856 1.00 64.56 171 HIS A C 1
ATOM 1319 O O . HIS A 1 171 ? 17.128 21.398 -17.210 1.00 64.56 171 HIS A O 1
ATOM 1325 N N . ASN A 1 172 ? 19.131 20.908 -18.079 1.00 61.03 172 ASN A N 1
ATOM 1326 C CA . ASN A 1 172 ? 19.128 19.525 -17.604 1.00 61.03 172 ASN A CA 1
ATOM 1327 C C . ASN A 1 172 ? 19.152 19.440 -16.073 1.00 61.03 172 ASN A C 1
ATOM 1329 O O . ASN A 1 172 ? 18.500 18.579 -15.491 1.00 61.03 172 ASN A O 1
ATOM 1333 N N . VAL A 1 173 ? 19.838 20.365 -15.397 1.00 70.94 173 VAL A N 1
ATOM 1334 C CA . VAL A 1 173 ? 19.759 20.492 -13.936 1.00 70.94 173 VAL A CA 1
ATOM 1335 C C . VAL A 1 173 ? 18.337 20.836 -13.483 1.00 70.94 173 VAL A C 1
ATOM 1337 O O . VAL A 1 173 ? 17.861 20.269 -12.498 1.00 70.94 173 VAL A O 1
ATOM 1340 N N . ASN A 1 174 ? 17.634 21.722 -14.195 1.00 66.12 174 ASN A N 1
ATOM 1341 C CA . ASN A 1 174 ? 16.225 22.011 -13.911 1.00 66.12 174 ASN A CA 1
ATOM 1342 C C . ASN A 1 174 ? 15.356 20.766 -14.099 1.00 66.12 174 ASN A C 1
ATOM 1344 O O . ASN A 1 174 ? 14.543 20.478 -13.229 1.00 66.12 174 ASN A O 1
ATOM 1348 N N . ALA A 1 175 ? 15.588 19.992 -15.159 1.00 59.03 175 ALA A N 1
ATOM 1349 C CA . ALA A 1 175 ? 14.894 18.729 -15.383 1.00 59.03 175 ALA A CA 1
ATOM 1350 C C . ALA A 1 175 ? 15.165 17.720 -14.254 1.00 59.03 175 ALA A C 1
ATOM 1352 O O . ALA A 1 175 ? 14.229 17.109 -13.764 1.00 59.03 175 ALA A O 1
ATOM 1353 N N . ILE A 1 176 ? 16.400 17.608 -13.753 1.00 64.12 176 ILE A N 1
ATOM 1354 C CA . ILE A 1 176 ? 16.728 16.753 -12.597 1.00 64.12 176 ILE A CA 1
ATOM 1355 C C . ILE A 1 176 ? 16.009 17.236 -11.321 1.00 64.12 176 ILE A C 1
ATOM 1357 O O . ILE A 1 176 ? 15.585 16.416 -10.505 1.00 64.12 176 ILE A O 1
ATOM 1361 N N . LEU A 1 177 ? 15.866 18.554 -11.123 1.00 63.03 177 LEU A N 1
ATOM 1362 C CA . LEU A 1 177 ? 15.095 19.127 -10.007 1.00 63.03 177 LEU A CA 1
ATOM 1363 C C . LEU A 1 177 ? 13.590 18.871 -10.143 1.00 63.03 177 LEU A C 1
ATOM 1365 O O . LEU A 1 177 ? 12.919 18.629 -9.141 1.00 63.03 177 LEU A O 1
ATOM 1369 N N . GLU A 1 178 ? 13.061 18.943 -11.360 1.00 56.94 178 GLU A N 1
ATOM 1370 C CA . GLU A 1 178 ? 11.653 18.694 -11.676 1.00 56.94 178 GLU A CA 1
ATOM 1371 C C . GLU A 1 178 ? 11.316 17.199 -11.600 1.00 56.94 178 GLU A C 1
ATOM 1373 O O . GLU A 1 178 ? 10.315 16.847 -10.992 1.00 56.94 178 GLU A O 1
ATOM 1378 N N . GLU A 1 179 ? 12.194 16.313 -12.081 1.00 55.41 179 GLU A N 1
ATOM 1379 C CA . GLU A 1 179 ? 12.123 14.850 -11.914 1.00 55.41 179 GLU A CA 1
ATOM 1380 C C . GLU A 1 179 ? 12.164 14.413 -10.451 1.00 55.41 179 GLU A C 1
ATOM 1382 O O . GLU A 1 179 ? 11.769 13.299 -10.107 1.00 55.41 179 GLU A O 1
ATOM 1387 N N . GLN A 1 180 ? 12.690 15.266 -9.578 1.00 58.66 180 GLN A N 1
ATOM 1388 C CA . GLN A 1 180 ? 12.641 15.014 -8.156 1.00 58.66 180 GLN A CA 1
ATOM 1389 C C . GLN A 1 180 ? 11.263 15.321 -7.569 1.00 58.66 180 GLN A C 1
ATOM 1391 O O . GLN A 1 180 ? 10.895 14.636 -6.621 1.00 58.66 180 GLN A O 1
ATOM 1396 N N . LYS A 1 181 ? 10.498 16.282 -8.105 1.00 64.88 181 LYS A N 1
ATOM 1397 C CA . LYS A 1 181 ? 9.171 16.630 -7.581 1.00 64.88 181 LYS A CA 1
ATOM 1398 C C . LYS A 1 181 ? 8.125 15.594 -7.976 1.00 64.88 181 LYS A C 1
ATOM 1400 O O . LYS A 1 181 ? 8.038 15.190 -9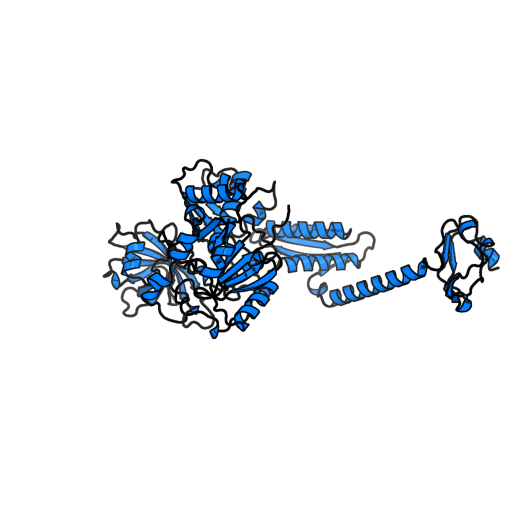.130 1.00 64.88 181 LYS A O 1
ATOM 1405 N N . ILE A 1 182 ? 7.283 15.207 -7.023 1.00 75.69 182 ILE A N 1
ATOM 1406 C CA . ILE A 1 182 ? 6.147 14.320 -7.277 1.00 75.69 182 ILE A CA 1
ATOM 1407 C C . ILE A 1 182 ? 4.886 15.167 -7.163 1.00 75.69 182 ILE A C 1
ATOM 1409 O O . ILE A 1 182 ? 4.330 15.298 -6.077 1.00 75.69 182 ILE A O 1
ATOM 1413 N N . ASN A 1 183 ? 4.470 15.785 -8.272 1.00 82.00 183 ASN A N 1
ATOM 1414 C CA . ASN A 1 183 ? 3.293 16.652 -8.284 1.00 82.00 183 ASN A CA 1
ATOM 1415 C C . ASN A 1 183 ? 2.028 15.821 -8.033 1.00 82.00 183 ASN A C 1
ATOM 1417 O O . ASN A 1 183 ? 1.715 14.927 -8.819 1.00 82.00 183 ASN A O 1
ATOM 1421 N N . MET A 1 184 ? 1.2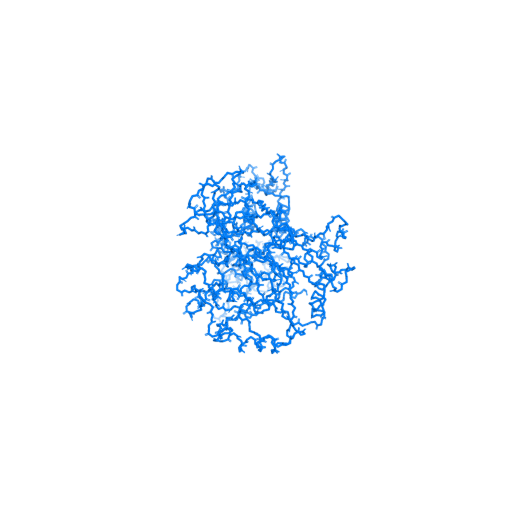96 16.112 -6.957 1.00 84.19 184 MET A N 1
ATOM 1422 C CA . MET A 1 184 ? 0.089 15.360 -6.596 1.00 84.19 184 MET A CA 1
ATOM 1423 C C . MET A 1 184 ? -0.998 15.398 -7.677 1.00 84.19 184 MET A C 1
ATOM 1425 O O . MET A 1 184 ? -1.693 14.401 -7.867 1.00 84.19 184 MET A O 1
ATOM 1429 N N . ASN A 1 185 ? -1.067 16.461 -8.486 1.00 85.00 185 ASN A N 1
ATOM 1430 C CA . ASN A 1 185 ? -2.010 16.545 -9.608 1.00 85.00 185 ASN A CA 1
ATOM 1431 C C . ASN A 1 185 ? -1.771 15.456 -10.667 1.00 85.00 185 ASN A C 1
ATOM 1433 O O . ASN A 1 185 ? -2.702 15.057 -11.365 1.00 85.00 185 ASN A O 1
ATOM 1437 N N . ASP A 1 186 ? -0.548 14.920 -10.766 1.00 84.31 186 ASP A N 1
ATOM 1438 C CA . ASP A 1 186 ? -0.241 13.779 -11.633 1.00 84.31 186 ASP A CA 1
ATOM 1439 C C . ASP A 1 186 ? -0.761 12.449 -11.074 1.00 84.31 186 ASP A C 1
ATOM 1441 O O . ASP A 1 186 ? -0.564 11.413 -11.707 1.00 84.31 186 ASP A O 1
ATOM 1445 N N . TYR A 1 187 ? -1.413 12.439 -9.915 1.00 86.88 187 TYR A N 1
ATOM 1446 C CA . TYR A 1 187 ? -1.984 11.252 -9.272 1.00 86.88 187 TYR A CA 1
ATOM 1447 C C . TYR A 1 187 ? -3.438 11.461 -8.837 1.00 86.88 187 TYR A C 1
ATOM 1449 O O . TYR A 1 187 ? -4.093 10.498 -8.440 1.00 86.88 187 TYR A O 1
ATOM 1457 N N . SER A 1 188 ? -3.960 12.679 -8.973 1.00 88.81 188 SER A N 1
ATOM 1458 C CA . SER A 1 188 ? -5.372 12.988 -8.775 1.00 88.81 188 SER A CA 1
ATOM 1459 C C . SER A 1 188 ? -6.227 12.511 -9.955 1.00 88.81 188 SER A C 1
ATOM 1461 O O . SER A 1 188 ? -5.770 12.452 -11.101 1.00 88.81 188 SER A O 1
ATOM 1463 N N . TYR A 1 189 ? -7.478 12.159 -9.677 1.00 91.50 189 TYR A N 1
ATOM 1464 C CA . TYR A 1 189 ? -8.496 11.835 -10.674 1.00 91.50 189 TYR A CA 1
ATOM 1465 C C . TYR A 1 189 ? -9.882 12.170 -10.117 1.00 91.50 189 TYR A C 1
ATOM 1467 O O . TYR A 1 189 ? -10.084 12.229 -8.906 1.00 91.50 189 TYR A O 1
ATOM 1475 N N . GLU A 1 190 ? -10.856 12.365 -11.001 1.00 92.69 190 GLU A N 1
ATOM 1476 C CA . GLU A 1 190 ? -12.239 12.581 -10.584 1.00 92.69 190 GLU A CA 1
ATOM 1477 C C . GLU A 1 190 ? -12.880 11.242 -10.197 1.00 92.69 190 GLU A C 1
ATOM 1479 O O . GLU A 1 190 ? -13.123 10.384 -11.055 1.00 92.69 190 GLU A O 1
ATOM 1484 N N . LEU A 1 191 ? -13.120 11.055 -8.897 1.00 93.62 191 LEU A N 1
ATOM 1485 C CA . LEU A 1 191 ? -13.884 9.932 -8.365 1.00 93.62 191 LEU A CA 1
ATOM 1486 C C . LEU A 1 191 ? -15.366 10.308 -8.320 1.00 93.62 191 LEU A C 1
ATOM 1488 O O . LEU A 1 191 ? -15.758 11.228 -7.604 1.00 93.62 191 LEU A O 1
ATOM 1492 N N . LYS A 1 192 ? -16.182 9.584 -9.083 1.00 93.81 192 LYS A N 1
ATOM 1493 C CA . LYS A 1 192 ? -17.634 9.753 -9.109 1.00 93.81 192 LYS A CA 1
ATOM 1494 C C . LYS A 1 192 ? -18.244 9.236 -7.808 1.00 93.81 192 LYS A C 1
ATOM 1496 O O . LYS A 1 192 ? -17.949 8.113 -7.397 1.00 93.81 192 LYS A O 1
ATOM 1501 N N . GLU A 1 193 ? -19.135 10.017 -7.206 1.00 91.19 193 GLU A N 1
ATOM 1502 C CA . GLU A 1 193 ? -19.799 9.665 -5.944 1.00 91.19 193 GLU A CA 1
ATOM 1503 C C . GLU A 1 193 ? -20.554 8.331 -6.061 1.00 91.19 193 GLU A C 1
ATOM 1505 O O . GLU A 1 193 ? -20.463 7.468 -5.193 1.00 91.19 193 GLU A O 1
ATOM 1510 N N . GLU A 1 194 ? -21.217 8.096 -7.196 1.00 92.88 194 GLU A N 1
ATOM 1511 C CA . GLU A 1 194 ? -21.930 6.850 -7.486 1.00 92.88 194 GLU A CA 1
ATOM 1512 C C . GLU A 1 194 ? -21.020 5.618 -7.612 1.00 92.88 194 GLU A C 1
ATOM 1514 O O . GLU A 1 194 ? -21.506 4.488 -7.563 1.00 92.88 194 GLU A O 1
ATOM 1519 N N . SER A 1 195 ? -19.707 5.813 -7.778 1.00 95.69 195 SER A N 1
ATOM 1520 C CA . SER A 1 195 ? -18.734 4.717 -7.801 1.00 95.69 195 SER A CA 1
ATOM 1521 C C . SER A 1 195 ? -18.288 4.312 -6.394 1.00 95.69 195 SER A C 1
ATOM 1523 O O . SER A 1 195 ? -17.686 3.253 -6.244 1.00 95.69 195 SER A O 1
ATOM 1525 N N . ILE A 1 196 ? -18.570 5.094 -5.347 1.00 94.88 196 ILE A N 1
ATOM 1526 C CA . ILE A 1 196 ? -18.148 4.785 -3.973 1.00 94.88 196 ILE A CA 1
ATOM 1527 C C . ILE A 1 196 ? -19.058 3.707 -3.364 1.00 94.88 196 ILE A C 1
ATOM 1529 O O . ILE A 1 196 ? -20.266 3.884 -3.211 1.00 94.88 196 ILE A O 1
ATOM 1533 N N . ALA A 1 197 ? -18.477 2.569 -2.969 1.00 94.44 197 ALA A N 1
ATOM 1534 C CA . 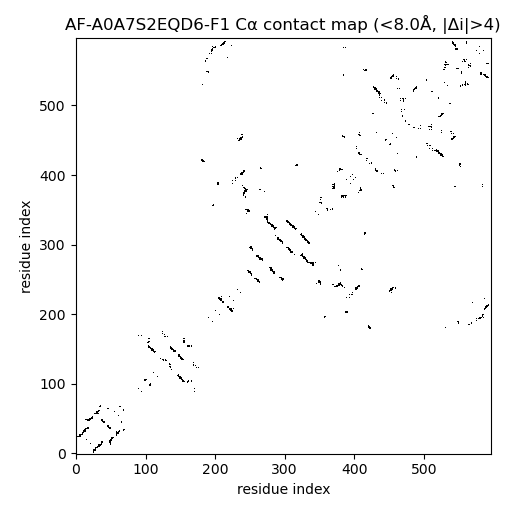ALA A 1 197 ? -19.230 1.500 -2.316 1.00 94.44 197 ALA A CA 1
ATOM 1535 C C . ALA A 1 197 ? -19.523 1.825 -0.843 1.00 94.44 197 ALA A C 1
ATOM 1537 O O . ALA A 1 197 ? -18.617 1.792 -0.010 1.00 94.44 197 ALA A O 1
ATOM 1538 N N . LYS A 1 198 ? -20.800 2.040 -0.499 1.00 93.00 198 LYS A N 1
ATOM 1539 C CA . LYS A 1 198 ? -21.244 2.226 0.900 1.00 93.00 198 LYS A CA 1
ATOM 1540 C C . LYS A 1 198 ? -21.332 0.920 1.713 1.00 93.00 198 LYS A C 1
ATOM 1542 O O . LYS A 1 198 ? -21.261 0.951 2.945 1.00 93.00 198 LYS A O 1
ATOM 1547 N N . TYR A 1 199 ? -21.458 -0.217 1.027 1.00 94.06 199 TYR A N 1
ATOM 1548 C CA . TYR A 1 199 ? -21.563 -1.565 1.601 1.00 94.06 199 TYR A CA 1
ATOM 1549 C C . TYR A 1 199 ? -20.761 -2.574 0.761 1.00 94.06 199 TYR A C 1
ATOM 1551 O O . TYR A 1 199 ? -20.597 -2.356 -0.447 1.00 94.06 199 TYR A O 1
ATOM 1559 N N . PRO A 1 200 ? -20.247 -3.665 1.367 1.00 93.81 200 PRO A N 1
ATOM 1560 C CA . PRO A 1 200 ? -19.514 -4.705 0.643 1.00 93.81 200 PRO A CA 1
ATOM 1561 C C . PRO A 1 200 ? -20.393 -5.411 -0.397 1.00 93.81 200 PRO A C 1
ATOM 1563 O O . PRO A 1 200 ? -21.615 -5.291 -0.390 1.00 93.81 200 PRO A O 1
ATOM 1566 N N . ALA A 1 201 ? -19.761 -6.163 -1.304 1.00 93.94 201 ALA A N 1
ATOM 1567 C CA . ALA A 1 201 ? -20.494 -7.089 -2.170 1.00 93.94 201 ALA A CA 1
ATOM 1568 C C . ALA A 1 201 ? -21.276 -8.117 -1.335 1.00 93.94 201 ALA A C 1
ATOM 1570 O O . ALA A 1 201 ? -20.749 -8.622 -0.340 1.00 93.94 201 ALA A O 1
ATOM 1571 N N . ASP A 1 202 ? -22.492 -8.439 -1.779 1.00 92.31 202 ASP A N 1
ATOM 1572 C CA . ASP A 1 202 ? -2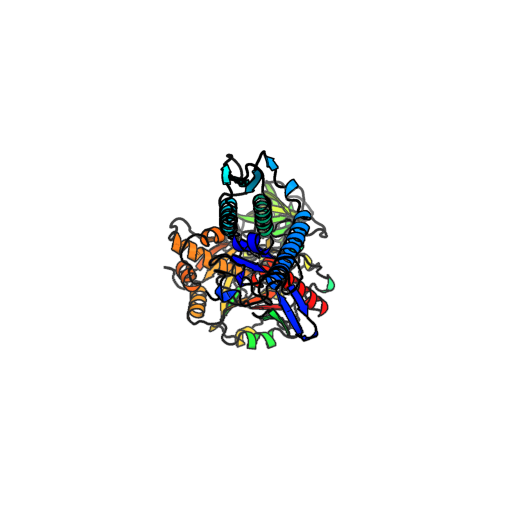3.332 -9.488 -1.206 1.00 92.31 202 ASP A CA 1
ATOM 1573 C C . ASP A 1 202 ? -23.669 -10.529 -2.293 1.00 92.31 202 ASP A C 1
ATOM 1575 O O . ASP A 1 202 ? -24.292 -10.167 -3.298 1.00 92.31 202 ASP A O 1
ATOM 1579 N N . PRO A 1 203 ? -23.251 -11.800 -2.142 1.00 93.38 203 PRO A N 1
ATOM 1580 C CA . PRO A 1 203 ? -22.469 -12.346 -1.029 1.00 93.38 203 PRO A CA 1
ATOM 1581 C C . PRO A 1 203 ? -21.007 -11.862 -1.006 1.00 93.38 203 PRO A C 1
ATOM 1583 O O . PRO A 1 203 ? -20.418 -11.518 -2.031 1.00 93.38 203 PRO A O 1
ATOM 1586 N N . ARG A 1 204 ? -20.367 -11.893 0.174 1.00 92.50 204 ARG A N 1
ATOM 1587 C CA . ARG A 1 204 ? -18.922 -11.619 0.296 1.00 92.50 204 ARG A CA 1
ATOM 1588 C C . ARG A 1 204 ? -18.141 -12.500 -0.689 1.00 92.50 204 ARG A C 1
ATOM 1590 O O . ARG A 1 204 ? -18.404 -13.692 -0.807 1.00 92.50 204 ARG A O 1
ATOM 1597 N N . GLY A 1 205 ? -17.171 -11.905 -1.380 1.00 93.19 205 GLY A N 1
ATOM 1598 C CA . GLY A 1 205 ? -16.366 -12.582 -2.401 1.00 93.19 205 GLY A CA 1
ATOM 1599 C C . GLY A 1 205 ? -16.968 -12.592 -3.807 1.00 93.19 205 GLY A C 1
ATOM 1600 O O . GLY A 1 205 ? -16.316 -13.106 -4.718 1.00 93.19 205 GLY A O 1
ATOM 1601 N N . SER A 1 206 ? -18.146 -11.989 -4.010 1.00 96.88 206 SER A N 1
ATOM 1602 C CA . SER A 1 206 ? -18.746 -11.762 -5.333 1.00 96.88 206 SER A CA 1
ATOM 1603 C C . SER A 1 206 ? -18.415 -10.391 -5.940 1.00 96.88 206 SER A C 1
ATOM 1605 O O . SER A 1 206 ? -19.075 -9.969 -6.886 1.00 96.88 206 SER A O 1
ATOM 1607 N N . SER A 1 207 ? -17.445 -9.658 -5.382 1.00 97.50 207 SER A N 1
ATOM 1608 C CA . SER A 1 207 ? -16.967 -8.401 -5.967 1.00 97.50 207 SER A CA 1
ATOM 1609 C C . SER A 1 207 ? -16.358 -8.642 -7.347 1.00 97.50 207 SER A C 1
ATOM 1611 O O . SER A 1 207 ? -15.935 -9.753 -7.669 1.00 97.50 207 SER A O 1
ATOM 1613 N N . ARG A 1 208 ? -16.296 -7.598 -8.174 1.00 98.38 208 ARG A N 1
ATOM 1614 C CA . ARG A 1 208 ? -15.639 -7.691 -9.483 1.00 98.38 208 ARG A CA 1
ATOM 1615 C C . ARG A 1 208 ? -14.126 -7.643 -9.308 1.00 98.38 208 ARG A C 1
ATOM 1617 O O . ARG A 1 208 ? -13.613 -7.120 -8.317 1.00 98.38 208 ARG A O 1
ATOM 1624 N N . LEU A 1 209 ? -13.403 -8.160 -10.294 1.00 98.50 209 LEU A N 1
ATOM 1625 C CA . LEU A 1 209 ? -11.947 -8.127 -10.331 1.00 98.50 209 LEU A CA 1
ATOM 1626 C C . LEU A 1 209 ? -11.475 -7.473 -11.633 1.00 98.50 209 LEU A C 1
ATOM 1628 O O . LEU A 1 209 ? -11.909 -7.834 -12.725 1.00 98.50 209 LEU A O 1
ATOM 1632 N N . LEU A 1 210 ? -10.582 -6.498 -11.517 1.00 98.50 210 LEU A N 1
ATOM 1633 C CA . LEU A 1 210 ? -9.813 -5.932 -12.618 1.00 98.50 210 LEU A CA 1
ATOM 1634 C C . LEU A 1 210 ? -8.376 -6.426 -12.490 1.00 98.50 210 LEU A C 1
ATOM 1636 O O . LEU A 1 210 ? -7.762 -6.302 -11.433 1.00 98.50 210 LEU A O 1
ATOM 1640 N N . ARG A 1 211 ? -7.815 -6.972 -13.565 1.00 98.25 211 ARG A N 1
ATOM 1641 C CA . ARG A 1 211 ? -6.424 -7.423 -13.611 1.00 98.25 211 ARG A CA 1
ATOM 1642 C C . ARG A 1 211 ? -5.612 -6.543 -14.547 1.00 98.25 211 ARG A C 1
ATOM 1644 O O . ARG A 1 211 ? -6.026 -6.334 -15.679 1.00 98.25 211 ARG A O 1
ATOM 1651 N N . VAL A 1 212 ? -4.437 -6.113 -14.095 1.00 97.69 212 VAL A N 1
ATOM 1652 C CA . VAL A 1 212 ? -3.377 -5.559 -14.947 1.00 97.69 212 VAL A CA 1
ATOM 1653 C C . VAL A 1 212 ? -2.195 -6.516 -14.889 1.00 97.69 212 VAL A C 1
ATOM 1655 O O . VAL A 1 212 ? -1.607 -6.713 -13.824 1.00 97.69 212 VAL A O 1
ATOM 1658 N N . ASP A 1 213 ? -1.876 -7.159 -16.009 1.00 95.38 213 ASP A N 1
ATOM 1659 C CA . ASP A 1 213 ? -0.747 -8.088 -16.074 1.00 95.38 213 ASP A CA 1
ATOM 1660 C C . ASP A 1 213 ? 0.610 -7.363 -16.192 1.00 95.38 213 ASP A C 1
ATOM 1662 O O . ASP A 1 213 ? 0.693 -6.141 -16.315 1.00 95.38 213 ASP A O 1
ATOM 1666 N N . SER A 1 214 ? 1.705 -8.128 -16.174 1.00 91.44 214 SER A N 1
ATOM 1667 C CA . SER A 1 214 ? 3.066 -7.581 -16.244 1.00 91.44 214 SER A CA 1
ATOM 1668 C C . SER A 1 214 ? 3.422 -6.945 -17.593 1.00 91.44 214 SER A C 1
ATOM 1670 O O . SER A 1 214 ? 4.412 -6.214 -17.665 1.00 91.44 214 SER A O 1
ATOM 1672 N N . ALA A 1 215 ? 2.636 -7.197 -18.645 1.00 90.50 215 ALA A N 1
ATOM 1673 C CA . ALA A 1 215 ? 2.741 -6.525 -19.937 1.00 90.50 215 ALA A CA 1
ATOM 1674 C C . ALA A 1 215 ? 1.895 -5.237 -19.992 1.00 90.50 215 ALA A C 1
ATOM 1676 O O . ALA A 1 215 ? 2.060 -4.433 -20.910 1.00 90.50 215 ALA A O 1
ATOM 1677 N N . GLY A 1 216 ? 1.047 -5.004 -18.987 1.00 91.06 216 GLY A N 1
ATOM 1678 C CA . GLY A 1 216 ? 0.138 -3.868 -18.904 1.00 91.06 216 GLY A CA 1
ATOM 1679 C C . GLY A 1 216 ? -1.218 -4.114 -19.562 1.00 91.06 216 GLY A C 1
ATOM 1680 O O . GLY A 1 216 ? -1.947 -3.148 -19.770 1.00 91.06 216 GLY A O 1
ATOM 1681 N N . ASN A 1 217 ? -1.566 -5.362 -19.894 1.00 95.00 217 ASN A N 1
ATOM 1682 C CA . ASN A 1 217 ? -2.891 -5.677 -20.419 1.00 95.00 217 ASN A CA 1
ATOM 1683 C C . ASN A 1 217 ? -3.922 -5.643 -19.292 1.00 95.00 217 ASN A C 1
ATOM 1685 O O . ASN A 1 217 ? -3.688 -6.201 -18.216 1.00 95.00 217 ASN A O 1
ATOM 1689 N N . VAL A 1 218 ? -5.070 -5.032 -19.576 1.00 97.44 218 VAL A N 1
ATOM 1690 C CA . VAL A 1 218 ? -6.209 -4.951 -18.661 1.00 97.44 218 VAL A CA 1
ATOM 1691 C C . VAL A 1 218 ? -7.192 -6.083 -18.969 1.00 97.44 218 VAL A C 1
ATOM 1693 O O . VAL A 1 218 ? -7.433 -6.425 -20.127 1.00 97.44 218 VAL A O 1
ATOM 1696 N N . SER A 1 219 ? -7.729 -6.729 -17.939 1.00 98.06 219 SER A N 1
ATOM 1697 C CA . SER A 1 219 ? -8.764 -7.762 -18.057 1.00 98.06 219 SER A CA 1
ATOM 1698 C C . SER A 1 219 ? -9.793 -7.620 -16.944 1.00 98.06 219 SER A C 1
ATOM 1700 O O . SER A 1 219 ? -9.452 -7.245 -15.823 1.00 98.06 219 SER A O 1
ATOM 1702 N N . HIS A 1 220 ? -11.040 -7.965 -17.247 1.00 98.25 220 HIS A N 1
ATOM 1703 C CA . HIS A 1 220 ? -12.183 -7.765 -16.361 1.00 98.25 220 HIS A CA 1
ATOM 1704 C C . HIS A 1 220 ? -12.859 -9.089 -16.047 1.00 98.25 220 HIS A C 1
ATOM 1706 O O . HIS A 1 220 ? -13.041 -9.929 -16.928 1.00 98.25 220 HIS A O 1
ATOM 1712 N N . PHE A 1 221 ? -13.250 -9.247 -14.791 1.00 98.00 221 PHE A N 1
ATOM 1713 C CA . PHE A 1 221 ? -13.915 -10.431 -14.288 1.00 98.00 221 PHE A CA 1
ATOM 1714 C C . PHE A 1 221 ? -15.079 -10.029 -13.386 1.00 98.00 221 PHE A C 1
ATOM 1716 O O . PHE A 1 221 ? -14.948 -9.137 -12.546 1.00 98.00 221 PHE A O 1
ATOM 1723 N N . GLU A 1 222 ? -16.205 -10.719 -13.537 1.00 96.69 222 GLU A N 1
ATOM 1724 C CA . GLU A 1 222 ? -17.440 -10.391 -12.819 1.00 96.69 222 GLU A CA 1
ATOM 1725 C C . GLU A 1 222 ? -17.484 -10.953 -11.392 1.00 96.69 222 GLU A C 1
ATOM 1727 O O . GLU A 1 222 ? -18.237 -10.451 -10.566 1.00 96.69 222 GLU A O 1
ATOM 1732 N N . ASN A 1 223 ? -16.661 -11.960 -11.079 1.00 97.38 223 ASN A N 1
ATOM 1733 C CA . ASN A 1 223 ? -16.613 -12.575 -9.755 1.00 97.38 223 ASN A CA 1
ATOM 1734 C C . ASN A 1 223 ? -15.169 -12.815 -9.297 1.00 97.38 223 ASN A C 1
ATOM 1736 O O . ASN A 1 223 ? -14.409 -13.555 -9.932 1.00 97.38 223 ASN A O 1
ATOM 1740 N N . PHE A 1 224 ? -14.805 -12.199 -8.174 1.00 97.88 224 PHE A N 1
ATOM 1741 C CA . PHE A 1 224 ? -13.486 -12.284 -7.564 1.00 97.88 224 PHE A CA 1
ATOM 1742 C C . PHE A 1 224 ? -13.138 -13.715 -7.159 1.00 97.88 224 PHE A C 1
ATOM 1744 O O . PHE A 1 224 ? -12.090 -14.208 -7.565 1.00 97.88 224 PHE A O 1
ATOM 1751 N N . SER A 1 225 ? -13.997 -14.398 -6.401 1.00 96.19 225 SER A N 1
ATOM 1752 C CA . SER A 1 225 ? -13.682 -15.727 -5.858 1.00 96.19 225 SER A CA 1
ATOM 1753 C C . SER A 1 225 ? -13.445 -16.767 -6.954 1.00 96.19 225 SER A C 1
ATOM 1755 O O . SER A 1 225 ? -12.510 -17.563 -6.863 1.00 96.19 225 SER A O 1
ATOM 1757 N N . GLU A 1 226 ? -14.258 -16.737 -8.012 1.00 95.75 226 GLU A N 1
ATOM 1758 C CA . GLU A 1 226 ? -14.117 -17.633 -9.166 1.00 95.75 226 GLU A CA 1
ATOM 1759 C C . GLU A 1 226 ? -12.843 -17.343 -9.967 1.00 95.75 226 GLU A C 1
ATOM 1761 O O . GLU A 1 226 ? -12.152 -18.263 -10.404 1.00 95.75 226 GLU A O 1
ATOM 1766 N N . SER A 1 227 ? -12.507 -16.063 -10.132 1.00 97.06 227 SER A N 1
ATOM 1767 C CA . SER A 1 227 ? -11.403 -15.629 -10.997 1.00 97.06 227 SER A CA 1
ATOM 1768 C C . SER A 1 227 ? -10.053 -15.626 -10.290 1.00 97.06 227 SER A C 1
ATOM 1770 O O . SER A 1 227 ? -9.016 -15.793 -10.929 1.00 97.06 227 SER A O 1
ATOM 1772 N N . PHE A 1 228 ? -10.043 -15.446 -8.970 1.00 97.38 228 PHE A N 1
ATOM 1773 C CA . PHE A 1 228 ? -8.826 -15.411 -8.172 1.00 97.38 228 PHE A CA 1
ATOM 1774 C C . PHE A 1 228 ? -8.207 -16.800 -8.005 1.00 97.38 228 PHE A C 1
ATOM 1776 O O . PHE A 1 228 ? -6.986 -16.918 -8.014 1.00 97.38 228 PHE A O 1
ATOM 1783 N N . LEU A 1 229 ? -9.017 -17.859 -7.900 1.00 94.38 229 LEU A N 1
ATOM 1784 C CA . LEU A 1 229 ? -8.506 -19.208 -7.649 1.00 94.38 229 LEU A CA 1
ATOM 1785 C C . LEU A 1 229 ? -7.534 -19.699 -8.749 1.00 94.38 229 LEU A C 1
ATOM 1787 O O . LEU A 1 229 ? -6.431 -20.114 -8.392 1.00 94.38 229 LEU A O 1
ATOM 1791 N N . PRO A 1 230 ? -7.834 -19.572 -10.061 1.00 95.62 230 PRO A N 1
ATOM 1792 C CA . PRO A 1 230 ? -6.855 -19.859 -11.114 1.00 95.62 230 PRO A CA 1
ATOM 1793 C C . PRO A 1 230 ? -5.626 -18.939 -11.075 1.00 95.62 230 PRO A C 1
ATOM 1795 O O . PRO A 1 230 ? -4.513 -19.368 -11.366 1.00 95.62 230 PRO A O 1
ATOM 1798 N N . LEU A 1 231 ? -5.796 -17.665 -10.699 1.00 94.75 231 LEU A N 1
ATOM 1799 C CA . LEU A 1 231 ? -4.679 -16.717 -10.592 1.00 94.75 231 LEU A CA 1
ATOM 1800 C C . LEU A 1 231 ? -3.732 -17.062 -9.436 1.00 94.75 231 LEU A C 1
ATOM 1802 O O . LEU A 1 231 ? -2.534 -16.790 -9.536 1.00 94.75 231 LEU A O 1
ATOM 1806 N N . ALA A 1 232 ? -4.256 -17.672 -8.374 1.00 94.88 232 ALA A N 1
ATOM 1807 C CA . ALA A 1 232 ? -3.523 -18.087 -7.185 1.00 94.88 232 ALA A CA 1
ATOM 1808 C C . ALA A 1 232 ? -2.858 -19.467 -7.312 1.00 94.88 232 ALA A C 1
ATOM 1810 O O . ALA A 1 232 ? -2.108 -19.864 -6.419 1.00 94.88 232 ALA A O 1
ATOM 1811 N N . GLU A 1 233 ? -3.083 -20.199 -8.406 1.00 94.00 233 GLU A N 1
ATOM 1812 C CA . GLU A 1 233 ? -2.527 -21.540 -8.575 1.00 94.00 233 GLU A CA 1
ATOM 1813 C C . GLU A 1 233 ? -0.987 -21.526 -8.500 1.00 94.00 233 GLU A C 1
ATOM 1815 O O . GLU A 1 233 ? -0.299 -20.767 -9.197 1.00 94.00 233 GLU A O 1
ATOM 1820 N N . GLY A 1 234 ? -0.439 -22.348 -7.598 1.00 92.50 234 GLY A N 1
ATOM 1821 C CA . GLY A 1 234 ? 1.001 -22.446 -7.338 1.00 92.50 234 GLY A CA 1
ATOM 1822 C C . GLY A 1 234 ? 1.631 -21.226 -6.648 1.00 92.50 234 GLY A C 1
ATOM 1823 O O . GLY A 1 234 ? 2.857 -21.174 -6.519 1.00 92.50 234 GLY A O 1
ATOM 1824 N N . ALA A 1 235 ? 0.833 -20.246 -6.217 1.00 96.62 235 ALA A N 1
ATOM 1825 C CA . ALA A 1 235 ? 1.306 -19.069 -5.497 1.00 96.62 235 ALA A CA 1
ATOM 1826 C C . ALA A 1 235 ? 1.266 -19.266 -3.972 1.00 96.62 235 ALA A C 1
ATOM 1828 O O . ALA A 1 235 ? 0.526 -20.095 -3.448 1.00 96.62 235 ALA A O 1
ATOM 1829 N N . HIS A 1 236 ? 2.060 -18.471 -3.257 1.00 97.88 236 HIS A N 1
ATOM 1830 C CA . HIS A 1 236 ? 1.956 -18.267 -1.815 1.00 97.88 236 HIS A CA 1
ATOM 1831 C C . HIS A 1 236 ? 1.364 -16.882 -1.554 1.00 97.88 236 HIS A C 1
ATOM 1833 O O . HIS A 1 236 ? 1.848 -15.883 -2.092 1.00 97.88 236 HIS A O 1
ATOM 1839 N N . ILE A 1 237 ? 0.311 -16.817 -0.748 1.00 98.38 237 ILE A N 1
ATOM 1840 C CA . ILE A 1 237 ? -0.519 -15.627 -0.558 1.00 98.38 237 ILE A CA 1
ATOM 1841 C C . ILE A 1 237 ? -0.266 -15.041 0.825 1.00 98.38 237 ILE A C 1
ATOM 1843 O O . ILE A 1 237 ? -0.286 -15.758 1.823 1.00 98.38 237 ILE A O 1
ATOM 1847 N N . ILE A 1 238 ? -0.017 -13.737 0.895 1.00 98.31 238 ILE A N 1
ATOM 1848 C CA . ILE A 1 238 ? 0.333 -13.044 2.136 1.00 98.31 238 ILE A CA 1
ATOM 1849 C C . ILE A 1 238 ? -0.762 -12.045 2.497 1.00 98.31 238 ILE A C 1
ATOM 1851 O O . ILE A 1 238 ? -1.083 -11.160 1.702 1.00 98.31 238 ILE A O 1
ATOM 1855 N N . PHE A 1 239 ? -1.282 -12.155 3.715 1.00 97.56 239 PHE A N 1
ATOM 1856 C CA . PHE A 1 239 ? -2.395 -11.360 4.224 1.00 97.56 239 PHE A CA 1
ATOM 1857 C C . PHE A 1 239 ? -1.999 -10.509 5.430 1.00 97.56 239 PHE A C 1
ATOM 1859 O O . PHE A 1 239 ? -1.164 -10.917 6.237 1.00 97.56 239 PHE A O 1
ATOM 1866 N N . ASN A 1 240 ? -2.675 -9.369 5.598 1.00 94.88 240 ASN A N 1
ATOM 1867 C CA . ASN A 1 240 ? -2.700 -8.653 6.871 1.00 94.88 240 ASN A CA 1
ATOM 1868 C C . ASN A 1 240 ? -3.885 -9.135 7.715 1.00 94.88 240 ASN A C 1
ATOM 1870 O O . ASN A 1 240 ? -5.037 -8.926 7.325 1.00 94.88 240 ASN A O 1
ATOM 1874 N N . GLU A 1 241 ? -3.604 -9.766 8.851 1.00 93.94 241 GLU A N 1
ATOM 1875 C CA . GLU A 1 241 ? -4.620 -10.321 9.751 1.00 93.94 241 GLU A CA 1
ATOM 1876 C C . GLU A 1 241 ? -5.150 -9.316 10.778 1.00 93.94 241 GLU A C 1
ATOM 1878 O O . GLU A 1 241 ? -6.051 -9.668 11.529 1.00 93.94 241 GLU A O 1
ATOM 1883 N N . SER A 1 242 ? -4.643 -8.078 10.819 1.00 89.38 242 SER A N 1
ATOM 1884 C CA . SER A 1 242 ? -4.981 -7.145 11.897 1.00 89.38 242 SER A CA 1
ATOM 1885 C C . SER A 1 242 ? -6.490 -6.894 12.036 1.00 89.38 242 SER A C 1
ATOM 1887 O O . SER A 1 242 ? -7.189 -6.562 11.074 1.00 89.38 242 SER A O 1
ATOM 1889 N N . LYS A 1 243 ? -6.992 -7.040 13.269 1.00 88.62 243 LYS A N 1
ATOM 1890 C CA . LYS A 1 243 ? -8.406 -6.837 13.603 1.00 88.62 243 LYS A CA 1
ATOM 1891 C C . LYS A 1 243 ? -8.686 -5.390 14.002 1.00 88.62 243 LYS A C 1
ATOM 1893 O O . LYS A 1 243 ? -7.936 -4.799 14.792 1.00 88.62 243 LYS A O 1
ATOM 1898 N N . VAL A 1 244 ? -9.785 -4.843 13.481 1.00 89.75 244 VAL A N 1
ATOM 1899 C CA . VAL A 1 244 ? -10.253 -3.493 13.811 1.00 89.75 244 VAL A CA 1
ATOM 1900 C C . VAL A 1 244 ? -10.787 -3.445 15.239 1.00 89.75 244 VAL A C 1
ATOM 1902 O O . VAL A 1 244 ? -11.600 -4.284 15.629 1.00 89.75 244 VAL A O 1
ATOM 1905 N N . VAL A 1 245 ? -10.339 -2.458 16.013 1.00 88.75 245 VAL A N 1
ATOM 1906 C CA . VAL A 1 245 ? -10.884 -2.154 17.340 1.00 88.75 245 VAL A CA 1
ATOM 1907 C C . VAL A 1 245 ? -12.072 -1.200 17.233 1.00 88.75 245 VAL A C 1
ATOM 1909 O O . VAL A 1 245 ? -12.149 -0.386 16.311 1.00 88.75 245 VAL A O 1
ATOM 1912 N N . ASN A 1 246 ? -12.970 -1.245 18.217 1.00 90.12 246 ASN A N 1
ATOM 1913 C CA . ASN A 1 246 ? -14.101 -0.323 18.345 1.00 90.12 246 ASN A CA 1
ATOM 1914 C C . ASN A 1 246 ? -13.642 1.079 18.800 1.00 90.12 246 ASN A C 1
ATOM 1916 O O . ASN A 1 246 ? -13.919 1.537 19.906 1.00 90.12 246 ASN A O 1
ATOM 1920 N N . GLY A 1 247 ? -12.860 1.743 17.946 1.00 89.00 247 GLY A N 1
ATOM 1921 C CA . GLY A 1 247 ? -12.114 2.961 18.249 1.00 89.00 247 GLY A CA 1
ATOM 1922 C C . GLY A 1 247 ? -12.889 4.275 18.149 1.00 89.00 247 GLY A C 1
ATOM 1923 O O . GLY A 1 247 ? -12.266 5.323 18.297 1.00 89.00 247 GLY A O 1
ATOM 1924 N N . ARG A 1 248 ? -14.205 4.265 17.898 1.00 90.62 248 ARG A N 1
ATOM 1925 C CA . ARG A 1 248 ? -15.047 5.475 17.902 1.00 90.62 248 ARG A CA 1
ATOM 1926 C C . ARG A 1 248 ? -15.910 5.511 19.160 1.00 90.62 248 ARG A C 1
ATOM 1928 O O . ARG A 1 248 ? -16.731 4.618 19.375 1.00 90.62 248 ARG A O 1
ATOM 1935 N N . LEU A 1 249 ? -15.702 6.526 19.993 1.00 91.88 249 LEU A N 1
ATOM 1936 C CA . LEU A 1 249 ? -16.314 6.684 21.308 1.00 91.88 249 LEU A CA 1
ATOM 1937 C C . LEU A 1 249 ? -17.108 7.986 21.388 1.00 91.88 249 LEU A C 1
ATOM 1939 O O . LEU A 1 249 ? -16.723 9.010 20.827 1.00 91.88 249 LEU A O 1
ATOM 1943 N N . GLU A 1 250 ? -18.170 7.954 22.182 1.00 92.19 250 GLU A N 1
ATOM 1944 C CA . GLU A 1 250 ? -18.858 9.152 22.650 1.00 92.19 250 GLU A CA 1
ATOM 1945 C C . GLU A 1 250 ? -18.307 9.526 24.032 1.00 92.19 250 GLU A C 1
ATOM 1947 O O . GLU A 1 250 ? -18.346 8.723 24.972 1.00 92.19 250 GLU A O 1
ATOM 1952 N N . VAL A 1 251 ? -17.755 10.733 24.156 1.00 94.12 251 VAL A N 1
ATOM 1953 C CA . VAL A 1 251 ? -17.117 11.213 25.387 1.00 94.12 251 VAL A CA 1
ATOM 1954 C C . VAL A 1 251 ? -17.647 12.587 25.770 1.00 94.12 251 VAL A C 1
ATOM 1956 O O . VAL A 1 251 ? -18.045 13.371 24.924 1.00 94.12 251 VAL A O 1
ATOM 1959 N N . PHE A 1 252 ? -17.656 12.906 27.059 1.00 94.50 252 PHE A N 1
ATOM 1960 C CA . PHE A 1 252 ? -18.241 14.143 27.573 1.00 94.50 252 PHE A CA 1
ATOM 1961 C C . PHE A 1 252 ? -17.162 14.950 28.288 1.00 94.50 252 PHE A C 1
ATOM 1963 O O . PHE A 1 252 ? -16.524 14.418 29.199 1.00 94.50 252 PHE A O 1
ATOM 1970 N N . PRO A 1 253 ? -16.929 16.226 27.937 1.00 93.19 253 PRO A N 1
ATOM 1971 C CA . PRO A 1 253 ? -16.118 17.099 28.774 1.00 93.19 253 PRO A CA 1
ATOM 1972 C C . PRO A 1 253 ? -16.657 17.095 30.207 1.00 93.19 253 PRO A C 1
ATOM 1974 O O . PRO A 1 253 ? -17.866 17.138 30.423 1.00 93.19 253 PRO A O 1
ATOM 1977 N N . LYS A 1 254 ? -15.772 17.027 31.202 1.00 89.50 254 LYS A N 1
ATOM 1978 C CA . LYS A 1 254 ? -16.177 16.910 32.606 1.00 89.50 254 LYS A CA 1
ATOM 1979 C C . LYS A 1 254 ? -17.156 18.027 33.001 1.00 89.50 254 LYS A C 1
ATOM 1981 O O . LYS A 1 254 ? -16.795 19.201 32.985 1.00 89.50 254 LYS A O 1
ATOM 1986 N N . GLY A 1 255 ? -18.368 17.641 33.406 1.00 83.75 255 GLY A N 1
ATOM 1987 C CA . GLY A 1 255 ? -19.438 18.564 33.808 1.00 83.75 255 GLY A CA 1
ATOM 1988 C C . GLY A 1 255 ? -20.273 19.137 32.656 1.00 83.75 255 GLY A C 1
ATOM 1989 O O . GLY A 1 255 ? -21.128 19.982 32.909 1.00 83.75 255 GLY A O 1
ATOM 1990 N N . ALA A 1 256 ? -20.040 18.704 31.415 1.00 88.00 256 ALA A N 1
ATOM 1991 C CA . ALA A 1 256 ? -20.876 19.042 30.268 1.00 88.00 256 ALA A CA 1
ATOM 1992 C C . ALA A 1 256 ? -22.044 18.056 30.112 1.00 88.00 256 ALA A C 1
ATOM 1994 O O . ALA A 1 256 ? -21.941 16.889 30.487 1.00 88.00 256 ALA A O 1
ATOM 1995 N N . ASN A 1 257 ? -23.131 18.539 29.505 1.00 82.94 257 ASN A N 1
ATOM 1996 C CA . ASN A 1 257 ? -24.323 17.744 29.188 1.00 82.94 257 ASN A CA 1
ATOM 1997 C C . ASN A 1 257 ? -24.397 17.331 27.709 1.00 82.94 257 ASN A C 1
ATOM 1999 O O . ASN A 1 257 ? -25.313 16.608 27.333 1.00 82.94 257 ASN A O 1
ATOM 2003 N N . GLU A 1 258 ? -23.457 17.789 26.881 1.00 88.75 258 GLU A N 1
ATOM 2004 C CA . GLU A 1 258 ? -23.346 17.414 25.470 1.00 88.75 258 GLU A CA 1
ATOM 2005 C C . GLU A 1 258 ? -22.095 16.565 25.247 1.00 88.75 258 GLU A C 1
ATOM 2007 O O . GLU A 1 258 ? -21.004 16.894 25.733 1.00 88.75 258 GLU A O 1
ATOM 2012 N N . GLY A 1 259 ? -22.284 15.467 24.516 1.00 89.62 259 GLY A N 1
ATOM 2013 C CA . GLY A 1 259 ? -21.221 14.568 24.101 1.00 89.62 259 GLY A CA 1
ATOM 2014 C C . GLY A 1 259 ? -20.448 15.135 22.919 1.00 89.62 259 GLY A C 1
ATOM 2015 O O . GLY A 1 259 ? -20.973 15.883 22.096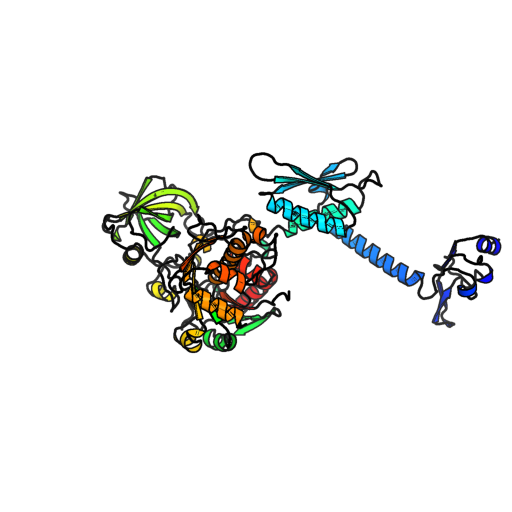 1.00 89.62 259 GLY A O 1
ATOM 2016 N N . ILE A 1 260 ? -19.181 14.760 22.838 1.00 92.25 260 ILE A N 1
ATOM 2017 C CA . ILE A 1 260 ? -18.329 14.957 21.676 1.00 92.25 260 ILE A CA 1
ATOM 2018 C C . ILE A 1 260 ? -17.853 13.598 21.188 1.00 92.25 260 ILE A C 1
ATOM 2020 O O . ILE A 1 260 ? -17.637 12.665 21.965 1.00 92.25 260 ILE A O 1
ATOM 2024 N N . GLU A 1 261 ? -17.660 13.495 19.885 1.00 90.81 261 GLU A N 1
ATOM 2025 C CA . GLU A 1 261 ? -17.063 12.308 19.304 1.00 90.81 261 GLU A CA 1
ATOM 2026 C C . GLU A 1 261 ? -15.549 12.298 19.539 1.00 90.81 261 GLU A C 1
ATOM 2028 O O . GLU A 1 261 ? -14.862 13.309 19.355 1.00 90.81 261 GLU A O 1
ATOM 2033 N N . MET A 1 262 ? -15.039 11.128 19.920 1.00 91.94 262 MET A N 1
ATOM 2034 C CA . MET A 1 262 ? -13.620 10.818 19.976 1.00 91.94 262 MET A CA 1
ATOM 2035 C C . MET A 1 262 ? -13.320 9.609 19.089 1.00 91.94 262 MET A C 1
ATOM 2037 O O . MET A 1 262 ? -13.820 8.514 19.338 1.00 91.94 262 MET A O 1
ATOM 2041 N N . MET A 1 263 ? -12.459 9.787 18.091 1.00 90.38 263 MET A N 1
ATOM 2042 C CA . MET A 1 263 ? -11.953 8.702 17.251 1.00 90.38 263 MET A CA 1
ATOM 2043 C C . MET A 1 263 ? -10.492 8.424 17.595 1.00 90.38 263 MET A C 1
ATOM 2045 O O . MET A 1 263 ? -9.656 9.325 17.565 1.00 90.38 263 MET A O 1
ATOM 2049 N N . ILE A 1 264 ? -10.164 7.175 17.912 1.00 89.56 264 ILE A N 1
ATOM 2050 C CA . ILE A 1 264 ? -8.780 6.747 18.115 1.00 89.56 264 ILE A CA 1
ATOM 2051 C C . ILE A 1 264 ? -8.059 6.755 16.770 1.00 89.56 264 ILE A C 1
ATOM 2053 O O . ILE A 1 264 ? -8.553 6.194 15.803 1.00 89.56 264 ILE A O 1
ATOM 2057 N N . LEU A 1 265 ? -6.887 7.385 16.714 1.00 85.06 265 LEU A N 1
ATOM 2058 C CA . LEU A 1 265 ? -6.068 7.504 15.507 1.00 85.06 265 LEU A CA 1
ATOM 2059 C C . LEU A 1 265 ? -4.852 6.576 15.542 1.00 85.06 265 LEU A C 1
ATOM 2061 O O . LEU A 1 265 ? -4.525 5.966 14.526 1.00 85.06 265 LEU A O 1
ATOM 2065 N N . ASP A 1 266 ? -4.201 6.474 16.703 1.00 84.75 266 ASP A N 1
ATOM 2066 C CA . ASP A 1 266 ? -3.073 5.580 16.980 1.00 84.75 266 ASP A CA 1
ATOM 2067 C C . ASP A 1 266 ? -3.232 5.035 18.409 1.00 84.75 266 ASP A C 1
ATOM 2069 O O . ASP A 1 266 ? -3.463 5.793 19.358 1.00 84.75 266 ASP A O 1
ATOM 2073 N N . LEU A 1 267 ? -3.125 3.712 18.548 1.00 78.56 267 LEU A N 1
ATOM 2074 C CA . LEU A 1 267 ? -3.238 2.992 19.820 1.00 78.56 267 LEU A CA 1
ATOM 2075 C C . LEU A 1 267 ? -1.932 3.021 20.636 1.00 78.56 267 LEU A C 1
ATOM 2077 O O . LEU A 1 267 ? -1.879 2.469 21.733 1.00 78.56 267 LEU A O 1
ATOM 2081 N N . GLY A 1 268 ? -0.877 3.661 20.123 1.00 72.75 268 GLY A N 1
ATOM 2082 C CA . GLY A 1 268 ? 0.406 3.783 20.799 1.00 72.75 268 GLY A CA 1
ATOM 2083 C C . GLY A 1 268 ? 1.182 2.465 20.820 1.00 72.75 268 GLY A C 1
ATOM 2084 O O . GLY A 1 268 ? 1.069 1.624 19.925 1.00 72.75 268 GLY A O 1
ATOM 2085 N N . SER A 1 269 ? 2.029 2.278 21.833 1.00 58.28 269 SER A N 1
ATOM 2086 C CA . SER A 1 269 ? 2.910 1.111 21.955 1.00 58.28 269 SER A CA 1
ATOM 2087 C C . SER A 1 269 ? 2.183 -0.150 22.454 1.00 58.28 269 SER A C 1
ATOM 2089 O O . SER A 1 269 ? 2.591 -0.707 23.460 1.00 58.28 269 SER A O 1
ATOM 2091 N N . GLY A 1 270 ? 1.150 -0.621 21.747 1.00 55.69 270 GLY A N 1
ATOM 2092 C CA . GLY A 1 270 ? 0.545 -1.955 21.915 1.00 55.69 270 GLY A CA 1
ATOM 2093 C C . GLY A 1 270 ? -0.775 -2.006 22.703 1.00 55.69 270 GLY A C 1
ATOM 2094 O O . GLY A 1 270 ? -0.954 -1.313 23.697 1.00 55.69 270 GLY A O 1
ATOM 2095 N N . ILE A 1 271 ? -1.697 -2.869 22.256 1.00 53.06 271 ILE A N 1
ATOM 2096 C CA . ILE A 1 271 ? -3.072 -3.025 22.791 1.00 53.06 271 ILE A CA 1
ATOM 2097 C C . ILE A 1 271 ? -3.155 -4.051 23.925 1.00 53.06 271 ILE A C 1
ATOM 2099 O O . ILE A 1 271 ? -4.085 -4.017 24.724 1.00 53.06 271 ILE A O 1
ATOM 2103 N N . GLU A 1 272 ? -2.138 -4.902 24.074 1.00 55.34 272 GLU A N 1
ATOM 2104 C CA . GLU A 1 272 ? -1.992 -5.808 25.226 1.00 55.34 272 GLU A CA 1
ATOM 2105 C C . GLU A 1 272 ? -1.588 -5.073 26.524 1.00 55.34 272 GLU A C 1
ATOM 2107 O O . GLU A 1 272 ? -1.190 -5.690 27.514 1.00 55.34 272 GLU A O 1
ATOM 2112 N N . ILE A 1 273 ? -1.669 -3.739 26.540 1.00 61.62 273 ILE A N 1
ATOM 2113 C CA . ILE A 1 273 ? -1.364 -2.910 27.701 1.00 61.62 273 ILE A CA 1
ATOM 2114 C C . ILE A 1 273 ? -2.630 -2.713 28.540 1.00 61.62 273 ILE A C 1
ATOM 2116 O O . ILE A 1 273 ? -3.736 -2.523 28.036 1.00 61.62 273 ILE A O 1
ATOM 2120 N N . LYS A 1 274 ? -2.446 -2.754 29.862 1.00 66.94 274 LYS A N 1
ATOM 2121 C CA . LYS A 1 274 ? -3.478 -2.416 30.845 1.00 66.94 274 LYS A CA 1
ATOM 2122 C C . LYS A 1 274 ? -4.018 -1.012 30.576 1.00 66.94 274 LYS A C 1
ATOM 2124 O O . LYS A 1 274 ? -3.247 -0.084 30.362 1.00 66.94 274 LYS A O 1
ATOM 2129 N N . SER A 1 275 ? -5.333 -0.860 30.660 1.00 66.12 275 SER A N 1
ATOM 2130 C CA . SER A 1 275 ? -6.052 0.371 30.303 1.00 66.12 275 SER A CA 1
ATOM 2131 C C . SER A 1 275 ? -5.586 1.641 31.045 1.00 66.12 275 SER A C 1
ATOM 2133 O O . SER A 1 275 ? -5.791 2.746 30.552 1.00 66.12 275 SER A O 1
ATOM 2135 N N . ASP A 1 276 ? -4.962 1.513 32.220 1.00 75.00 276 ASP A N 1
ATOM 2136 C CA . ASP A 1 276 ? -4.507 2.644 33.040 1.00 75.00 276 ASP A CA 1
ATOM 2137 C C . ASP A 1 276 ? -3.136 3.178 32.587 1.00 75.00 276 ASP A C 1
ATOM 2139 O O . ASP A 1 276 ? -2.149 2.441 32.546 1.00 75.00 276 ASP A O 1
ATOM 2143 N N . GLY A 1 277 ? -3.068 4.476 32.282 1.00 78.38 277 GLY A N 1
ATOM 2144 C CA . GLY A 1 277 ? -1.857 5.171 31.834 1.00 78.38 277 GLY A CA 1
ATOM 2145 C C . GLY A 1 277 ? -1.545 5.016 30.342 1.00 78.38 277 GLY A C 1
ATOM 2146 O O . GLY A 1 277 ? -0.513 5.511 29.882 1.00 78.38 277 GLY A O 1
ATOM 2147 N N . LEU A 1 278 ? -2.417 4.352 29.575 1.00 84.75 278 LEU A N 1
ATOM 2148 C CA . LEU A 1 278 ? -2.248 4.200 28.132 1.00 84.75 278 LEU A CA 1
ATOM 2149 C C . LEU A 1 278 ? -2.390 5.560 27.439 1.00 84.75 278 LEU A C 1
ATOM 2151 O O . LEU A 1 278 ? -3.394 6.254 27.616 1.00 84.75 278 LEU A O 1
ATOM 2155 N N . GLN A 1 279 ? -1.388 5.930 26.642 1.00 88.75 279 GLN A N 1
ATOM 2156 C CA . GLN A 1 279 ? -1.435 7.131 25.816 1.00 88.75 279 GLN A CA 1
ATOM 2157 C C . GLN A 1 279 ? -1.870 6.787 24.398 1.00 88.75 279 GLN A C 1
ATOM 2159 O O . GLN A 1 279 ? -1.307 5.895 23.767 1.00 88.75 279 GLN A O 1
ATOM 2164 N N . LEU A 1 280 ? -2.858 7.530 23.914 1.00 88.81 280 LEU A N 1
ATOM 2165 C CA . LEU A 1 280 ? -3.476 7.357 22.608 1.00 88.81 280 LEU A CA 1
ATOM 2166 C C . LEU A 1 280 ? -3.392 8.667 21.844 1.00 88.81 280 LEU A C 1
ATOM 2168 O O . LEU A 1 280 ? -3.573 9.740 22.427 1.00 88.81 280 LEU A O 1
ATOM 2172 N N . THR A 1 281 ? -3.215 8.574 20.534 1.00 90.06 281 THR A N 1
ATOM 2173 C CA . THR A 1 281 ? -3.496 9.705 19.651 1.00 90.06 281 THR A CA 1
ATOM 2174 C C . THR A 1 281 ? -4.946 9.602 19.206 1.00 90.06 281 THR A C 1
ATOM 2176 O O . THR A 1 281 ? -5.373 8.549 18.734 1.00 90.06 281 THR A O 1
ATOM 2179 N N . VAL A 1 282 ? -5.716 10.675 19.372 1.00 91.31 282 VAL A N 1
ATOM 2180 C CA . VAL A 1 282 ? -7.158 10.721 19.091 1.00 91.31 282 VAL A CA 1
ATOM 2181 C C . VAL A 1 282 ? -7.527 11.989 18.325 1.00 91.31 282 VAL A C 1
ATOM 2183 O O . VAL A 1 282 ? -6.881 13.025 18.476 1.00 91.31 282 VAL A O 1
ATOM 2186 N N . MET A 1 283 ? -8.592 11.920 17.535 1.00 91.19 283 MET A N 1
ATOM 2187 C CA . MET A 1 283 ? -9.313 13.079 17.022 1.00 91.19 283 MET A CA 1
ATOM 2188 C C . MET A 1 283 ? -10.503 13.334 17.938 1.00 91.19 283 MET A C 1
ATOM 2190 O O . MET A 1 283 ? -11.270 12.418 18.232 1.00 91.19 283 MET A O 1
ATOM 2194 N N . LEU A 1 284 ? -10.647 14.576 18.393 1.00 92.12 284 LEU A N 1
ATOM 2195 C CA . LEU A 1 284 ? -11.840 15.057 19.080 1.00 92.12 284 LEU A CA 1
ATOM 2196 C C . LEU A 1 284 ? -12.625 15.952 18.129 1.00 92.12 284 LEU A C 1
ATOM 2198 O O . LEU A 1 284 ? -12.069 16.920 17.609 1.00 92.12 284 LEU A O 1
ATOM 2202 N N . ARG A 1 285 ? -13.917 15.673 17.937 1.00 89.50 285 ARG A N 1
ATOM 2203 C CA . ARG A 1 285 ? -14.822 16.457 17.077 1.00 89.50 285 ARG A CA 1
ATOM 2204 C C . ARG A 1 285 ? -15.244 17.755 17.772 1.00 89.50 285 ARG A C 1
ATOM 2206 O O . ARG A 1 285 ? -16.411 17.984 18.075 1.00 89.50 285 ARG A O 1
ATOM 2213 N N . LYS A 1 286 ? -14.251 18.565 18.130 1.00 88.75 286 LYS A N 1
ATOM 2214 C CA . LYS A 1 286 ? -14.381 19.799 18.897 1.00 88.75 286 LYS A CA 1
ATOM 2215 C C . LYS A 1 286 ? -13.163 20.681 18.654 1.00 88.75 286 LYS A C 1
ATOM 2217 O O . LYS A 1 286 ? -12.029 20.213 18.738 1.00 88.75 286 LYS A O 1
ATOM 2222 N N . GLU A 1 287 ? -13.397 21.970 18.447 1.00 86.88 287 GLU A N 1
ATOM 2223 C CA . GLU A 1 287 ? -12.348 22.989 18.436 1.00 86.88 287 GLU A CA 1
ATOM 2224 C C . GLU A 1 287 ? -12.042 23.513 19.849 1.00 86.88 287 GLU A C 1
ATOM 2226 O O . GLU A 1 287 ? -12.849 23.415 20.779 1.00 86.88 287 GLU A O 1
ATOM 2231 N N . GLY A 1 288 ? -10.860 24.109 20.020 1.00 86.38 288 GLY A N 1
ATOM 2232 C CA . GLY A 1 288 ? -10.487 24.773 21.272 1.00 86.38 288 GLY A CA 1
ATOM 2233 C C . GLY A 1 288 ? -10.239 23.824 22.448 1.00 86.38 288 GLY A C 1
ATOM 2234 O O . GLY A 1 288 ? -10.340 24.255 23.599 1.00 86.38 288 GLY A O 1
ATOM 2235 N N . VAL A 1 289 ? -9.920 22.555 22.172 1.00 92.31 289 VAL A N 1
ATOM 2236 C CA . VAL A 1 289 ? -9.459 21.584 23.176 1.00 92.31 289 VAL A CA 1
ATOM 2237 C C . VAL A 1 289 ? -8.176 22.095 23.836 1.00 92.31 289 VAL A C 1
ATOM 2239 O O . VAL A 1 289 ? -7.301 22.647 23.166 1.00 92.31 289 VAL A O 1
ATOM 2242 N N . ARG A 1 290 ? -8.054 21.927 25.156 1.00 93.88 290 ARG A N 1
ATOM 2243 C CA . ARG A 1 290 ? -6.901 22.394 25.937 1.00 93.88 290 ARG A CA 1
ATOM 2244 C C . ARG A 1 290 ? -6.205 21.242 26.645 1.00 93.88 290 ARG A C 1
ATOM 2246 O O . ARG A 1 290 ? -6.820 20.271 27.078 1.00 93.88 290 ARG A O 1
ATOM 2253 N N . VAL A 1 291 ? -4.893 21.384 26.824 1.00 96.00 291 VAL A N 1
ATOM 2254 C CA . VAL A 1 291 ? -4.121 20.474 27.676 1.00 96.00 291 VAL A CA 1
ATOM 2255 C C . VAL A 1 291 ? -4.691 20.507 29.094 1.00 96.00 291 VAL A C 1
ATOM 2257 O O . VAL A 1 291 ? -4.855 21.574 29.682 1.00 96.00 291 VAL A O 1
ATOM 2260 N N . GLY A 1 292 ? -4.966 19.327 29.645 1.00 94.00 292 GLY A N 1
ATOM 2261 C CA . GLY A 1 292 ? -5.582 19.153 30.955 1.00 94.00 292 GLY A CA 1
ATOM 2262 C C . GLY A 1 292 ? -7.095 18.944 30.931 1.00 94.00 292 GLY A C 1
ATOM 2263 O O . GLY A 1 292 ? -7.625 18.559 31.975 1.00 94.00 292 GLY A O 1
ATOM 2264 N N . ASP A 1 293 ? -7.768 19.126 29.788 1.00 95.38 293 ASP A N 1
ATOM 2265 C CA . ASP A 1 293 ? -9.185 18.778 29.643 1.00 95.38 293 ASP A CA 1
ATOM 2266 C C . ASP A 1 293 ? -9.408 17.301 30.010 1.00 95.38 293 ASP A C 1
ATOM 2268 O O . ASP A 1 293 ? -8.597 16.428 29.686 1.00 95.38 293 ASP A O 1
ATOM 2272 N N . ILE A 1 294 ? -10.505 17.029 30.721 1.00 95.19 294 ILE A N 1
ATOM 2273 C CA . ILE A 1 294 ? -10.897 15.683 31.152 1.00 95.19 294 ILE A CA 1
ATOM 2274 C C . ILE A 1 294 ? -12.189 15.315 30.437 1.00 95.19 294 ILE A C 1
ATOM 2276 O O . ILE A 1 294 ? -13.171 16.055 30.510 1.00 95.19 294 ILE A O 1
ATOM 2280 N N . LEU A 1 295 ? -12.180 14.155 29.793 1.00 94.88 295 LEU A N 1
ATOM 2281 C CA . LEU A 1 295 ? -13.302 13.585 29.066 1.00 94.88 295 LEU A CA 1
ATOM 2282 C C . LEU A 1 295 ? -13.778 12.331 29.805 1.00 94.88 295 LEU A C 1
ATOM 2284 O O . LEU A 1 295 ? -12.993 11.424 30.071 1.00 94.88 295 LEU A O 1
ATOM 2288 N N . THR A 1 296 ? -15.052 12.283 30.167 1.00 92.69 296 THR A N 1
ATOM 2289 C CA . THR A 1 296 ? -15.697 11.135 30.811 1.00 92.69 296 THR A CA 1
ATOM 2290 C C . THR A 1 296 ? -16.400 10.271 29.774 1.00 92.69 296 THR A C 1
ATOM 2292 O O . THR A 1 296 ? -16.954 10.808 28.817 1.00 92.69 296 THR A O 1
ATOM 2295 N N . VAL A 1 297 ? -16.435 8.955 29.982 1.00 91.75 297 VAL A N 1
ATOM 2296 C CA . VAL A 1 297 ? -17.172 8.020 29.118 1.00 91.75 297 VAL A CA 1
ATOM 2297 C C . VAL A 1 297 ? -18.453 7.580 29.838 1.00 91.75 297 VAL A C 1
ATOM 2299 O O . VAL A 1 297 ? -18.350 6.775 30.767 1.00 91.75 297 VAL A O 1
ATOM 2302 N N . PRO A 1 298 ? -19.655 8.065 29.462 1.00 85.38 298 PRO A N 1
ATOM 2303 C CA . PRO A 1 298 ? -20.891 7.748 30.187 1.00 85.38 298 PRO A CA 1
ATOM 2304 C C . PRO A 1 298 ? -21.180 6.251 30.262 1.00 85.38 298 PRO A C 1
ATOM 2306 O O . PRO A 1 298 ? -21.549 5.753 31.318 1.00 85.38 298 PRO A O 1
ATOM 2309 N N . LYS A 1 299 ? -20.909 5.517 29.174 1.00 83.19 299 LYS A N 1
ATOM 2310 C CA . LYS A 1 299 ? -21.064 4.054 29.102 1.00 83.19 299 LYS A CA 1
ATOM 2311 C C . LYS A 1 299 ? -20.133 3.274 30.047 1.00 83.19 299 LYS A C 1
ATOM 2313 O O . LYS A 1 299 ? -20.266 2.063 30.143 1.00 83.19 299 LYS A O 1
ATOM 2318 N N . SER A 1 300 ? -19.191 3.945 30.718 1.00 80.88 300 SER A N 1
ATOM 2319 C CA . SER A 1 300 ? -18.299 3.347 31.724 1.00 80.88 300 SER A CA 1
ATOM 2320 C C . SER A 1 300 ? -18.716 3.646 33.171 1.00 80.88 300 SER A C 1
ATOM 2322 O O . SER A 1 300 ? -17.943 3.384 34.091 1.00 80.88 300 SER A O 1
ATOM 2324 N N . ASP A 1 301 ? -19.881 4.271 33.384 1.00 78.19 301 ASP A N 1
ATOM 2325 C CA . ASP A 1 301 ? -20.330 4.785 34.688 1.00 78.19 301 ASP A CA 1
ATOM 2326 C C . ASP A 1 301 ? -19.312 5.734 35.355 1.00 78.19 301 ASP A C 1
ATOM 2328 O O . ASP A 1 301 ? -19.216 5.833 36.577 1.00 78.19 301 ASP A O 1
ATOM 2332 N N . GLY A 1 302 ? -18.512 6.440 34.546 1.00 74.12 302 GLY A N 1
ATOM 2333 C CA . GLY A 1 302 ? -17.495 7.386 35.018 1.00 74.12 302 GLY A CA 1
ATOM 2334 C C . GLY A 1 302 ? -16.206 6.754 35.555 1.00 74.12 302 GLY A C 1
ATOM 2335 O O . GLY A 1 302 ? -15.317 7.494 35.973 1.00 74.12 302 GLY A O 1
ATOM 2336 N N . LYS A 1 303 ? -16.067 5.423 35.505 1.00 85.31 303 LYS A N 1
ATOM 2337 C CA . LYS A 1 303 ? -14.866 4.704 35.967 1.00 85.31 303 LYS A CA 1
ATOM 2338 C C . LYS A 1 303 ? -13.641 4.925 35.085 1.00 85.31 303 LYS A C 1
ATOM 2340 O O . LYS A 1 303 ? -12.516 4.759 35.554 1.00 85.31 303 LYS A O 1
ATOM 2345 N N . THR A 1 304 ? -13.858 5.285 33.819 1.00 89.12 304 THR A N 1
ATOM 2346 C CA . THR A 1 304 ? -12.799 5.562 32.847 1.00 89.12 304 THR A CA 1
ATOM 2347 C C . THR A 1 304 ? -12.915 6.988 32.320 1.00 89.12 304 THR A C 1
ATOM 2349 O O . THR A 1 304 ? -13.985 7.455 31.915 1.00 89.12 304 THR A O 1
ATOM 2352 N N . THR A 1 305 ? -11.782 7.688 32.308 1.00 92.25 305 THR A N 1
ATOM 2353 C CA . THR A 1 305 ? -11.657 9.050 31.784 1.00 92.25 305 THR A CA 1
ATOM 2354 C C . THR A 1 305 ? -10.441 9.178 30.876 1.00 92.25 305 THR A C 1
ATOM 2356 O O . THR A 1 305 ? -9.452 8.469 31.044 1.00 92.25 305 THR A O 1
ATOM 2359 N N . PHE A 1 306 ? -10.500 10.111 29.931 1.00 94.62 306 PHE A N 1
ATOM 2360 C CA . PHE A 1 306 ? -9.376 10.485 29.081 1.00 94.62 306 PHE A CA 1
ATOM 2361 C C . PHE A 1 306 ? -8.924 11.896 29.433 1.00 94.62 306 PHE A C 1
ATOM 2363 O O . PHE A 1 306 ? -9.714 12.840 29.398 1.00 94.62 306 PHE A O 1
ATOM 2370 N N . LYS A 1 307 ? -7.647 12.051 29.777 1.00 95.31 307 LYS A N 1
ATOM 2371 C CA . LYS A 1 307 ? -7.044 13.354 30.062 1.00 95.31 307 LYS A CA 1
ATOM 2372 C C . LYS A 1 307 ? -6.216 13.818 28.874 1.00 95.31 307 LYS A C 1
ATOM 2374 O O . LYS A 1 307 ? -5.284 13.126 28.477 1.00 95.31 307 LYS A O 1
ATOM 2379 N N . VAL A 1 308 ? -6.483 15.013 28.355 1.00 96.44 308 VAL A N 1
ATOM 2380 C CA . VAL A 1 308 ? -5.691 15.603 27.267 1.00 96.44 308 VAL A CA 1
ATOM 2381 C C . VAL A 1 308 ? -4.297 15.967 27.783 1.00 96.44 308 VAL A C 1
ATOM 2383 O O . VAL A 1 308 ? -4.144 16.778 28.699 1.00 96.44 308 VAL A O 1
ATOM 2386 N N . LYS A 1 309 ? -3.263 15.362 27.195 1.00 96.25 309 LYS A N 1
ATOM 2387 C CA . LYS A 1 309 ? -1.845 15.573 27.528 1.00 96.25 309 LYS A CA 1
ATOM 2388 C C . LYS A 1 309 ? -1.164 16.539 26.575 1.00 96.25 309 LYS A C 1
ATOM 2390 O O . LYS A 1 309 ? -0.318 17.312 27.014 1.00 96.25 309 LYS A O 1
ATOM 2395 N N . ALA A 1 310 ? -1.542 16.503 25.303 1.00 94.81 310 ALA A N 1
ATOM 2396 C CA . ALA A 1 310 ? -1.044 17.412 24.284 1.00 94.81 310 ALA A CA 1
ATOM 2397 C C . ALA A 1 310 ? -2.120 17.669 23.227 1.00 94.81 310 ALA A C 1
ATOM 2399 O O . ALA A 1 310 ? -2.925 16.788 22.932 1.00 94.81 310 ALA A O 1
ATOM 2400 N N . VAL A 1 311 ? -2.092 18.866 22.649 1.00 92.00 311 VAL A N 1
ATOM 2401 C CA . VAL A 1 311 ? -2.857 19.223 21.451 1.00 92.00 311 VAL A CA 1
ATOM 2402 C C . VAL A 1 311 ? -1.860 19.268 20.300 1.00 92.00 311 VAL A C 1
ATOM 2404 O O . VAL A 1 311 ? -0.898 20.031 20.364 1.00 92.00 311 VAL A O 1
ATOM 2407 N N . VAL A 1 312 ? -2.053 18.412 19.299 1.00 87.56 312 VAL A N 1
ATOM 2408 C CA . VAL A 1 312 ? -1.152 18.283 18.144 1.00 87.56 312 VAL A CA 1
ATOM 2409 C C . VAL A 1 312 ? -1.486 19.347 17.102 1.00 87.56 312 VAL A C 1
ATOM 2411 O O . VAL A 1 312 ? -0.592 20.035 16.618 1.00 87.56 312 VAL A O 1
ATOM 2414 N N . GLY A 1 313 ? -2.772 19.523 16.790 1.00 85.75 313 GLY A N 1
ATOM 2415 C CA . GLY A 1 313 ? -3.225 20.496 15.800 1.00 85.75 313 GLY A CA 1
ATOM 2416 C C . GLY A 1 313 ? -4.641 20.223 15.291 1.00 85.75 313 GLY A C 1
ATOM 2417 O O . GLY A 1 313 ? -5.319 19.335 15.814 1.00 85.75 313 GLY A O 1
ATOM 2418 N N . PRO A 1 314 ? -5.108 20.984 14.289 1.00 83.19 314 PRO A N 1
ATOM 2419 C CA . PRO A 1 314 ? -6.382 20.715 13.633 1.00 83.19 314 PRO A CA 1
ATOM 2420 C C . PRO A 1 314 ? -6.336 19.391 12.857 1.00 83.19 314 PRO A C 1
ATOM 2422 O O . PRO A 1 314 ? -5.317 19.034 12.264 1.00 83.19 314 PRO A O 1
ATOM 2425 N N . TRP A 1 315 ? -7.459 18.679 12.843 1.00 78.25 315 TRP A N 1
ATOM 2426 C CA . TRP A 1 315 ? -7.686 17.477 12.046 1.00 78.25 315 TRP A CA 1
ATOM 2427 C C . TRP A 1 315 ? -8.721 17.780 10.960 1.00 78.25 315 TRP A C 1
ATOM 2429 O O . TRP A 1 315 ? -9.845 18.169 11.274 1.00 78.25 315 TRP A O 1
ATOM 2439 N N . ILE A 1 316 ? -8.334 17.602 9.697 1.00 72.12 316 ILE A N 1
ATOM 2440 C CA . ILE A 1 316 ? -9.160 17.882 8.517 1.00 72.12 316 ILE A CA 1
ATOM 2441 C C . ILE A 1 316 ? -9.396 16.551 7.796 1.00 72.12 316 ILE A C 1
ATOM 2443 O O . ILE A 1 316 ? -8.426 15.884 7.430 1.00 72.12 316 ILE A O 1
ATOM 2447 N N . GLU A 1 317 ? -10.661 16.150 7.642 1.00 63.22 317 GLU A N 1
ATOM 2448 C CA . GLU A 1 317 ? -11.047 14.877 7.006 1.00 63.22 317 GLU A CA 1
ATOM 2449 C C . GLU A 1 317 ? -11.292 15.033 5.506 1.00 63.22 317 GLU A C 1
ATOM 2451 O O . GLU A 1 317 ? -10.823 14.208 4.727 1.00 63.22 317 GLU A O 1
ATOM 2456 N N . ASP A 1 318 ? -11.951 16.116 5.099 1.00 60.38 318 ASP A N 1
ATOM 2457 C CA . ASP A 1 318 ? -12.118 16.549 3.710 1.00 60.38 318 ASP A CA 1
ATOM 2458 C C . ASP A 1 318 ? -12.625 18.016 3.685 1.00 60.38 318 ASP A C 1
ATOM 2460 O O . ASP A 1 318 ? -12.851 18.625 4.733 1.00 60.38 318 ASP A O 1
ATOM 2464 N N . GLU A 1 319 ? -12.812 18.599 2.496 1.00 50.06 319 GLU A N 1
ATOM 2465 C CA . GLU A 1 319 ? -13.385 19.950 2.334 1.00 50.06 319 GLU A CA 1
ATOM 2466 C C . GLU A 1 319 ? -14.912 20.025 2.579 1.00 50.06 319 GLU A C 1
ATOM 2468 O O . GLU A 1 319 ? -15.467 21.123 2.627 1.00 50.06 319 GLU A O 1
ATOM 2473 N N . LYS A 1 320 ? -15.613 18.884 2.694 1.00 43.72 320 LYS A N 1
ATOM 2474 C CA . LYS A 1 320 ? -17.090 18.781 2.698 1.00 43.72 320 LYS A CA 1
ATOM 2475 C C . LYS A 1 320 ? -17.689 18.344 4.045 1.00 43.72 320 LYS A C 1
ATOM 2477 O O . LYS A 1 320 ? -18.903 18.413 4.226 1.00 43.72 320 LYS A O 1
ATOM 2482 N N . SER A 1 321 ? -16.872 17.881 4.979 1.00 47.06 321 SER A N 1
ATOM 2483 C CA . SER A 1 321 ? -17.267 17.270 6.238 1.00 47.06 321 SER A CA 1
ATOM 2484 C C . SER A 1 321 ? -17.599 18.356 7.253 1.00 47.06 321 SER A C 1
ATOM 2486 O O . SER A 1 321 ? -16.856 19.313 7.467 1.00 47.06 321 SER A O 1
ATOM 2488 N N . ASN A 1 322 ? -18.750 18.203 7.910 1.00 39.44 322 ASN A N 1
ATOM 2489 C CA . ASN A 1 322 ? -19.208 19.075 8.991 1.00 39.44 322 ASN A CA 1
ATOM 2490 C C . ASN A 1 322 ? -18.382 18.881 10.281 1.00 39.44 322 ASN A C 1
ATOM 2492 O O . ASN A 1 322 ? -18.928 18.523 11.326 1.00 39.44 322 ASN A O 1
ATOM 2496 N N . GLY A 1 323 ? -17.069 19.103 10.253 1.00 52.25 323 GLY A N 1
ATOM 2497 C CA . GLY A 1 323 ? -16.316 19.244 11.496 1.00 52.25 323 GLY A CA 1
ATOM 2498 C C . GLY A 1 323 ? -14.815 19.080 11.360 1.00 52.25 323 GLY A C 1
ATOM 2499 O O . GLY A 1 323 ? -14.308 17.963 11.402 1.00 52.25 323 GLY A O 1
ATOM 2500 N N . ASN A 1 324 ? -14.109 20.209 11.352 1.00 70.88 324 ASN A N 1
ATOM 2501 C CA . ASN A 1 324 ? -12.712 20.253 11.765 1.00 70.88 324 ASN A CA 1
ATOM 2502 C C . ASN A 1 324 ? -12.601 19.669 13.184 1.00 70.88 324 ASN A C 1
ATOM 2504 O O . ASN A 1 324 ? -13.240 20.149 14.124 1.00 70.88 324 ASN A O 1
ATOM 2508 N N . GLY A 1 325 ? -11.822 18.603 13.335 1.00 83.75 325 GLY A N 1
ATOM 2509 C CA . GLY A 1 325 ? -11.493 18.029 14.634 1.00 83.75 325 GLY A CA 1
ATOM 2510 C C . GLY A 1 325 ? -10.227 18.650 15.219 1.00 83.75 325 GLY A C 1
ATOM 2511 O O . GLY A 1 325 ? -9.536 19.442 14.578 1.00 83.75 325 GLY A O 1
ATOM 2512 N N . THR A 1 326 ? -9.873 18.236 16.431 1.00 89.31 326 THR A N 1
ATOM 2513 C CA . THR A 1 326 ? -8.563 18.513 17.029 1.00 89.31 326 THR A CA 1
ATOM 2514 C C . THR A 1 326 ? -7.842 17.194 17.286 1.00 89.31 326 THR A C 1
ATOM 2516 O O . THR A 1 326 ? -8.343 16.341 18.019 1.00 89.31 326 THR A O 1
ATOM 2519 N N . GLU A 1 327 ? -6.655 17.030 16.707 1.00 91.12 327 GLU A N 1
ATOM 2520 C CA . GLU A 1 327 ? -5.753 15.916 16.995 1.00 91.12 327 GLU A CA 1
ATOM 2521 C C . GLU A 1 327 ? -5.085 16.147 18.356 1.00 91.12 327 GLU A C 1
ATOM 2523 O O . GLU A 1 327 ? -4.502 17.204 18.618 1.00 91.12 327 GLU A O 1
ATOM 2528 N N . CYS A 1 328 ? -5.199 15.175 19.255 1.00 93.00 328 CYS A N 1
ATOM 2529 C CA . CYS A 1 328 ? -4.736 15.256 20.635 1.00 93.00 328 CYS A CA 1
ATOM 2530 C C . CYS A 1 328 ? -4.038 13.964 21.057 1.00 93.00 328 CYS A C 1
ATOM 2532 O O . CYS A 1 328 ? -4.371 12.881 20.584 1.00 93.00 328 CYS A O 1
ATOM 2534 N N . ILE A 1 329 ? -3.122 14.077 22.017 1.00 93.19 329 ILE A N 1
ATOM 2535 C CA . ILE A 1 329 ? -2.630 12.931 22.785 1.00 93.19 329 ILE A CA 1
ATOM 2536 C C . ILE A 1 329 ? -3.404 12.898 24.097 1.00 93.19 329 ILE A C 1
ATOM 2538 O O . ILE A 1 329 ? -3.364 13.869 24.861 1.00 93.19 329 ILE A O 1
ATOM 2542 N N . VAL A 1 330 ? -4.108 11.800 24.361 1.00 93.69 330 VAL A N 1
ATOM 2543 C CA . VAL A 1 330 ? -4.867 11.580 25.597 1.00 93.69 330 VAL A CA 1
ATOM 2544 C C . VAL A 1 330 ? -4.273 10.436 26.403 1.00 93.69 330 VAL A C 1
ATOM 2546 O O . VAL A 1 330 ? -3.744 9.481 25.850 1.00 93.69 330 VAL A O 1
ATOM 2549 N N . GLU A 1 331 ? -4.369 10.537 27.721 1.00 92.81 331 GLU A N 1
ATOM 2550 C CA . GLU A 1 331 ? -4.021 9.478 28.665 1.00 92.81 331 GLU A CA 1
ATOM 2551 C C . GLU A 1 331 ? -5.309 8.878 29.227 1.00 92.81 331 GLU A C 1
ATOM 2553 O O . GLU A 1 331 ? -6.136 9.601 29.791 1.00 92.81 331 GLU A O 1
ATOM 2558 N N . CYS A 1 332 ? -5.482 7.570 29.054 1.00 90.69 332 CYS A N 1
ATOM 2559 C CA . CYS A 1 332 ? -6.567 6.811 29.658 1.00 90.69 332 CYS A CA 1
ATOM 2560 C C . CYS A 1 332 ? -6.283 6.612 31.151 1.00 90.69 332 CYS A C 1
ATOM 2562 O O . CYS A 1 332 ? -5.213 6.142 31.534 1.00 90.69 332 CYS A O 1
ATOM 2564 N N . VAL A 1 333 ? -7.241 6.978 31.997 1.00 88.69 333 VAL A N 1
ATOM 2565 C CA . VAL A 1 333 ? -7.180 6.822 33.453 1.00 88.69 333 VAL A CA 1
ATOM 2566 C C . VAL A 1 333 ? -8.414 6.049 33.881 1.00 88.69 333 VAL A C 1
ATOM 2568 O O . VAL A 1 333 ? -9.536 6.513 33.658 1.00 88.69 333 VAL A O 1
ATOM 2571 N N . THR A 1 334 ? -8.214 4.880 34.490 1.00 85.94 334 THR A N 1
ATOM 2572 C CA . THR A 1 334 ? -9.318 4.001 34.892 1.00 85.94 334 THR A CA 1
ATOM 2573 C C . THR A 1 334 ? -9.126 3.403 36.281 1.00 85.94 334 THR A C 1
ATOM 2575 O O . THR A 1 334 ? -8.009 3.102 36.714 1.00 85.94 334 THR A O 1
ATOM 2578 N N . GLU A 1 335 ? -10.239 3.202 36.984 1.00 83.56 335 GLU A N 1
ATOM 2579 C CA . GLU A 1 335 ? -10.280 2.428 38.227 1.00 83.56 335 GLU A CA 1
ATOM 2580 C C . GLU A 1 335 ? -10.117 0.915 37.964 1.00 83.56 335 GLU A C 1
ATOM 2582 O O . GLU A 1 335 ? -9.615 0.182 38.819 1.00 83.56 335 GLU A O 1
ATOM 2587 N N . GLU A 1 336 ? -10.443 0.441 36.756 1.00 78.25 336 GLU A N 1
ATOM 2588 C CA . GLU A 1 336 ? -10.419 -0.976 36.364 1.00 78.25 336 GLU A CA 1
ATOM 2589 C C . GLU A 1 336 ? -9.055 -1.403 35.789 1.00 78.25 336 GLU A C 1
ATOM 2591 O O . GLU A 1 336 ? -8.920 -1.901 34.673 1.00 78.25 336 GLU A O 1
ATOM 2596 N N . LYS A 1 337 ? -7.995 -1.242 36.590 1.00 69.81 337 LYS A N 1
ATOM 2597 C CA . LYS A 1 337 ? -6.584 -1.382 36.163 1.00 69.81 337 LYS A CA 1
ATOM 2598 C C . LYS A 1 337 ? -6.174 -2.741 35.576 1.00 69.81 337 LYS A C 1
ATOM 2600 O O . LYS A 1 337 ? -5.078 -2.860 35.028 1.00 69.81 337 LYS A O 1
ATOM 2605 N N . ALA A 1 338 ? -6.981 -3.784 35.758 1.00 65.38 338 ALA A N 1
ATOM 2606 C CA . ALA A 1 338 ? -6.703 -5.132 35.261 1.00 65.38 338 ALA A CA 1
ATOM 2607 C C . ALA A 1 338 ? -7.379 -5.444 33.913 1.00 65.38 338 ALA A C 1
ATOM 2609 O O . ALA A 1 338 ? -7.049 -6.466 33.318 1.00 65.38 338 ALA A O 1
ATOM 2610 N N . GLN A 1 339 ? -8.296 -4.593 33.438 1.00 76.06 339 GLN A N 1
ATOM 2611 C CA . GLN A 1 339 ? -9.010 -4.793 32.178 1.00 76.06 339 GLN A CA 1
ATOM 2612 C C . GLN A 1 339 ? -8.094 -4.503 30.978 1.00 76.06 339 GLN A C 1
ATOM 2614 O O . GLN A 1 339 ? -7.363 -3.501 30.974 1.00 76.06 339 GLN A O 1
ATOM 2619 N N . LEU A 1 340 ? -8.147 -5.365 29.956 1.00 79.88 340 LEU A N 1
ATOM 2620 C CA . LEU A 1 340 ? -7.524 -5.101 28.658 1.00 79.88 340 LEU A CA 1
ATOM 2621 C C . LEU A 1 340 ? -8.242 -3.944 27.964 1.00 79.88 340 LEU A C 1
ATOM 2623 O O . LEU A 1 340 ? -9.470 -3.863 27.980 1.00 79.88 340 LEU A O 1
ATOM 2627 N N . PHE A 1 341 ? -7.479 -3.070 27.311 1.00 83.69 341 PHE A N 1
ATOM 2628 C CA . PHE A 1 341 ? -8.063 -1.900 26.662 1.00 83.69 341 PHE A CA 1
ATOM 2629 C C . PHE A 1 341 ? -8.998 -2.274 25.500 1.00 83.69 341 PHE A C 1
ATOM 2631 O O . PHE A 1 341 ? -10.002 -1.603 25.278 1.00 83.69 341 PHE A O 1
ATOM 2638 N N . SER A 1 342 ? -8.730 -3.383 24.801 1.00 81.19 342 SER A N 1
ATOM 2639 C CA . SER A 1 342 ? -9.628 -3.920 23.769 1.00 81.19 342 SER A CA 1
ATOM 2640 C C . SER A 1 342 ? -11.021 -4.240 24.306 1.00 81.19 342 SER A C 1
ATOM 2642 O O . SER A 1 342 ? -12.010 -3.898 23.666 1.00 81.19 342 SER A O 1
ATOM 2644 N N . ASP A 1 343 ? -11.102 -4.843 25.493 1.00 83.94 343 ASP A N 1
ATOM 2645 C CA . ASP A 1 343 ? -12.374 -5.255 26.091 1.00 83.94 343 ASP A CA 1
ATOM 2646 C C . ASP A 1 343 ? -13.187 -4.030 26.514 1.00 83.94 343 ASP A C 1
ATOM 2648 O O . ASP A 1 343 ? -14.408 -4.007 26.377 1.00 83.94 343 ASP A O 1
ATOM 2652 N N . PHE A 1 344 ? -12.501 -2.987 26.992 1.00 86.94 344 PHE A N 1
ATOM 2653 C CA . PHE A 1 344 ? -13.117 -1.694 27.258 1.00 86.94 344 PHE A CA 1
ATOM 2654 C C . PHE A 1 344 ? -13.706 -1.090 25.974 1.00 86.94 344 PHE A C 1
ATOM 2656 O O . PHE A 1 344 ? -14.874 -0.699 25.963 1.00 86.94 344 PHE A O 1
ATOM 2663 N N . LEU A 1 345 ? -12.939 -1.055 24.877 1.00 88.56 345 LEU A N 1
ATOM 2664 C CA . LEU A 1 345 ? -13.421 -0.537 23.592 1.00 88.56 345 LEU A CA 1
ATOM 2665 C C . LEU A 1 345 ? -14.624 -1.322 23.061 1.00 88.56 345 LEU A C 1
ATOM 2667 O O . LEU A 1 345 ? -15.566 -0.709 22.567 1.00 88.56 345 LEU A O 1
ATOM 2671 N N . ASP A 1 346 ? -14.634 -2.646 23.205 1.00 87.25 346 ASP A N 1
ATOM 2672 C CA . ASP A 1 346 ? -15.760 -3.487 22.785 1.00 87.25 346 ASP A CA 1
ATOM 2673 C C . ASP A 1 346 ? -17.052 -3.203 23.568 1.00 87.25 346 ASP A C 1
ATOM 2675 O O . ASP A 1 346 ? -18.148 -3.393 23.038 1.00 87.25 346 ASP A O 1
ATOM 2679 N N . GLN A 1 347 ? -16.942 -2.711 24.805 1.00 86.81 347 GLN A N 1
ATOM 2680 C CA . GLN A 1 347 ? -18.092 -2.344 25.633 1.00 86.81 347 GLN A CA 1
ATOM 2681 C C . GLN A 1 347 ? -18.658 -0.961 25.292 1.00 86.81 347 GLN A C 1
ATOM 2683 O O . GLN A 1 347 ? -19.877 -0.777 25.283 1.00 86.81 347 GLN A O 1
ATOM 2688 N N . VAL A 1 348 ? -17.793 0.030 25.057 1.00 88.56 348 VAL A N 1
ATOM 2689 C CA . VAL A 1 348 ? -18.221 1.441 24.984 1.00 88.56 348 VAL A CA 1
ATOM 2690 C C . VAL A 1 348 ? -18.189 2.028 23.575 1.00 88.56 348 VAL A C 1
ATOM 2692 O O . VAL A 1 348 ? -18.923 2.982 23.293 1.00 88.56 348 VAL A O 1
ATOM 2695 N N . GLY A 1 349 ? -17.335 1.486 22.713 1.00 89.62 349 GLY A N 1
ATOM 2696 C CA . GLY A 1 349 ? -17.034 2.021 21.397 1.00 89.62 349 GLY A CA 1
ATOM 2697 C C . GLY A 1 349 ? -17.902 1.453 20.278 1.00 89.62 349 GLY A C 1
ATOM 2698 O O . GLY A 1 349 ? -18.795 0.629 20.473 1.00 89.62 349 GLY A O 1
ATOM 2699 N N . SER A 1 350 ? -17.614 1.923 19.073 1.00 89.81 350 SER A N 1
ATOM 2700 C CA . SER A 1 350 ? -18.193 1.465 17.811 1.00 89.81 350 SER A CA 1
ATOM 2701 C C . SER A 1 350 ? -17.106 1.368 16.740 1.00 89.81 350 SER A C 1
ATOM 2703 O O . SER A 1 350 ? -16.011 1.920 16.905 1.00 89.81 350 SER A O 1
ATOM 2705 N N . VAL A 1 351 ? -17.396 0.650 15.653 1.00 89.75 351 VAL A N 1
ATOM 2706 C CA . VAL A 1 351 ? -16.460 0.478 14.537 1.00 89.75 351 VAL A CA 1
ATOM 2707 C C . VAL A 1 351 ? -16.202 1.840 13.878 1.00 89.75 351 VAL A C 1
ATOM 2709 O O . VAL A 1 351 ? -17.154 2.491 13.440 1.00 89.75 351 VAL A O 1
ATOM 2712 N N . PRO A 1 352 ? -14.939 2.289 13.779 1.00 87.62 352 PRO A N 1
ATOM 2713 C CA . PRO A 1 352 ? -14.593 3.539 13.114 1.00 87.62 352 PRO A CA 1
ATOM 2714 C C . PRO A 1 352 ? -14.601 3.334 11.592 1.00 87.62 352 PRO A C 1
ATOM 2716 O O . PRO A 1 352 ? -13.570 3.067 10.969 1.00 87.62 352 PRO A O 1
ATOM 2719 N N . ILE A 1 353 ? -15.789 3.411 10.989 1.00 86.50 353 ILE A N 1
ATOM 2720 C CA . ILE A 1 353 ? -15.915 3.350 9.532 1.00 86.50 353 ILE A CA 1
ATOM 2721 C C . ILE A 1 353 ? -15.383 4.638 8.877 1.00 86.50 353 ILE A C 1
ATOM 2723 O O . ILE A 1 353 ? -15.462 5.708 9.484 1.00 86.50 353 ILE A O 1
ATOM 2727 N N . PRO A 1 354 ? -14.833 4.564 7.652 1.00 84.44 354 PRO A N 1
ATOM 2728 C CA . PRO A 1 354 ? -14.269 5.731 6.984 1.00 84.44 354 PRO A CA 1
ATOM 2729 C C . PRO A 1 354 ? -15.320 6.816 6.695 1.00 84.44 354 PRO A C 1
ATOM 2731 O O . PRO A 1 354 ? -16.447 6.475 6.324 1.00 84.44 354 PRO A O 1
ATOM 2734 N N . PRO A 1 355 ? -14.948 8.109 6.757 1.00 79.62 355 PRO A N 1
ATOM 2735 C CA . PRO A 1 355 ? -15.888 9.219 6.579 1.00 79.62 355 PRO A CA 1
ATOM 2736 C C . PRO A 1 355 ? -16.544 9.242 5.191 1.00 79.62 355 PRO A C 1
ATOM 2738 O O . PRO A 1 355 ? -17.724 9.556 5.077 1.00 79.62 355 PRO A O 1
ATOM 2741 N N . TYR A 1 356 ? -15.831 8.811 4.144 1.00 82.19 356 TYR A N 1
ATOM 2742 C CA . TYR A 1 356 ? -16.359 8.754 2.774 1.00 82.19 356 TYR A CA 1
ATOM 2743 C C . TYR A 1 356 ? -17.490 7.733 2.565 1.00 82.19 356 TYR A C 1
ATOM 2745 O O . TYR A 1 356 ? -18.067 7.692 1.484 1.00 82.19 356 TYR A O 1
ATOM 2753 N N . LEU A 1 357 ? -17.802 6.867 3.542 1.00 85.12 357 LEU A N 1
ATOM 2754 C CA . LEU A 1 357 ? -19.005 6.030 3.447 1.00 85.12 357 LEU A CA 1
ATOM 2755 C C . LEU A 1 357 ? -20.286 6.851 3.629 1.00 85.12 357 LEU A C 1
ATOM 2757 O O . LEU A 1 357 ? -21.348 6.398 3.195 1.00 85.12 357 LEU A O 1
ATOM 2761 N N . ASP A 1 358 ? -20.182 8.037 4.242 1.00 84.75 358 ASP A N 1
ATOM 2762 C CA . ASP A 1 358 ? -21.278 8.992 4.405 1.00 84.75 358 ASP A CA 1
ATOM 2763 C C . ASP A 1 358 ? -22.549 8.316 4.956 1.00 84.75 358 ASP A C 1
ATOM 2765 O O . ASP A 1 358 ? -23.621 8.302 4.341 1.00 84.75 358 ASP A O 1
ATOM 2769 N N . ARG A 1 359 ? -22.362 7.623 6.086 1.00 89.38 359 ARG A N 1
ATOM 2770 C CA . ARG A 1 359 ? -23.396 7.009 6.925 1.00 89.38 359 ARG A CA 1
ATOM 2771 C C . ARG A 1 359 ? -22.829 6.705 8.311 1.00 89.38 359 ARG A C 1
ATOM 2773 O O . ARG A 1 359 ? -21.612 6.663 8.491 1.00 89.38 359 ARG A O 1
ATOM 2780 N N . ASP A 1 360 ? -23.712 6.443 9.266 1.00 86.19 360 ASP A N 1
ATOM 2781 C CA . ASP A 1 360 ? -23.320 5.937 10.579 1.00 86.19 360 ASP A CA 1
ATOM 2782 C C . ASP A 1 360 ? -22.928 4.454 10.525 1.00 86.19 360 ASP A C 1
ATOM 2784 O O . ASP A 1 360 ? -23.316 3.709 9.617 1.00 86.19 360 ASP A O 1
ATOM 2788 N N . ALA A 1 361 ? -22.128 4.035 11.508 1.00 88.69 361 ALA A N 1
ATOM 2789 C CA . ALA A 1 361 ? -21.753 2.638 11.677 1.00 88.69 361 ALA A CA 1
ATOM 2790 C C . ALA A 1 361 ? -22.966 1.809 12.118 1.00 88.69 361 ALA A C 1
ATOM 2792 O O . ALA A 1 361 ? -23.694 2.186 13.038 1.00 88.69 361 ALA A O 1
ATOM 2793 N N . GLU A 1 362 ? -23.143 0.651 11.492 1.00 91.50 362 GLU A N 1
ATOM 2794 C CA . GLU A 1 362 ? -24.210 -0.301 11.784 1.00 91.50 362 GLU A CA 1
ATOM 2795 C C . GLU A 1 362 ? -23.648 -1.546 12.486 1.00 91.50 362 GLU A C 1
ATOM 2797 O O . GLU A 1 362 ? -22.454 -1.843 12.423 1.00 91.50 362 GLU A O 1
ATOM 2802 N N . ASP A 1 363 ? -24.507 -2.342 13.129 1.00 87.31 363 ASP A N 1
ATOM 2803 C CA . ASP A 1 363 ? -24.068 -3.597 13.761 1.00 87.31 363 ASP A CA 1
ATOM 2804 C C . ASP A 1 363 ? -23.477 -4.597 12.753 1.00 87.31 363 ASP A C 1
ATOM 2806 O O . ASP A 1 363 ? -22.595 -5.384 13.104 1.00 87.31 363 ASP A O 1
ATOM 2810 N N . SER A 1 364 ? -23.917 -4.536 11.493 1.00 89.62 364 SER A N 1
ATOM 2811 C CA . SER A 1 364 ? -23.379 -5.326 10.383 1.00 89.62 364 SER A CA 1
ATOM 2812 C C . SER A 1 364 ? -21.902 -5.010 10.103 1.00 89.62 364 SER A C 1
ATOM 2814 O O . SER A 1 364 ? -21.145 -5.921 9.755 1.00 89.62 364 SER A O 1
ATOM 2816 N N . ASP A 1 365 ? -21.444 -3.773 10.344 1.00 91.00 365 ASP A N 1
ATOM 2817 C CA . ASP A 1 365 ? -20.053 -3.352 10.125 1.00 91.00 365 ASP A CA 1
ATOM 2818 C C . ASP A 1 365 ? -19.066 -4.049 11.069 1.00 91.00 365 ASP A C 1
ATOM 2820 O O . ASP A 1 365 ? -17.911 -4.252 10.698 1.00 91.00 365 ASP A O 1
ATOM 2824 N N . LYS A 1 366 ? -19.508 -4.508 12.250 1.00 86.06 366 LYS A N 1
ATOM 2825 C CA . LYS A 1 366 ? -18.658 -5.288 13.174 1.00 86.06 366 LYS A CA 1
ATOM 2826 C C . LYS A 1 366 ? -18.065 -6.522 12.494 1.00 86.06 366 LYS A C 1
ATOM 2828 O O . LYS A 1 366 ? -16.907 -6.866 12.736 1.00 86.06 366 LYS A O 1
ATOM 2833 N N . GLN A 1 367 ? -18.852 -7.163 11.630 1.00 85.94 367 GLN A N 1
ATOM 2834 C CA . GLN A 1 367 ? -18.425 -8.315 10.838 1.00 85.94 367 GLN A CA 1
ATOM 2835 C C . GLN A 1 367 ? -17.944 -7.899 9.442 1.00 85.94 367 GLN A C 1
ATOM 2837 O O . GLN A 1 367 ? -16.900 -8.361 8.980 1.00 85.94 367 GLN A O 1
ATOM 2842 N N . ALA A 1 368 ? -18.680 -7.011 8.768 1.00 89.56 368 ALA A N 1
ATOM 2843 C CA . ALA A 1 368 ? -18.403 -6.622 7.389 1.00 89.56 368 ALA A CA 1
ATOM 2844 C C . ALA A 1 368 ? -17.076 -5.865 7.228 1.00 89.56 368 ALA A C 1
ATOM 2846 O O . ALA A 1 368 ? -16.402 -6.060 6.216 1.00 89.56 368 ALA A O 1
ATOM 2847 N N . TYR A 1 369 ? -16.671 -5.081 8.232 1.00 91.25 369 TYR A N 1
ATOM 2848 C CA . TYR A 1 369 ? -15.428 -4.306 8.251 1.00 91.25 369 TYR A CA 1
ATOM 2849 C C . TYR A 1 369 ? -14.264 -5.054 8.923 1.00 91.25 369 TYR A C 1
ATOM 2851 O O . TYR A 1 369 ? -13.331 -4.453 9.449 1.00 91.25 369 TYR A O 1
ATOM 2859 N N . ASN A 1 370 ? -14.309 -6.388 8.918 1.00 91.69 370 ASN A N 1
ATOM 2860 C CA . ASN A 1 370 ? -13.196 -7.248 9.304 1.00 91.69 370 ASN A CA 1
ATOM 2861 C C . ASN A 1 370 ? -13.040 -8.412 8.316 1.00 91.69 370 ASN A C 1
ATOM 2863 O O . ASN A 1 370 ? -14.016 -8.952 7.778 1.00 91.69 370 ASN A O 1
ATOM 2867 N N . ASN A 1 371 ? -11.789 -8.816 8.097 1.00 92.69 371 ASN A N 1
ATOM 2868 C CA . ASN A 1 371 ? -11.466 -10.011 7.320 1.00 92.69 371 ASN A CA 1
ATOM 2869 C C . ASN A 1 371 ? -11.968 -11.264 8.050 1.00 92.69 371 ASN A C 1
ATOM 2871 O O . ASN A 1 371 ? -11.957 -11.305 9.278 1.00 92.69 371 ASN A O 1
ATOM 2875 N N . VAL A 1 372 ? -12.363 -12.306 7.307 1.00 94.12 372 VAL A N 1
ATOM 2876 C CA . VAL A 1 372 ? -12.821 -13.582 7.908 1.00 94.12 372 VAL A CA 1
ATOM 2877 C C . VAL A 1 372 ? -11.739 -14.261 8.759 1.00 94.12 372 VAL A C 1
ATOM 2879 O O . VAL A 1 372 ? -12.040 -14.964 9.714 1.00 94.12 372 VAL A O 1
ATOM 2882 N N . TYR A 1 373 ? -10.473 -13.980 8.448 1.00 93.12 373 TYR A N 1
ATOM 2883 C CA . TYR A 1 373 ? -9.287 -14.482 9.138 1.00 93.12 373 TYR A CA 1
ATOM 2884 C C . TYR A 1 373 ? -8.686 -13.466 10.126 1.00 93.12 373 TYR A C 1
ATOM 2886 O O . TYR A 1 373 ? -7.554 -13.645 10.565 1.00 93.12 373 TYR A O 1
ATOM 2894 N N . ALA A 1 374 ? -9.386 -12.366 10.430 1.00 90.19 374 ALA A N 1
ATOM 2895 C CA . ALA A 1 374 ? -8.840 -11.316 11.283 1.00 90.19 374 ALA A CA 1
ATOM 2896 C C . ALA A 1 374 ? -8.524 -11.839 12.695 1.00 90.19 374 ALA A C 1
ATOM 2898 O O . ALA A 1 374 ? -9.380 -12.404 13.381 1.00 90.19 374 ALA A O 1
ATOM 2899 N N . ALA A 1 375 ? -7.302 -11.586 13.146 1.00 83.25 375 ALA A N 1
ATOM 2900 C CA . ALA A 1 375 ? -6.770 -11.958 14.445 1.00 83.25 375 ALA A CA 1
ATOM 2901 C C . ALA A 1 375 ? -5.993 -10.778 15.048 1.00 83.25 375 ALA A C 1
ATOM 2903 O O . ALA A 1 375 ? -5.615 -9.844 14.349 1.00 83.25 375 ALA A O 1
ATOM 2904 N N . GLY A 1 376 ? -5.774 -10.800 16.367 1.00 72.31 376 GLY A N 1
ATOM 2905 C CA . GLY A 1 376 ? -5.005 -9.761 17.063 1.00 72.31 376 GLY A CA 1
ATOM 2906 C C . GLY A 1 376 ? -5.641 -8.365 16.983 1.00 72.31 376 GLY A C 1
ATOM 2907 O O . GLY A 1 376 ? -5.462 -7.626 16.012 1.00 72.31 376 GLY A O 1
ATOM 2908 N N . SER A 1 377 ? -6.371 -7.973 18.032 1.00 70.06 377 SER A N 1
ATOM 2909 C CA . SER A 1 377 ? -6.931 -6.620 18.158 1.00 70.06 377 SER A CA 1
ATOM 2910 C C . SER A 1 377 ? -5.810 -5.587 18.090 1.00 70.06 377 SER A C 1
ATOM 2912 O O . SER A 1 377 ? -4.863 -5.644 18.873 1.00 70.06 377 SER A O 1
ATOM 2914 N N . GLY A 1 378 ? -5.893 -4.699 17.101 1.00 75.19 378 GLY A N 1
ATOM 2915 C CA . GLY A 1 378 ? -4.688 -4.100 16.540 1.00 75.19 378 GLY A CA 1
ATOM 2916 C C . GLY A 1 378 ? -4.878 -2.767 15.841 1.00 75.19 378 GLY A C 1
ATOM 2917 O O . GLY A 1 378 ? -4.087 -1.841 15.989 1.00 75.19 378 GLY A O 1
ATOM 2918 N N . SER A 1 379 ? -5.895 -2.719 14.994 1.00 84.62 379 SER A N 1
ATOM 2919 C CA . SER A 1 379 ? -5.999 -1.743 13.921 1.00 84.62 379 SER A CA 1
ATOM 2920 C C . SER A 1 379 ? -7.146 -0.783 14.178 1.00 84.62 379 SER A C 1
ATOM 2922 O O . SER A 1 379 ? -8.173 -1.179 14.719 1.00 84.62 379 SER A O 1
ATOM 2924 N N . VAL A 1 380 ? -7.012 0.467 13.754 1.00 83.44 380 VAL A N 1
ATOM 2925 C CA . VAL A 1 380 ? -8.147 1.394 13.690 1.00 83.44 380 VAL A CA 1
ATOM 2926 C C . VAL A 1 380 ? -8.881 1.222 12.361 1.00 83.44 380 VAL A C 1
ATOM 2928 O O . VAL A 1 380 ? -10.101 1.245 12.328 1.00 83.44 380 VAL A O 1
ATOM 2931 N N . ALA A 1 381 ? -8.158 0.992 11.265 1.00 85.00 381 ALA A N 1
ATOM 2932 C CA . ALA A 1 381 ? -8.751 0.773 9.948 1.00 85.00 381 ALA A CA 1
ATOM 2933 C C . ALA A 1 381 ? -8.583 -0.679 9.481 1.00 85.00 381 ALA A C 1
ATOM 2935 O O . ALA A 1 381 ? -7.575 -1.328 9.777 1.00 85.00 381 ALA A O 1
ATOM 2936 N N . ALA A 1 382 ? -9.559 -1.189 8.729 1.00 86.50 382 ALA A N 1
ATOM 2937 C CA . ALA A 1 382 ? -9.503 -2.540 8.186 1.00 86.50 382 ALA A CA 1
ATOM 2938 C C . ALA A 1 382 ? -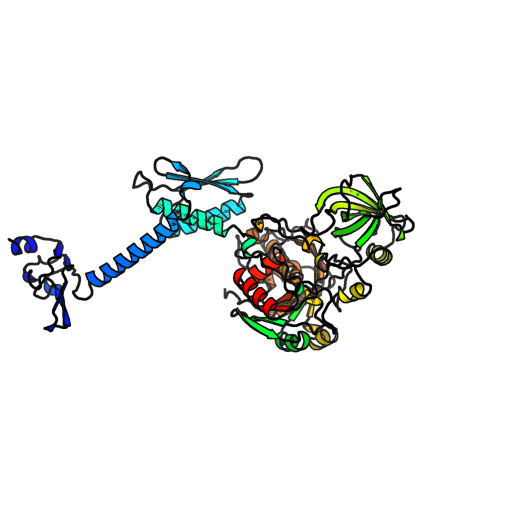8.496 -2.632 7.021 1.00 86.50 382 ALA A C 1
ATOM 2940 O O . ALA A 1 382 ? -8.454 -1.737 6.172 1.00 86.50 382 ALA A O 1
ATOM 2941 N N . PRO A 1 383 ? -7.720 -3.725 6.905 1.00 85.38 383 PRO A N 1
ATOM 2942 C CA . PRO A 1 383 ? -6.997 -4.045 5.679 1.00 85.38 383 PRO A CA 1
ATOM 2943 C C . PRO A 1 383 ? -7.977 -4.559 4.614 1.00 85.38 383 PRO A C 1
ATOM 2945 O O . PRO A 1 383 ? -8.198 -5.760 4.458 1.00 85.38 383 PRO A O 1
ATOM 2948 N N . THR A 1 384 ? -8.574 -3.618 3.886 1.00 89.19 384 THR A N 1
ATOM 2949 C CA . THR A 1 384 ? -9.810 -3.807 3.108 1.00 89.19 384 THR A CA 1
ATOM 2950 C C . THR A 1 384 ? -9.690 -4.702 1.879 1.00 89.19 384 THR A C 1
ATOM 2952 O O . THR A 1 384 ? -10.678 -5.311 1.474 1.00 89.19 384 THR A O 1
ATOM 2955 N N . ALA A 1 385 ? -8.481 -4.894 1.348 1.00 92.12 385 ALA A N 1
ATOM 2956 C CA . ALA A 1 385 ? -8.240 -5.837 0.254 1.00 92.12 385 ALA A CA 1
ATOM 2957 C C . ALA A 1 385 ? -8.517 -7.295 0.665 1.00 92.12 385 ALA A C 1
ATOM 2959 O O . ALA A 1 385 ? -8.814 -8.137 -0.179 1.00 92.12 385 ALA A O 1
ATOM 2960 N N . GLY A 1 386 ? -8.435 -7.593 1.964 1.00 94.38 386 GLY A N 1
ATOM 2961 C CA . GLY A 1 386 ? -8.757 -8.905 2.516 1.00 94.38 386 GLY A CA 1
ATOM 2962 C C . GLY A 1 386 ? -10.255 -9.200 2.609 1.00 94.38 386 GLY A C 1
ATOM 2963 O O . GLY A 1 386 ? -10.635 -10.366 2.703 1.00 94.38 386 GLY A O 1
ATOM 2964 N N . LEU A 1 387 ? -11.117 -8.176 2.545 1.00 94.38 387 LEU A N 1
ATOM 2965 C CA . LEU A 1 387 ? -12.561 -8.324 2.780 1.00 94.38 387 LEU A CA 1
ATOM 2966 C C . LEU A 1 387 ? -13.253 -9.153 1.694 1.00 94.38 387 LEU A C 1
ATOM 2968 O O . LEU A 1 387 ? -14.360 -9.643 1.905 1.00 94.38 387 LEU A O 1
ATOM 2972 N N . HIS A 1 388 ? -12.598 -9.324 0.547 1.00 96.38 388 HIS A N 1
ATOM 2973 C CA . HIS A 1 388 ? -13.083 -10.110 -0.589 1.00 96.38 388 HIS A CA 1
ATOM 2974 C C . HIS A 1 388 ? -12.884 -11.614 -0.405 1.00 96.38 388 HIS A C 1
ATOM 2976 O O . HIS A 1 388 ? -13.456 -12.403 -1.150 1.00 96.38 388 HIS A O 1
ATOM 2982 N N . PHE A 1 389 ? -12.090 -12.030 0.582 1.00 97.25 389 PHE A N 1
ATOM 2983 C CA . PHE A 1 389 ? -11.829 -13.438 0.847 1.00 97.25 389 PHE A CA 1
ATOM 2984 C C . PHE A 1 389 ? -12.905 -14.034 1.756 1.00 97.25 389 PHE A C 1
ATOM 2986 O O . PHE A 1 389 ? -13.300 -13.448 2.766 1.00 97.25 389 PHE A O 1
ATOM 2993 N N . THR A 1 390 ? -13.358 -15.230 1.394 1.00 96.38 390 THR A N 1
ATOM 2994 C CA . THR A 1 390 ? -14.301 -16.043 2.168 1.00 96.38 390 THR A CA 1
ATOM 2995 C C . THR A 1 390 ? -13.592 -17.250 2.768 1.00 96.38 390 THR A C 1
ATOM 2997 O O . THR A 1 390 ? -12.555 -17.683 2.259 1.00 96.38 390 THR A O 1
ATOM 3000 N N . ASP A 1 391 ? -14.176 -17.840 3.813 1.00 96.44 391 ASP A N 1
ATOM 3001 C CA . ASP A 1 391 ? -13.667 -19.091 4.390 1.00 96.44 391 ASP A CA 1
ATOM 3002 C C . ASP A 1 391 ? -13.611 -20.217 3.345 1.00 96.44 391 ASP A C 1
ATOM 3004 O O . ASP A 1 391 ? -12.658 -20.994 3.314 1.00 96.44 391 ASP A O 1
ATOM 3008 N N . GLU A 1 392 ? -14.585 -20.266 2.428 1.00 96.94 392 GLU A N 1
ATOM 3009 C CA . GLU A 1 392 ? -14.600 -21.230 1.324 1.00 96.94 392 GLU A CA 1
ATOM 3010 C C . GLU A 1 392 ? -13.409 -21.030 0.374 1.00 96.94 392 GLU A C 1
ATOM 3012 O O . GLU A 1 392 ? -12.732 -21.997 0.018 1.00 96.94 392 GLU A O 1
ATOM 3017 N N . LEU A 1 393 ? -13.125 -19.786 -0.026 1.00 96.69 393 LEU A N 1
ATOM 3018 C CA . LEU A 1 393 ? -12.003 -19.482 -0.914 1.00 96.69 393 LEU A CA 1
ATOM 3019 C C . LEU A 1 393 ? -10.661 -19.812 -0.247 1.00 96.69 393 LEU A C 1
ATOM 3021 O O . LEU A 1 393 ? -9.807 -20.442 -0.868 1.00 96.69 393 LEU A O 1
ATOM 3025 N N . LEU A 1 394 ? -10.489 -19.445 1.025 1.00 97.12 394 LEU A N 1
ATOM 3026 C CA . LEU A 1 394 ? -9.277 -19.751 1.792 1.00 97.12 394 LEU A CA 1
ATOM 3027 C C . LEU A 1 394 ? -9.086 -21.258 1.967 1.00 97.12 394 LEU A C 1
ATOM 3029 O O . LEU A 1 394 ? -7.975 -21.762 1.804 1.00 97.12 394 LEU A O 1
ATOM 3033 N N . SER A 1 395 ? -10.172 -21.994 2.215 1.00 96.81 395 SER A N 1
ATOM 3034 C CA . SER A 1 395 ? -10.130 -23.454 2.278 1.00 96.81 395 SER A CA 1
ATOM 3035 C C . SER A 1 395 ? -9.695 -24.082 0.951 1.00 96.81 395 SER A C 1
ATOM 3037 O O . SER A 1 395 ? -9.023 -25.110 0.981 1.00 96.81 395 SER A O 1
ATOM 3039 N N . LYS A 1 396 ? -10.061 -23.498 -0.200 1.00 96.81 396 LYS A N 1
ATOM 3040 C CA . LYS A 1 396 ? -9.624 -23.970 -1.528 1.00 96.81 396 LYS A CA 1
ATOM 3041 C C . LYS A 1 396 ? -8.159 -23.637 -1.825 1.00 96.81 396 LYS A C 1
ATOM 3043 O O . LYS A 1 396 ? -7.503 -24.409 -2.514 1.00 96.81 396 LYS A O 1
ATOM 3048 N N . ILE A 1 397 ? -7.654 -22.512 -1.316 1.00 96.56 397 ILE A N 1
ATOM 3049 C CA . ILE A 1 397 ? -6.244 -22.107 -1.455 1.00 96.56 397 ILE A CA 1
ATOM 3050 C C . ILE A 1 397 ? -5.317 -23.021 -0.635 1.00 96.56 397 ILE A C 1
ATOM 3052 O O . ILE A 1 397 ? -4.205 -23.326 -1.072 1.00 96.56 397 ILE A O 1
ATOM 3056 N N . GLY A 1 398 ? -5.777 -23.467 0.535 1.00 96.25 398 GLY A N 1
ATOM 3057 C CA . GLY A 1 398 ? -5.010 -24.320 1.440 1.00 96.25 398 GLY A CA 1
ATOM 3058 C C . GLY A 1 398 ? -4.128 -23.510 2.389 1.00 96.25 398 GLY A C 1
ATOM 3059 O O . GLY A 1 398 ? -3.390 -22.608 1.984 1.00 96.25 398 GLY A O 1
ATOM 3060 N N . ALA A 1 399 ? -4.199 -23.841 3.681 1.00 94.88 399 ALA A N 1
ATOM 3061 C CA . ALA A 1 399 ? -3.510 -23.105 4.738 1.00 94.88 399 ALA A CA 1
ATOM 3062 C C . ALA A 1 399 ? -1.987 -23.089 4.552 1.00 94.88 399 ALA A C 1
ATOM 3064 O O . ALA A 1 399 ? -1.336 -22.141 4.980 1.00 94.88 399 ALA A O 1
ATOM 3065 N N . GLU A 1 400 ? -1.407 -24.101 3.900 1.00 94.44 400 GLU A N 1
ATOM 3066 C CA . GLU A 1 400 ? 0.019 -24.217 3.598 1.00 94.44 400 GLU A CA 1
ATOM 3067 C C . GLU A 1 400 ? 0.520 -23.166 2.597 1.00 94.44 400 GLU A C 1
ATOM 3069 O O . GLU A 1 400 ? 1.697 -22.799 2.661 1.00 94.44 400 GLU A O 1
ATOM 3074 N N . ASN A 1 401 ? -0.370 -22.625 1.757 1.00 96.50 401 ASN A N 1
ATOM 3075 C CA . ASN A 1 401 ? -0.068 -21.598 0.757 1.00 96.50 401 ASN A CA 1
ATOM 3076 C C . ASN A 1 401 ? -0.405 -20.179 1.235 1.00 96.50 401 ASN A C 1
ATOM 3078 O O . ASN A 1 401 ? -0.319 -19.238 0.453 1.00 96.50 401 ASN A O 1
ATOM 3082 N N . THR A 1 402 ? -0.799 -20.001 2.499 1.00 97.50 402 THR A N 1
ATOM 3083 C CA . THR A 1 402 ? -1.160 -18.689 3.055 1.00 97.50 402 THR A CA 1
ATOM 3084 C C . THR A 1 402 ? -0.284 -18.312 4.237 1.00 97.50 402 THR A C 1
ATOM 3086 O O . THR A 1 402 ? -0.115 -19.129 5.142 1.00 97.50 402 THR A O 1
ATOM 3089 N N . SER A 1 403 ? 0.196 -17.071 4.284 1.00 97.50 403 SER A N 1
ATOM 3090 C CA . SER A 1 403 ? 0.876 -16.509 5.451 1.00 97.50 403 SER A CA 1
ATOM 3091 C C . SER A 1 403 ? 0.257 -15.214 5.942 1.00 97.50 403 SER A C 1
ATOM 3093 O O . SER A 1 403 ? -0.292 -14.440 5.159 1.00 97.50 403 SER A O 1
ATOM 3095 N N . PHE A 1 404 ? 0.397 -14.970 7.242 1.00 95.88 404 PHE A N 1
ATOM 3096 C CA . PHE A 1 404 ? -0.194 -13.819 7.916 1.00 95.88 404 PHE A CA 1
ATOM 3097 C C . PHE A 1 404 ? 0.881 -12.924 8.535 1.00 95.88 404 PHE A C 1
ATOM 3099 O O . PHE A 1 404 ? 1.857 -13.382 9.130 1.00 95.88 404 PHE A O 1
ATOM 3106 N N . LEU A 1 405 ? 0.699 -11.622 8.361 1.00 94.00 405 LEU A N 1
ATOM 3107 C CA . LEU A 1 405 ? 1.429 -10.567 9.051 1.00 94.00 405 LEU A CA 1
ATOM 3108 C C . LEU A 1 405 ? 0.417 -9.626 9.703 1.00 94.00 405 LEU A C 1
ATOM 3110 O O . LEU A 1 405 ? -0.731 -9.564 9.274 1.00 94.00 405 LEU A O 1
ATOM 3114 N N . SER A 1 406 ? 0.835 -8.870 10.713 1.00 88.56 406 SER A N 1
ATOM 3115 C CA . SER A 1 406 ? 0.007 -7.811 11.288 1.00 88.56 406 SER A CA 1
ATOM 3116 C C . SER A 1 406 ? 0.677 -6.460 11.083 1.00 88.56 406 SER A C 1
ATOM 3118 O O . SER A 1 406 ? 1.789 -6.247 11.562 1.00 88.56 406 SER A O 1
ATOM 3120 N N . LEU A 1 407 ? -0.008 -5.534 10.410 1.00 85.25 407 LEU A N 1
ATOM 3121 C CA . LEU A 1 407 ? 0.274 -4.097 10.486 1.00 85.25 407 LEU A CA 1
ATOM 3122 C C . LEU A 1 407 ? -0.969 -3.402 11.034 1.00 85.25 407 LEU A C 1
ATOM 3124 O O . LEU A 1 407 ? -2.070 -3.511 10.481 1.00 85.25 407 LEU A O 1
ATOM 3128 N N . HIS A 1 408 ? -0.778 -2.717 12.151 1.00 83.56 408 HIS A N 1
ATOM 3129 C CA . HIS A 1 408 ? -1.795 -1.941 12.834 1.00 83.56 408 HIS A CA 1
ATOM 3130 C C . HIS A 1 408 ? -1.954 -0.607 12.110 1.00 83.56 408 HIS A C 1
ATOM 3132 O O . HIS A 1 408 ? -1.094 0.270 12.200 1.00 83.56 408 HIS A O 1
ATOM 3138 N N . VAL A 1 409 ? -3.035 -0.496 11.342 1.00 78.19 409 VAL A N 1
ATOM 3139 C CA . VAL A 1 409 ? -3.329 0.666 10.507 1.00 78.19 409 VAL A CA 1
ATOM 3140 C C . VAL A 1 409 ? -3.995 1.722 11.377 1.00 78.19 409 VAL A C 1
ATOM 3142 O O . VAL A 1 409 ? -5.062 1.484 11.949 1.00 78.19 409 VAL A O 1
ATOM 3145 N N . GLY A 1 410 ? -3.364 2.887 11.486 1.00 77.56 410 GLY A N 1
ATOM 3146 C CA . GLY A 1 410 ? -3.960 4.049 12.140 1.00 77.56 410 GLY A CA 1
ATOM 3147 C C . GLY A 1 410 ? -4.973 4.759 11.239 1.00 77.56 410 GLY A C 1
ATOM 3148 O O . GLY A 1 410 ? -4.958 4.604 10.017 1.00 77.56 410 GLY A O 1
ATOM 3149 N N . ALA A 1 411 ? -5.812 5.620 11.816 1.00 72.19 411 ALA A N 1
ATOM 3150 C CA . ALA A 1 411 ? -6.755 6.441 11.040 1.00 72.19 411 ALA A CA 1
ATOM 3151 C C . ALA A 1 411 ? -6.059 7.464 10.121 1.00 72.19 411 ALA A C 1
ATOM 3153 O O . ALA A 1 411 ? -6.690 8.028 9.230 1.00 72.19 411 ALA A O 1
ATOM 3154 N N . GLY A 1 412 ? -4.749 7.686 10.292 1.00 64.44 412 GLY A N 1
ATOM 3155 C CA . GLY A 1 412 ? -3.939 8.510 9.392 1.00 64.44 412 GLY A CA 1
ATOM 3156 C C . GLY A 1 412 ? -3.984 8.065 7.924 1.00 64.44 412 GLY A C 1
ATOM 3157 O O . GLY A 1 412 ? -3.762 8.893 7.048 1.00 64.44 412 GLY A O 1
ATOM 3158 N N . THR A 1 413 ? -4.348 6.808 7.627 1.00 66.56 413 THR A N 1
ATOM 3159 C CA . THR A 1 413 ? -4.576 6.350 6.242 1.00 66.56 413 THR A CA 1
ATOM 3160 C C . THR A 1 413 ? -5.776 7.015 5.556 1.00 66.56 413 THR A C 1
ATOM 3162 O O . THR A 1 413 ? -5.905 6.890 4.339 1.00 66.56 413 THR A O 1
ATOM 3165 N N . PHE A 1 414 ? -6.668 7.671 6.306 1.00 65.12 414 PHE A N 1
ATOM 3166 C CA . PHE A 1 414 ? -7.826 8.373 5.751 1.00 65.12 414 PHE A CA 1
ATOM 3167 C C . PHE A 1 414 ? -7.509 9.813 5.340 1.00 65.12 414 PHE A C 1
ATOM 3169 O O . PHE A 1 414 ? -8.312 10.420 4.641 1.00 65.12 414 PHE A O 1
ATOM 3176 N N . LYS A 1 415 ? -6.356 10.362 5.748 1.00 68.62 415 LYS A N 1
ATOM 3177 C CA . LYS A 1 415 ? -5.982 11.735 5.407 1.00 68.62 415 LYS A CA 1
ATOM 3178 C C . LYS A 1 415 ? -5.545 11.837 3.939 1.00 68.62 415 LYS A C 1
ATOM 3180 O O . LYS A 1 415 ? -4.666 11.074 3.523 1.00 68.62 415 LYS A O 1
ATOM 3185 N N . PRO A 1 416 ? -6.081 12.799 3.169 1.00 71.25 416 PRO A N 1
ATOM 3186 C CA . PRO A 1 416 ? -5.551 13.110 1.850 1.00 71.25 416 PRO A CA 1
ATOM 3187 C C . PRO A 1 416 ? -4.147 13.723 1.953 1.00 71.25 416 PRO A C 1
ATOM 3189 O O . PRO A 1 416 ? -3.763 14.337 2.955 1.00 71.25 416 PRO A O 1
ATOM 3192 N N . VAL A 1 417 ? -3.367 13.572 0.889 1.00 76.38 417 VAL A N 1
ATOM 3193 C CA . VAL A 1 417 ? -2.088 14.255 0.711 1.00 76.38 417 VAL A CA 1
ATOM 3194 C C . VAL A 1 417 ? -2.376 15.668 0.216 1.00 76.38 417 VAL A C 1
ATOM 3196 O O . VAL A 1 417 ? -2.657 15.888 -0.954 1.00 76.38 417 VAL A O 1
ATOM 3199 N N . VAL A 1 418 ? -2.305 16.634 1.131 1.00 72.38 418 VAL A N 1
ATOM 3200 C CA . VAL A 1 418 ? -2.611 18.052 0.856 1.00 72.38 418 VAL A CA 1
ATOM 3201 C C . VAL A 1 418 ? -1.412 18.866 0.351 1.00 72.38 418 VAL A C 1
ATOM 3203 O O . VAL A 1 418 ? -1.530 20.067 0.119 1.00 72.38 418 VAL A O 1
ATOM 3206 N N . THR A 1 419 ? -0.233 18.253 0.223 1.00 71.44 419 THR A N 1
ATOM 3207 C CA . THR A 1 419 ? 0.984 18.928 -0.252 1.00 71.44 419 THR A CA 1
ATOM 3208 C C . THR A 1 419 ? 1.073 18.878 -1.775 1.00 71.44 419 THR A C 1
ATOM 3210 O O . THR A 1 419 ? 0.727 17.872 -2.381 1.00 71.44 419 THR A O 1
ATOM 3213 N N . GLU A 1 420 ? 1.579 19.941 -2.412 1.00 76.81 420 GLU A N 1
ATOM 3214 C CA . GLU A 1 420 ? 1.779 19.960 -3.873 1.00 76.81 420 GLU A CA 1
ATOM 3215 C C . GLU A 1 420 ? 2.781 18.881 -4.315 1.00 76.81 420 GLU A C 1
ATOM 3217 O O . GLU A 1 420 ? 2.567 18.187 -5.309 1.00 76.81 420 GLU A O 1
ATOM 3222 N N . ASP A 1 421 ? 3.864 18.721 -3.549 1.00 78.00 421 ASP A N 1
ATOM 3223 C CA . ASP A 1 421 ? 4.839 17.651 -3.722 1.00 78.00 421 ASP A CA 1
ATOM 3224 C C . ASP A 1 421 ? 4.564 16.529 -2.717 1.00 78.00 421 ASP A C 1
ATOM 3226 O O . ASP A 1 421 ? 4.558 16.745 -1.500 1.00 78.00 421 ASP A O 1
ATOM 3230 N N . ALA A 1 422 ? 4.374 15.309 -3.213 1.00 78.62 422 ALA A N 1
ATOM 3231 C CA . ALA A 1 422 ? 4.114 14.145 -2.376 1.00 78.62 422 ALA A CA 1
ATOM 3232 C C . ALA A 1 422 ? 5.227 13.886 -1.349 1.00 78.62 422 ALA A C 1
ATOM 3234 O O . ALA A 1 422 ? 4.979 13.311 -0.295 1.00 78.62 422 ALA A O 1
ATOM 3235 N N . ARG A 1 423 ? 6.468 14.294 -1.633 1.00 74.75 423 ARG A N 1
ATOM 3236 C CA . ARG A 1 423 ? 7.625 14.033 -0.757 1.00 74.75 423 ARG A CA 1
ATOM 3237 C C . ARG A 1 423 ? 7.629 14.868 0.520 1.00 74.75 423 ARG A C 1
ATOM 3239 O O . ARG A 1 423 ? 8.360 14.528 1.453 1.00 74.75 423 ARG A O 1
ATOM 3246 N N . ASP A 1 424 ? 6.849 15.943 0.539 1.00 71.62 424 ASP A N 1
ATOM 3247 C CA . ASP A 1 424 ? 6.695 16.821 1.698 1.00 71.62 424 ASP A CA 1
ATOM 3248 C C . ASP A 1 424 ? 5.615 16.304 2.661 1.00 71.62 424 ASP A C 1
ATOM 3250 O O . ASP A 1 424 ? 5.501 16.782 3.791 1.00 71.62 424 ASP A O 1
ATOM 3254 N N . HIS A 1 425 ? 4.854 15.285 2.252 1.00 78.56 425 HIS A N 1
ATOM 3255 C CA . HIS A 1 425 ? 3.921 14.597 3.127 1.00 78.56 425 HIS A CA 1
ATOM 3256 C C . HIS A 1 425 ? 4.672 13.772 4.177 1.00 78.56 425 HIS A C 1
ATOM 3258 O O . HIS A 1 425 ? 5.533 12.947 3.860 1.00 78.56 425 HIS A O 1
ATOM 3264 N N . SER A 1 426 ? 4.319 13.973 5.444 1.00 76.00 426 SER A N 1
ATOM 3265 C CA . SER A 1 426 ? 4.834 13.171 6.552 1.00 76.00 426 SER A CA 1
ATOM 3266 C C . SER A 1 426 ? 3.976 11.921 6.723 1.00 76.00 426 SER A C 1
ATOM 3268 O O . SER A 1 426 ? 2.808 12.016 7.099 1.00 76.00 426 SER A O 1
ATOM 3270 N N . MET A 1 427 ? 4.552 10.747 6.469 1.00 76.88 427 MET A N 1
ATOM 3271 C CA . MET A 1 427 ? 3.877 9.475 6.703 1.00 76.88 427 MET A CA 1
ATOM 3272 C C . MET A 1 427 ? 3.751 9.204 8.198 1.00 76.88 427 MET A C 1
ATOM 3274 O O . MET A 1 427 ? 4.742 9.159 8.936 1.00 76.88 427 MET A O 1
ATOM 3278 N N . HIS A 1 428 ? 2.529 8.925 8.638 1.00 75.88 428 HIS A N 1
ATOM 3279 C CA . HIS A 1 428 ? 2.300 8.385 9.969 1.00 75.88 428 HIS A CA 1
ATOM 3280 C C . HIS A 1 428 ? 2.976 7.015 10.100 1.00 75.88 428 HIS A C 1
ATOM 3282 O O . HIS A 1 428 ? 2.882 6.165 9.215 1.00 75.88 428 HIS A O 1
ATOM 3288 N N . GLY A 1 429 ? 3.690 6.814 11.208 1.00 79.56 429 GLY A N 1
ATOM 3289 C CA . GLY A 1 429 ? 4.287 5.519 11.508 1.00 79.56 429 GLY A CA 1
ATOM 3290 C C . GLY A 1 429 ? 3.224 4.512 11.940 1.00 79.56 429 GLY A C 1
ATOM 3291 O O . GLY A 1 429 ? 2.338 4.842 12.722 1.00 79.56 429 GLY A O 1
ATOM 3292 N N . GLU A 1 430 ? 3.351 3.277 11.480 1.00 84.50 430 GLU A N 1
ATOM 3293 C CA . GLU A 1 430 ? 2.463 2.165 11.816 1.00 84.50 430 GLU A CA 1
ATOM 3294 C C . GLU A 1 430 ? 3.270 1.042 12.462 1.00 84.50 430 GLU A C 1
ATOM 3296 O O . GLU A 1 430 ? 4.424 0.797 12.095 1.00 84.50 430 GLU A O 1
ATOM 3301 N N . ASN A 1 431 ? 2.667 0.354 13.428 1.00 86.69 431 ASN A N 1
ATOM 3302 C CA . ASN A 1 431 ? 3.321 -0.738 14.139 1.00 86.69 431 ASN A CA 1
ATOM 3303 C C . ASN A 1 431 ? 3.016 -2.066 13.443 1.00 86.69 431 ASN A C 1
ATOM 3305 O O . ASN A 1 431 ? 1.853 -2.367 13.178 1.00 86.69 431 ASN A O 1
ATOM 3309 N N . PHE A 1 432 ? 4.043 -2.871 13.178 1.00 90.19 432 PHE A N 1
ATOM 3310 C CA . PHE A 1 432 ? 3.887 -4.241 12.700 1.00 90.19 432 PHE A CA 1
ATOM 3311 C C . PHE A 1 432 ? 4.332 -5.260 13.742 1.00 90.19 432 PHE A C 1
ATOM 3313 O O . PHE A 1 432 ? 5.232 -5.014 14.546 1.00 90.19 432 PHE A O 1
ATOM 3320 N N . SER A 1 433 ? 3.726 -6.437 13.666 1.00 89.62 433 SER A N 1
ATOM 3321 C CA . SER A 1 433 ? 4.096 -7.629 14.414 1.00 89.62 433 SER A CA 1
ATOM 3322 C C . SER A 1 433 ? 3.931 -8.829 13.492 1.00 89.62 433 SER A C 1
ATOM 3324 O O . SER A 1 433 ? 2.870 -9.028 12.907 1.00 89.62 433 SER A O 1
ATOM 3326 N N . VAL A 1 434 ? 4.984 -9.620 13.314 1.00 93.00 434 VAL A N 1
ATOM 3327 C CA . VAL A 1 434 ? 4.942 -10.801 12.446 1.00 93.00 434 VAL A CA 1
ATOM 3328 C C . VAL A 1 434 ? 5.541 -11.982 13.180 1.00 93.00 434 VAL A C 1
ATOM 3330 O O . VAL A 1 434 ? 6.651 -11.899 13.709 1.00 93.00 434 VAL A O 1
ATOM 3333 N N . ASN A 1 435 ? 4.808 -13.090 13.223 1.00 94.31 435 ASN A N 1
ATOM 3334 C CA . ASN A 1 435 ? 5.306 -14.316 13.822 1.00 94.31 435 ASN A CA 1
ATOM 3335 C C . ASN A 1 435 ? 6.478 -14.877 12.993 1.00 94.31 435 ASN A C 1
ATOM 3337 O O . ASN A 1 435 ? 6.431 -14.916 11.762 1.00 94.31 435 ASN A O 1
ATOM 3341 N N . VAL A 1 436 ? 7.539 -15.337 13.660 1.00 95.81 436 VAL A N 1
ATOM 3342 C CA . VAL A 1 436 ? 8.734 -15.866 12.983 1.00 95.81 436 VAL A CA 1
ATOM 3343 C C . VAL A 1 436 ? 8.415 -17.118 12.159 1.00 95.81 436 VAL A C 1
ATOM 3345 O O . VAL A 1 436 ? 9.035 -17.329 11.117 1.00 95.81 436 VAL A O 1
ATOM 3348 N N . ARG A 1 437 ? 7.436 -17.940 12.558 1.00 96.88 437 ARG A N 1
ATOM 3349 C CA . ARG A 1 437 ? 6.950 -19.063 11.741 1.00 96.88 437 ARG A CA 1
ATOM 3350 C C . ARG A 1 437 ? 6.418 -18.588 10.390 1.00 96.88 437 ARG A C 1
ATOM 3352 O O . ARG A 1 437 ? 6.782 -19.170 9.375 1.00 96.88 437 ARG A O 1
ATOM 3359 N N . GLU A 1 438 ? 5.616 -17.528 10.367 1.00 97.25 438 GLU A N 1
ATOM 3360 C CA . GLU A 1 438 ? 5.052 -16.981 9.126 1.00 97.25 438 GLU A CA 1
ATOM 3361 C C . GLU A 1 438 ? 6.138 -16.388 8.223 1.00 97.25 438 GLU A C 1
ATOM 3363 O O . GLU A 1 438 ? 6.152 -16.651 7.021 1.00 97.25 438 GLU A O 1
ATOM 3368 N N . LEU A 1 439 ? 7.129 -15.697 8.798 1.00 97.19 439 LEU A N 1
ATOM 3369 C CA . LEU A 1 439 ? 8.292 -15.229 8.035 1.00 97.19 439 LEU A CA 1
ATOM 3370 C C . LEU A 1 439 ? 9.106 -16.378 7.436 1.00 97.19 439 LEU A C 1
ATOM 3372 O O . LEU A 1 439 ? 9.522 -16.270 6.287 1.00 97.19 439 LEU A O 1
ATOM 3376 N N . ASN A 1 440 ? 9.307 -17.480 8.166 1.00 97.56 440 ASN A N 1
ATOM 3377 C CA . ASN A 1 440 ? 9.981 -18.658 7.610 1.00 97.56 440 ASN A CA 1
ATOM 3378 C C . ASN A 1 440 ? 9.215 -19.226 6.410 1.00 97.56 440 ASN A C 1
ATOM 3380 O O . ASN A 1 440 ? 9.822 -19.485 5.381 1.00 97.56 440 ASN A O 1
ATOM 3384 N N . ARG A 1 441 ? 7.883 -19.327 6.483 1.00 97.62 441 ARG A N 1
ATOM 3385 C CA . ARG A 1 441 ? 7.056 -19.819 5.364 1.00 97.62 441 ARG A CA 1
ATOM 3386 C C . ARG A 1 441 ? 7.137 -18.921 4.127 1.00 97.62 441 ARG A C 1
ATOM 3388 O O . ARG A 1 441 ? 7.177 -19.418 3.000 1.00 97.62 441 ARG A O 1
ATOM 3395 N N . ILE A 1 442 ? 7.197 -17.604 4.334 1.00 97.62 442 ILE A N 1
ATOM 3396 C CA . ILE A 1 442 ? 7.426 -16.625 3.263 1.00 97.62 442 ILE A CA 1
ATOM 3397 C C . ILE A 1 442 ? 8.824 -16.817 2.658 1.00 97.62 442 ILE A C 1
ATOM 3399 O O . ILE A 1 442 ? 8.954 -16.893 1.438 1.00 97.62 442 ILE A O 1
ATOM 3403 N N . ILE A 1 443 ? 9.859 -16.937 3.494 1.00 97.56 443 ILE A N 1
ATOM 3404 C CA . ILE A 1 443 ? 11.247 -17.163 3.063 1.00 97.56 443 ILE A CA 1
ATOM 3405 C C . ILE A 1 443 ? 11.371 -18.465 2.262 1.00 97.56 443 ILE A C 1
ATOM 3407 O O . ILE A 1 443 ? 11.938 -18.447 1.173 1.00 97.56 443 ILE A O 1
ATOM 3411 N N . ASP A 1 444 ? 10.799 -19.564 2.754 1.00 97.06 444 ASP A N 1
ATOM 3412 C CA . ASP A 1 444 ? 10.823 -20.871 2.093 1.00 97.06 444 ASP A CA 1
ATOM 3413 C C . ASP A 1 444 ? 10.134 -20.813 0.722 1.00 97.06 444 ASP A C 1
ATOM 3415 O O . ASP A 1 444 ? 10.607 -21.408 -0.250 1.00 97.06 444 ASP A O 1
ATOM 3419 N N . SER A 1 445 ? 9.041 -20.053 0.613 1.00 96.50 445 SER A N 1
ATOM 3420 C CA . SER A 1 445 ? 8.324 -19.845 -0.650 1.00 96.50 445 SER A CA 1
ATOM 3421 C C . SER A 1 445 ? 9.141 -19.026 -1.651 1.00 96.50 445 SER A C 1
ATOM 3423 O O . SER A 1 445 ? 9.195 -19.387 -2.829 1.00 96.50 445 SER A O 1
ATOM 3425 N N . ILE A 1 446 ? 9.832 -17.980 -1.181 1.00 95.38 446 ILE A N 1
ATOM 3426 C CA . ILE A 1 446 ? 10.767 -17.187 -1.992 1.00 95.38 446 ILE A CA 1
ATOM 3427 C C . ILE A 1 446 ? 11.923 -18.066 -2.489 1.00 95.38 446 ILE A C 1
ATOM 3429 O O . ILE A 1 446 ? 12.226 -18.056 -3.682 1.00 95.38 446 ILE A O 1
ATOM 3433 N N . ASP A 1 447 ? 12.542 -18.849 -1.603 1.00 96.50 447 ASP A N 1
ATOM 3434 C CA . ASP A 1 447 ? 13.669 -19.732 -1.933 1.00 96.50 447 ASP A CA 1
ATOM 3435 C C . ASP A 1 447 ? 13.267 -20.852 -2.902 1.00 96.50 447 ASP A C 1
ATOM 3437 O O . ASP A 1 447 ? 14.051 -21.244 -3.766 1.00 96.50 447 ASP A O 1
ATOM 3441 N N . SER A 1 448 ? 12.024 -21.329 -2.802 1.00 95.00 448 SER A N 1
ATOM 3442 C CA . SER A 1 448 ? 11.449 -22.328 -3.710 1.00 95.00 448 SER A CA 1
ATOM 3443 C C . SER A 1 448 ? 11.009 -21.742 -5.058 1.00 95.00 448 SER A C 1
ATOM 3445 O O . SER A 1 448 ? 10.551 -22.481 -5.928 1.00 95.00 448 SER A O 1
ATOM 3447 N N . GLY A 1 449 ? 11.107 -20.421 -5.242 1.00 92.88 449 GLY A N 1
ATOM 3448 C CA . GLY A 1 449 ? 10.697 -19.737 -6.467 1.00 92.88 449 GLY A CA 1
ATOM 3449 C C . GLY A 1 449 ? 9.182 -19.690 -6.690 1.00 92.88 449 GLY A C 1
ATOM 3450 O O . GLY A 1 449 ? 8.754 -19.479 -7.827 1.00 92.88 449 GLY A O 1
ATOM 3451 N N . LYS A 1 450 ? 8.366 -19.878 -5.640 1.00 92.94 450 LYS A N 1
ATOM 3452 C CA . LYS A 1 450 ? 6.908 -19.716 -5.737 1.00 92.94 450 LYS A CA 1
ATOM 3453 C C . LYS A 1 450 ? 6.561 -18.270 -6.103 1.00 92.94 450 LYS A C 1
ATOM 3455 O O . LYS A 1 450 ? 7.268 -17.327 -5.741 1.00 92.94 450 LYS A O 1
ATOM 3460 N N . ARG A 1 451 ? 5.441 -18.087 -6.806 1.00 93.81 451 ARG A N 1
ATOM 3461 C CA . ARG A 1 451 ? 4.863 -16.748 -6.993 1.00 93.81 451 ARG A CA 1
ATOM 3462 C C . ARG A 1 451 ? 4.355 -16.242 -5.650 1.00 93.81 451 ARG A C 1
ATOM 3464 O O . ARG A 1 451 ? 3.733 -17.003 -4.918 1.00 93.81 451 ARG A O 1
ATOM 3471 N N . MET A 1 452 ? 4.613 -14.978 -5.338 1.00 95.38 452 MET A N 1
ATOM 3472 C CA . MET A 1 452 ? 4.157 -14.353 -4.098 1.00 95.38 452 MET A CA 1
ATOM 3473 C C . MET A 1 452 ? 3.043 -13.365 -4.432 1.00 95.38 452 MET A C 1
ATOM 3475 O O . MET A 1 452 ? 3.301 -12.376 -5.116 1.00 95.38 452 MET A O 1
ATOM 3479 N N . ILE A 1 453 ? 1.830 -13.628 -3.944 1.00 97.88 453 ILE A N 1
ATOM 3480 C CA . ILE A 1 453 ? 0.687 -12.717 -4.073 1.00 97.88 453 ILE A CA 1
ATOM 3481 C C . ILE A 1 453 ? 0.506 -12.000 -2.745 1.00 97.88 453 ILE A C 1
ATOM 3483 O O . ILE A 1 453 ? 0.258 -12.626 -1.716 1.00 97.88 453 ILE A O 1
ATOM 3487 N N . VAL A 1 454 ? 0.613 -10.679 -2.754 1.00 98.31 454 VAL A N 1
ATOM 3488 C CA . VAL A 1 454 ? 0.458 -9.868 -1.547 1.00 98.31 454 VAL A CA 1
ATOM 3489 C C . VAL A 1 454 ? -0.912 -9.212 -1.551 1.00 98.31 454 VAL A C 1
ATOM 3491 O O . VAL A 1 454 ? -1.266 -8.504 -2.490 1.00 98.31 454 VAL A O 1
ATOM 3494 N N . VAL A 1 455 ? -1.686 -9.435 -0.491 1.00 98.25 455 VAL A N 1
ATOM 3495 C CA . VAL A 1 455 ? -3.039 -8.898 -0.345 1.00 98.25 455 VAL A CA 1
ATOM 3496 C C . VAL A 1 455 ? -3.001 -7.643 0.518 1.00 98.25 455 VAL A C 1
ATOM 3498 O O . VAL A 1 455 ? -2.798 -7.699 1.732 1.00 98.25 455 VAL A O 1
ATOM 3501 N N . GLY A 1 456 ? -3.211 -6.501 -0.128 1.00 95.62 456 GLY A N 1
ATOM 3502 C CA . GLY A 1 456 ? -3.276 -5.172 0.461 1.00 95.62 456 GLY A CA 1
ATOM 3503 C C . GLY A 1 456 ? -1.959 -4.399 0.391 1.00 95.62 456 GLY A C 1
ATOM 3504 O O . GLY A 1 456 ? -0.868 -4.927 0.621 1.00 95.62 456 GLY A O 1
ATOM 3505 N N . THR A 1 457 ? -2.076 -3.093 0.150 1.00 93.69 457 THR A N 1
ATOM 3506 C CA . THR A 1 457 ? -0.968 -2.121 0.201 1.00 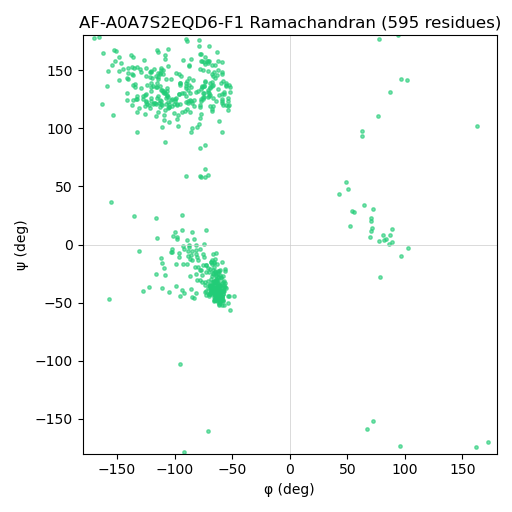93.69 457 THR A CA 1
ATOM 3507 C C . THR A 1 457 ? -0.262 -2.110 1.556 1.00 93.69 457 THR A C 1
ATOM 3509 O O . THR A 1 457 ? 0.953 -1.957 1.635 1.00 93.69 457 THR A O 1
ATOM 3512 N N . THR A 1 458 ? -1.014 -2.324 2.630 1.00 91.38 458 THR A N 1
ATOM 3513 C CA . THR A 1 458 ? -0.515 -2.460 3.996 1.00 91.38 458 THR A CA 1
ATOM 3514 C C . THR A 1 458 ? 0.447 -3.646 4.135 1.00 91.38 458 THR A C 1
ATOM 3516 O O . THR A 1 458 ? 1.578 -3.457 4.575 1.00 91.38 458 THR A O 1
ATOM 3519 N N . SER A 1 459 ? 0.064 -4.836 3.661 1.00 95.12 459 SER A N 1
ATOM 3520 C CA . SER A 1 459 ? 0.937 -6.020 3.654 1.00 95.12 459 SER A CA 1
ATOM 3521 C C . SER A 1 459 ? 2.186 -5.803 2.803 1.00 95.12 459 SER A C 1
ATOM 3523 O O . SER A 1 459 ? 3.287 -6.193 3.191 1.00 95.12 459 SER A O 1
ATOM 3525 N N . SER A 1 460 ? 2.024 -5.127 1.662 1.00 95.56 460 SER A N 1
ATOM 3526 C CA . SER A 1 460 ? 3.137 -4.765 0.788 1.00 95.56 460 SER A CA 1
ATOM 3527 C C . SER A 1 460 ? 4.145 -3.858 1.495 1.00 95.56 460 SER A C 1
ATOM 3529 O O . SER A 1 460 ? 5.332 -4.182 1.511 1.00 95.56 460 SER A O 1
ATOM 3531 N N . ARG A 1 461 ? 3.687 -2.794 2.168 1.00 94.31 461 ARG A N 1
ATOM 3532 C CA . ARG A 1 461 ? 4.559 -1.917 2.964 1.00 94.31 461 ARG A CA 1
ATOM 3533 C C . ARG A 1 461 ? 5.275 -2.682 4.073 1.00 94.31 461 ARG A C 1
ATOM 3535 O O . ARG A 1 461 ? 6.468 -2.480 4.248 1.00 94.31 461 ARG A O 1
ATOM 3542 N N . THR A 1 462 ? 4.604 -3.592 4.781 1.00 95.19 462 THR A N 1
ATOM 3543 C CA . THR A 1 462 ? 5.251 -4.404 5.827 1.00 95.19 462 THR A CA 1
ATOM 3544 C C . THR A 1 462 ? 6.389 -5.262 5.277 1.00 95.19 462 THR A C 1
ATOM 3546 O O . THR A 1 462 ? 7.474 -5.260 5.852 1.00 95.19 462 THR A O 1
ATOM 3549 N N . LEU A 1 463 ? 6.176 -5.970 4.163 1.00 96.94 463 LEU A N 1
ATOM 3550 C CA . LEU A 1 463 ? 7.203 -6.825 3.555 1.00 96.94 463 LEU A CA 1
ATOM 3551 C C . LEU A 1 463 ? 8.398 -6.025 3.039 1.00 96.94 463 LEU A C 1
ATOM 3553 O O . LEU A 1 463 ? 9.546 -6.388 3.296 1.00 96.94 463 LEU A O 1
ATOM 3557 N N . GLU A 1 464 ? 8.129 -4.921 2.349 1.00 96.44 464 GLU A N 1
ATOM 3558 C CA . GLU A 1 464 ? 9.163 -4.006 1.878 1.00 96.44 464 GLU A CA 1
ATOM 3559 C C . GLU A 1 464 ? 9.949 -3.398 3.054 1.00 96.44 464 GLU A C 1
ATOM 3561 O O . GLU A 1 464 ? 11.178 -3.309 3.016 1.00 96.44 464 GLU A O 1
ATOM 3566 N N . SER A 1 465 ? 9.273 -3.059 4.152 1.00 96.12 465 SER A N 1
ATOM 3567 C CA . SER A 1 465 ? 9.932 -2.554 5.354 1.00 96.12 465 SER A CA 1
ATOM 3568 C C . SER A 1 465 ? 10.794 -3.606 6.044 1.00 96.12 465 SER A C 1
ATOM 3570 O O . SER A 1 465 ? 11.927 -3.311 6.422 1.00 96.12 465 SER A O 1
ATOM 3572 N N . LEU A 1 466 ? 10.310 -4.845 6.156 1.00 96.75 466 LEU A N 1
ATOM 3573 C CA . LEU A 1 466 ? 11.089 -5.966 6.687 1.00 96.75 466 LEU A CA 1
ATOM 3574 C C . LEU A 1 466 ? 12.341 -6.232 5.845 1.00 96.75 466 LEU A C 1
ATOM 3576 O O . LEU A 1 466 ? 13.407 -6.479 6.410 1.00 96.75 466 LEU A O 1
ATOM 3580 N N . TYR A 1 467 ? 12.244 -6.128 4.517 1.00 96.94 467 TYR A N 1
ATOM 3581 C CA . TYR A 1 467 ? 13.408 -6.200 3.638 1.00 96.94 467 TYR A CA 1
ATOM 3582 C C . TYR A 1 467 ? 14.447 -5.131 4.003 1.00 96.94 467 TYR A C 1
ATOM 3584 O O . TYR A 1 467 ? 15.608 -5.457 4.257 1.00 96.94 467 TYR A O 1
ATOM 3592 N N . TRP A 1 468 ? 14.050 -3.860 4.096 1.00 94.31 468 TRP A N 1
ATOM 3593 C CA . TRP A 1 468 ? 14.998 -2.783 4.399 1.00 94.31 468 TRP A CA 1
ATOM 3594 C C . TRP A 1 468 ? 15.559 -2.865 5.823 1.00 94.31 468 TRP A C 1
ATOM 3596 O O . TRP A 1 468 ? 16.755 -2.639 6.008 1.00 94.31 468 TRP A O 1
ATOM 3606 N N . CYS A 1 469 ? 14.766 -3.285 6.813 1.00 94.50 469 CYS A N 1
ATOM 3607 C CA . CYS A 1 469 ? 15.276 -3.609 8.148 1.00 94.50 469 CYS A CA 1
ATOM 3608 C C . CYS A 1 469 ? 16.320 -4.737 8.094 1.00 94.50 469 CYS A C 1
ATOM 3610 O O . CYS A 1 469 ? 17.359 -4.652 8.747 1.00 94.50 469 CYS A O 1
ATOM 3612 N N . GLY A 1 470 ? 16.094 -5.767 7.278 1.00 94.62 470 GLY A N 1
ATOM 3613 C CA . GLY A 1 470 ? 17.065 -6.832 7.032 1.00 94.62 470 GLY A CA 1
ATOM 3614 C C . GLY A 1 470 ? 18.367 -6.320 6.420 1.00 94.62 470 GLY A C 1
ATOM 3615 O O . GLY A 1 470 ? 19.450 -6.651 6.901 1.00 94.62 470 GLY A O 1
ATOM 3616 N N . VAL A 1 471 ? 18.281 -5.452 5.409 1.00 92.38 471 VAL A N 1
ATOM 3617 C CA . VAL A 1 471 ? 19.450 -4.788 4.805 1.00 92.38 471 VAL A CA 1
ATOM 3618 C C . VAL A 1 471 ? 20.201 -3.943 5.837 1.00 92.38 471 VAL A C 1
ATOM 3620 O O . VAL A 1 471 ? 21.430 -4.011 5.898 1.00 92.38 471 VAL A O 1
ATOM 3623 N N . LYS A 1 472 ? 19.483 -3.188 6.678 1.00 89.06 472 LYS A N 1
ATOM 3624 C CA . LYS A 1 472 ? 20.056 -2.402 7.781 1.00 89.06 472 LYS A CA 1
ATOM 3625 C C . LYS A 1 472 ? 20.838 -3.296 8.747 1.00 89.06 472 LYS A C 1
ATOM 3627 O O . LYS A 1 472 ? 21.999 -3.004 9.020 1.00 89.06 472 LYS A O 1
ATOM 3632 N N . ILE A 1 473 ? 20.261 -4.425 9.168 1.00 91.19 473 ILE A N 1
ATOM 3633 C CA . ILE A 1 473 ? 20.928 -5.421 10.027 1.00 91.19 473 ILE A CA 1
ATOM 3634 C C . ILE A 1 473 ? 22.177 -6.001 9.350 1.00 91.19 473 ILE A C 1
ATOM 3636 O O . ILE A 1 473 ? 23.218 -6.157 9.985 1.00 91.19 473 ILE A O 1
ATOM 3640 N N . LEU A 1 474 ? 22.096 -6.331 8.060 1.00 90.06 474 LEU A N 1
ATOM 3641 C CA . LEU A 1 474 ? 23.210 -6.926 7.317 1.00 90.06 474 LEU A CA 1
ATOM 3642 C C . LEU A 1 474 ? 24.384 -5.960 7.131 1.00 90.06 474 LEU A C 1
ATOM 3644 O O . LEU A 1 474 ? 25.529 -6.404 7.099 1.00 90.06 474 LEU A O 1
ATOM 3648 N N . ARG A 1 475 ? 24.113 -4.656 7.010 1.00 85.44 475 ARG A N 1
ATOM 3649 C CA . ARG A 1 475 ? 25.149 -3.627 6.838 1.00 85.44 475 ARG A CA 1
ATOM 3650 C C . ARG A 1 475 ? 25.737 -3.144 8.155 1.00 85.44 475 ARG A C 1
ATOM 3652 O O . ARG A 1 475 ? 26.953 -3.025 8.264 1.00 85.44 475 ARG A O 1
ATOM 3659 N N . ASN A 1 476 ? 24.884 -2.879 9.138 1.00 83.19 476 ASN A N 1
ATOM 3660 C CA . ASN A 1 476 ? 25.278 -2.183 10.363 1.00 83.19 476 ASN A CA 1
ATOM 3661 C C . ASN A 1 476 ? 25.455 -3.142 11.551 1.00 83.19 476 ASN A C 1
ATOM 3663 O O . ASN A 1 476 ? 25.910 -2.731 12.617 1.00 83.19 476 ASN A O 1
ATOM 3667 N N . GLY A 1 477 ? 25.118 -4.423 11.376 1.00 77.12 477 GLY A N 1
ATOM 3668 C CA . GLY A 1 477 ? 24.962 -5.368 12.473 1.00 77.12 477 GLY A CA 1
ATOM 3669 C C . GLY A 1 477 ? 23.631 -5.178 13.204 1.00 77.12 477 GLY A C 1
ATOM 3670 O O . GLY A 1 477 ? 22.841 -4.286 12.901 1.00 77.12 477 GLY A O 1
ATOM 3671 N N . ILE A 1 478 ? 23.371 -6.050 14.178 1.00 70.75 478 ILE A N 1
ATOM 3672 C CA . ILE A 1 478 ? 22.226 -5.893 15.080 1.00 70.75 478 ILE A CA 1
ATOM 3673 C C . ILE A 1 478 ? 22.607 -4.836 16.111 1.00 70.75 478 ILE A C 1
ATOM 3675 O O . ILE A 1 478 ? 23.545 -5.050 16.886 1.00 70.75 478 ILE A O 1
ATOM 3679 N N . ASP A 1 479 ? 21.874 -3.727 16.150 1.00 66.25 479 ASP A N 1
ATOM 3680 C CA . ASP A 1 479 ? 21.986 -2.803 17.267 1.00 66.25 479 ASP A CA 1
ATOM 3681 C C . ASP A 1 479 ? 21.443 -3.489 18.530 1.00 66.25 479 ASP A C 1
ATOM 3683 O O . ASP A 1 479 ? 20.263 -3.822 18.635 1.00 66.25 479 ASP A O 1
ATOM 3687 N N . LYS A 1 480 ? 22.324 -3.731 19.504 1.00 59.09 480 LYS A N 1
ATOM 3688 C CA . LYS A 1 480 ? 21.964 -4.376 20.775 1.00 59.09 480 LYS A CA 1
ATOM 3689 C C . LYS A 1 480 ? 21.068 -3.493 21.650 1.00 59.09 480 LYS A C 1
ATOM 3691 O O . LYS A 1 480 ? 20.500 -3.999 22.618 1.00 59.09 480 LYS A O 1
ATOM 3696 N N . HIS A 1 481 ? 20.965 -2.198 21.348 1.00 53.50 481 HIS A N 1
ATOM 3697 C CA . HIS A 1 481 ? 20.120 -1.244 22.061 1.00 53.50 481 HIS A CA 1
ATOM 3698 C C . HIS A 1 481 ? 18.727 -1.089 21.432 1.00 53.50 481 HIS A C 1
ATOM 3700 O O . HIS A 1 481 ? 17.807 -0.623 22.110 1.00 53.50 481 HIS A O 1
ATOM 3706 N N . GLU A 1 482 ? 18.535 -1.522 20.183 1.00 60.25 482 GLU A N 1
ATOM 3707 C CA . GLU A 1 482 ? 17.261 -1.413 19.475 1.00 60.25 482 GLU A CA 1
ATOM 3708 C C . GLU A 1 482 ? 16.354 -2.605 19.837 1.00 60.25 482 GLU A C 1
ATOM 3710 O O . GLU A 1 482 ? 16.511 -3.727 19.359 1.00 60.25 482 GLU A O 1
ATOM 3715 N N . LYS A 1 483 ? 15.399 -2.378 20.750 1.00 62.19 483 LYS A N 1
ATOM 3716 C CA . LYS A 1 483 ? 14.474 -3.426 21.231 1.00 62.19 483 LYS A CA 1
ATOM 3717 C C . LYS A 1 483 ? 13.411 -3.837 20.199 1.00 62.19 483 LYS A C 1
ATOM 3719 O O . LYS A 1 483 ? 12.782 -4.876 20.373 1.00 62.19 483 LYS A O 1
ATOM 3724 N N . SER A 1 484 ? 13.187 -3.022 19.170 1.00 77.06 484 SER A N 1
ATOM 3725 C CA . SER A 1 484 ? 12.123 -3.161 18.168 1.00 77.06 484 SER A CA 1
ATOM 3726 C C . SER A 1 484 ? 12.618 -2.609 16.839 1.00 77.06 484 SER A C 1
ATOM 3728 O O . SER A 1 484 ? 13.283 -1.581 16.838 1.00 77.06 484 SER A O 1
ATOM 3730 N N . LEU A 1 485 ? 12.271 -3.234 15.715 1.00 87.06 485 LEU A N 1
ATOM 3731 C CA . LEU A 1 485 ? 12.703 -2.742 14.408 1.00 87.06 485 LEU A CA 1
ATOM 3732 C C . LEU A 1 485 ? 12.094 -1.372 14.108 1.00 87.06 485 LEU A C 1
ATOM 3734 O O . LEU A 1 485 ? 10.931 -1.113 14.418 1.00 87.06 485 LEU A O 1
ATOM 3738 N N . SER A 1 486 ? 12.856 -0.510 13.450 1.00 87.94 486 SER A N 1
ATOM 3739 C CA . SER A 1 486 ? 12.345 0.751 12.932 1.00 87.94 486 SER A CA 1
ATOM 3740 C C . SER A 1 486 ? 12.818 0.980 11.501 1.00 87.94 486 SER A C 1
ATOM 3742 O O . SER A 1 486 ? 13.971 0.695 11.159 1.00 87.94 486 SER A O 1
ATOM 3744 N N . LEU A 1 487 ? 11.903 1.472 10.662 1.00 88.38 487 LEU A N 1
ATOM 3745 C CA . LEU A 1 487 ? 12.228 1.987 9.337 1.00 88.38 487 LEU A CA 1
ATOM 3746 C C . LEU A 1 487 ? 11.556 3.339 9.119 1.00 88.38 487 LEU A C 1
ATOM 3748 O O . LEU A 1 487 ? 10.325 3.429 9.045 1.00 88.38 487 LEU A O 1
ATOM 3752 N N . GLY A 1 488 ? 12.379 4.376 8.998 1.00 82.38 488 GLY A N 1
ATOM 3753 C CA . GLY A 1 488 ? 11.928 5.727 8.694 1.00 82.38 488 GLY A CA 1
ATOM 3754 C C . GLY A 1 488 ? 11.491 5.905 7.237 1.00 82.38 488 GLY A C 1
ATOM 3755 O O . GLY A 1 488 ? 11.889 5.161 6.342 1.00 82.38 488 GLY A O 1
ATOM 3756 N N . GLN A 1 489 ? 10.721 6.965 6.994 1.00 82.56 489 GLN A N 1
ATOM 3757 C CA . GLN A 1 489 ? 10.094 7.288 5.709 1.00 82.56 489 GLN A CA 1
ATOM 3758 C C . GLN A 1 489 ? 11.031 7.226 4.499 1.00 82.56 489 GLN A C 1
ATOM 3760 O O . GLN A 1 489 ? 10.669 6.661 3.467 1.00 82.56 489 GLN A O 1
ATOM 3765 N N . ASN A 1 490 ? 12.239 7.777 4.644 1.00 74.94 490 ASN A N 1
ATOM 3766 C CA . ASN A 1 490 ? 13.228 7.898 3.568 1.00 74.94 490 ASN A CA 1
ATOM 3767 C C . ASN A 1 490 ? 14.501 7.073 3.827 1.00 74.94 490 ASN A C 1
ATOM 3769 O O . ASN A 1 490 ? 15.453 7.148 3.055 1.00 74.94 490 ASN A O 1
ATOM 3773 N N . GLU A 1 491 ? 14.537 6.277 4.901 1.00 75.50 491 GLU A N 1
ATOM 3774 C CA . GLU A 1 491 ? 15.740 5.539 5.318 1.00 75.50 491 GLU A CA 1
ATOM 3775 C C . GLU A 1 491 ? 16.165 4.491 4.275 1.00 75.50 491 GLU A C 1
ATOM 3777 O O . GLU A 1 491 ? 17.354 4.250 4.061 1.00 75.50 491 GLU A O 1
ATOM 3782 N N . TRP A 1 492 ? 15.195 3.931 3.544 1.00 81.31 492 TRP A N 1
ATOM 3783 C CA . TRP A 1 492 ? 15.442 2.997 2.444 1.00 81.31 492 TRP A CA 1
ATOM 3784 C C . TRP A 1 492 ? 16.366 3.580 1.362 1.00 81.31 492 TRP A C 1
ATOM 3786 O O . TRP A 1 492 ? 17.154 2.842 0.776 1.00 81.31 492 TRP A O 1
ATOM 3796 N N . ALA A 1 493 ? 16.312 4.893 1.107 1.00 71.62 493 ALA A N 1
ATOM 3797 C CA . ALA A 1 493 ? 17.100 5.529 0.055 1.00 71.62 493 ALA A CA 1
ATOM 3798 C C . ALA A 1 493 ? 18.598 5.508 0.394 1.00 71.62 493 ALA A C 1
ATOM 3800 O O . ALA A 1 493 ? 19.423 5.177 -0.456 1.00 71.62 493 ALA A O 1
ATOM 3801 N N . GLN A 1 494 ? 18.953 5.763 1.657 1.00 67.00 494 GLN A N 1
ATOM 3802 C CA . GLN A 1 494 ? 20.332 5.632 2.140 1.00 67.00 494 GLN A CA 1
ATOM 3803 C C . GLN A 1 494 ? 20.791 4.168 2.094 1.00 67.00 494 GLN A C 1
ATOM 3805 O O . GLN A 1 494 ? 21.891 3.854 1.633 1.00 67.00 494 GLN A O 1
ATOM 3810 N N . LEU A 1 495 ? 19.918 3.244 2.508 1.00 72.94 495 LEU A N 1
ATOM 3811 C CA . LEU A 1 495 ? 20.184 1.808 2.431 1.00 72.94 495 LEU A CA 1
ATOM 3812 C C . LEU A 1 495 ? 20.311 1.316 0.979 1.00 72.94 495 LEU A C 1
ATOM 3814 O O . LEU A 1 495 ? 20.985 0.320 0.738 1.00 72.94 495 LEU A O 1
ATOM 3818 N N . ALA A 1 496 ? 19.758 2.005 -0.016 1.00 70.75 496 ALA A N 1
ATOM 3819 C CA . ALA A 1 496 ? 19.967 1.665 -1.421 1.00 70.75 496 ALA A CA 1
ATOM 3820 C C . ALA A 1 496 ? 21.358 2.094 -1.942 1.00 70.75 496 ALA A C 1
ATOM 3822 O O . ALA A 1 496 ? 21.946 1.384 -2.752 1.00 70.75 496 ALA A O 1
ATOM 3823 N N . LEU A 1 497 ? 21.930 3.198 -1.445 1.00 60.97 497 LEU A N 1
ATOM 3824 C CA . LEU A 1 497 ? 23.069 3.910 -2.059 1.00 60.97 497 LEU A CA 1
ATOM 3825 C C . LEU A 1 497 ? 24.490 3.396 -1.724 1.00 60.97 497 LEU A C 1
ATOM 3827 O O . LEU A 1 497 ? 25.464 4.069 -2.047 1.00 60.97 497 LEU A O 1
ATOM 3831 N N . GLY A 1 498 ? 24.666 2.234 -1.086 1.00 50.19 498 GLY A N 1
ATOM 3832 C CA . GLY A 1 498 ? 25.941 1.966 -0.393 1.00 50.19 498 GLY A CA 1
ATOM 3833 C C . GLY A 1 498 ? 26.368 0.518 -0.181 1.00 50.19 498 GLY A C 1
ATOM 3834 O O . GLY A 1 498 ? 26.935 0.214 0.864 1.00 50.19 498 GLY A O 1
ATOM 3835 N N . GLY A 1 499 ? 26.121 -0.405 -1.111 1.00 59.03 499 GLY A N 1
ATOM 3836 C CA . GLY A 1 499 ? 26.669 -1.756 -0.954 1.00 59.03 499 GLY A CA 1
ATOM 3837 C C . GLY A 1 499 ? 26.177 -2.771 -1.969 1.00 59.03 499 GLY A C 1
ATOM 3838 O O . GLY A 1 499 ? 25.504 -2.420 -2.933 1.00 59.03 499 GLY A O 1
ATOM 3839 N N . ARG A 1 500 ? 26.503 -4.048 -1.725 1.00 75.12 500 ARG A N 1
ATOM 3840 C CA . ARG A 1 500 ? 25.945 -5.155 -2.508 1.00 75.12 500 ARG A CA 1
ATOM 3841 C C . ARG A 1 500 ? 24.423 -5.149 -2.411 1.00 75.12 500 ARG A C 1
ATOM 3843 O O . ARG A 1 500 ? 23.859 -4.841 -1.356 1.00 75.12 500 ARG A O 1
ATOM 3850 N N . ASP A 1 501 ? 23.788 -5.556 -3.495 1.00 80.25 501 ASP A N 1
ATOM 3851 C CA . ASP A 1 501 ? 22.378 -5.893 -3.482 1.00 80.25 501 ASP A CA 1
ATOM 3852 C C . ASP A 1 501 ? 22.148 -7.175 -2.676 1.00 80.25 501 ASP A C 1
ATOM 3854 O O . ASP A 1 501 ? 22.863 -8.164 -2.848 1.00 80.25 501 ASP A O 1
ATOM 3858 N N . TYR A 1 502 ? 21.121 -7.161 -1.831 1.00 90.75 502 TYR A N 1
ATOM 3859 C CA . TYR A 1 502 ? 20.661 -8.334 -1.098 1.00 90.75 502 TYR A CA 1
ATOM 3860 C C . TYR A 1 502 ? 19.397 -8.881 -1.756 1.00 90.75 502 TYR A C 1
ATOM 3862 O O . TYR A 1 502 ? 18.556 -8.127 -2.249 1.00 90.75 502 TYR A O 1
ATOM 3870 N N . SER A 1 503 ? 19.259 -10.201 -1.791 1.00 94.38 503 SER A N 1
ATOM 3871 C CA . SER A 1 503 ? 17.990 -10.832 -2.158 1.00 94.38 503 SER A CA 1
ATOM 3872 C C . SER A 1 503 ? 16.943 -10.637 -1.055 1.00 94.38 503 SER A C 1
ATOM 3874 O O . SER A 1 503 ? 17.283 -10.437 0.115 1.00 94.38 503 SER A O 1
ATOM 3876 N N . ALA A 1 504 ? 15.660 -10.746 -1.418 1.00 95.12 504 ALA A N 1
ATOM 3877 C CA . ALA A 1 504 ? 14.563 -10.716 -0.451 1.00 95.12 504 ALA A CA 1
ATOM 3878 C C . ALA A 1 504 ? 14.754 -11.761 0.663 1.00 95.12 504 ALA A C 1
ATOM 3880 O O . ALA A 1 504 ? 14.640 -11.442 1.844 1.00 95.12 504 ALA A O 1
ATOM 3881 N N . SER A 1 505 ? 15.141 -12.982 0.285 1.00 96.94 505 SER A N 1
ATOM 3882 C CA . SER A 1 505 ? 15.423 -14.077 1.218 1.00 96.94 505 SER A CA 1
ATOM 3883 C C . SER A 1 505 ? 16.556 -13.746 2.194 1.00 96.94 505 SER A C 1
ATOM 3885 O O . SER A 1 505 ? 16.385 -13.901 3.402 1.00 96.94 505 SER A O 1
ATOM 3887 N N . GLU A 1 506 ? 17.696 -13.232 1.714 1.00 96.38 506 GLU A N 1
ATOM 3888 C CA . GLU A 1 506 ? 18.819 -12.854 2.587 1.00 96.38 506 GLU A CA 1
ATOM 3889 C C . GLU A 1 506 ? 18.417 -11.796 3.620 1.00 96.38 506 GLU A C 1
ATOM 3891 O O . GLU A 1 506 ? 18.753 -11.928 4.799 1.00 96.38 506 GLU A O 1
ATOM 3896 N N . ALA A 1 507 ? 17.689 -10.764 3.189 1.00 96.38 507 ALA A N 1
ATOM 3897 C CA . ALA A 1 507 ? 17.244 -9.691 4.068 1.00 96.38 507 ALA A CA 1
ATOM 3898 C C . ALA A 1 507 ? 16.254 -10.199 5.131 1.00 96.38 507 ALA A C 1
ATOM 3900 O O . ALA A 1 507 ? 16.447 -9.953 6.322 1.00 96.38 507 ALA A O 1
ATOM 3901 N N . LEU A 1 508 ? 15.239 -10.972 4.733 1.00 96.94 508 LEU A N 1
ATOM 3902 C CA . LEU A 1 508 ? 14.254 -11.523 5.668 1.00 96.94 508 LEU A CA 1
ATOM 3903 C C . LEU A 1 508 ? 14.889 -12.521 6.654 1.00 96.94 508 LEU A C 1
ATOM 3905 O O . LEU A 1 508 ? 14.578 -12.486 7.845 1.00 96.94 508 LEU A O 1
ATOM 3909 N N . LYS A 1 509 ? 15.851 -13.344 6.210 1.00 97.19 509 LYS A N 1
ATOM 3910 C CA . LYS A 1 509 ? 16.633 -14.233 7.092 1.00 97.19 509 LYS A CA 1
ATOM 3911 C C . LYS A 1 509 ? 17.424 -13.461 8.146 1.00 97.19 509 LYS A C 1
ATOM 3913 O O . LYS A 1 509 ? 17.563 -13.935 9.273 1.00 97.19 509 LYS A O 1
ATOM 3918 N N . ALA A 1 510 ? 17.935 -12.277 7.809 1.00 95.31 510 ALA A N 1
ATOM 3919 C CA . ALA A 1 510 ? 18.651 -11.439 8.766 1.00 95.31 510 ALA A CA 1
ATOM 3920 C C . ALA A 1 510 ? 17.739 -10.941 9.894 1.00 95.31 510 ALA A C 1
ATOM 3922 O O . ALA A 1 510 ? 18.158 -10.924 11.050 1.00 95.31 510 ALA A O 1
ATOM 3923 N N . VAL A 1 511 ? 16.486 -10.608 9.571 1.00 94.62 511 VAL A N 1
ATOM 3924 C CA . VAL A 1 511 ? 15.483 -10.139 10.538 1.00 94.62 511 VAL A CA 1
ATOM 3925 C C . VAL A 1 511 ? 15.118 -11.210 11.574 1.00 94.62 511 VAL A C 1
ATOM 3927 O O . VAL A 1 511 ? 14.925 -10.897 12.750 1.00 94.62 511 VAL A O 1
ATOM 3930 N N . ILE A 1 512 ? 15.053 -12.479 11.166 1.00 94.69 512 ILE A N 1
ATOM 3931 C CA . ILE A 1 512 ? 14.677 -13.592 12.056 1.00 94.69 512 ILE A CA 1
ATOM 3932 C C . ILE A 1 512 ? 15.870 -14.291 12.723 1.00 94.69 512 ILE A C 1
ATOM 3934 O O . ILE A 1 512 ? 15.690 -15.232 13.499 1.00 94.69 512 ILE A O 1
ATOM 3938 N N . LYS A 1 513 ? 17.102 -13.864 12.432 1.00 92.50 513 LYS A N 1
ATOM 3939 C CA . LYS A 1 513 ? 18.314 -14.538 12.904 1.00 92.50 513 LYS A CA 1
ATOM 3940 C C . LYS A 1 513 ? 18.358 -14.597 14.436 1.00 92.50 513 LYS A C 1
ATOM 3942 O O . LYS A 1 513 ? 18.357 -13.571 15.109 1.00 92.50 513 LYS A O 1
ATOM 3947 N N . GLY A 1 514 ? 18.470 -15.811 14.979 1.00 88.38 514 GLY A N 1
ATOM 3948 C CA . GLY A 1 514 ? 18.557 -16.048 16.424 1.00 88.38 514 GLY A CA 1
ATOM 3949 C C . GLY A 1 514 ? 17.216 -16.024 17.164 1.00 88.38 514 GLY A C 1
ATOM 3950 O O . GLY A 1 514 ? 17.224 -16.069 18.391 1.00 88.38 514 GLY A O 1
ATOM 3951 N N . LYS A 1 515 ? 16.087 -15.967 16.445 1.00 91.56 515 LYS A N 1
ATOM 3952 C CA . LYS A 1 515 ? 14.736 -16.063 17.010 1.00 91.56 515 LYS A CA 1
ATOM 3953 C C . LYS A 1 515 ? 14.166 -17.478 16.861 1.00 91.56 515 LYS A C 1
ATOM 3955 O O . LYS A 1 515 ? 14.461 -18.181 15.895 1.00 91.56 515 LYS A O 1
ATOM 3960 N N . SER A 1 516 ? 13.344 -17.889 17.820 1.00 93.50 516 SER A N 1
ATOM 3961 C CA . SER A 1 516 ? 12.535 -19.110 17.778 1.00 93.50 516 SER A CA 1
ATOM 3962 C C . SER A 1 516 ? 11.312 -18.929 16.873 1.00 93.50 516 SER A C 1
ATOM 3964 O O . SER A 1 516 ? 10.840 -17.814 16.675 1.00 93.50 516 SER A O 1
ATOM 3966 N N . GLN A 1 517 ? 10.733 -20.024 16.370 1.00 92.44 517 GLN A N 1
ATOM 3967 C CA . GLN A 1 517 ? 9.506 -19.976 15.559 1.00 92.44 517 GLN A CA 1
ATOM 3968 C C . GLN A 1 517 ? 8.292 -19.401 16.302 1.00 92.44 517 GLN A C 1
ATOM 3970 O O . GLN A 1 517 ? 7.364 -18.937 15.652 1.00 92.44 517 GLN A O 1
ATOM 3975 N N . ASN A 1 518 ? 8.281 -19.439 17.637 1.00 91.06 518 ASN A N 1
ATOM 3976 C CA . ASN A 1 518 ? 7.195 -18.867 18.439 1.00 91.06 518 ASN A CA 1
ATOM 3977 C C . ASN A 1 518 ? 7.418 -17.381 18.774 1.00 91.06 518 ASN A C 1
ATOM 3979 O O . ASN A 1 518 ? 6.535 -16.762 19.362 1.00 91.06 518 ASN A O 1
ATOM 3983 N N . ASP A 1 519 ? 8.574 -16.818 18.416 1.00 91.56 519 ASP A N 1
ATOM 3984 C CA . ASP A 1 519 ? 8.865 -15.407 18.647 1.00 91.56 519 ASP A CA 1
ATOM 3985 C C . ASP A 1 519 ? 8.148 -14.523 17.620 1.00 91.56 519 ASP A C 1
ATOM 3987 O O . ASP A 1 519 ? 7.734 -14.965 16.543 1.00 91.56 519 ASP A O 1
ATOM 3991 N N . PHE A 1 520 ? 8.073 -13.232 17.937 1.00 90.69 520 PHE A N 1
ATOM 3992 C CA . PHE A 1 520 ? 7.568 -12.202 17.040 1.00 90.69 520 PHE A CA 1
ATOM 3993 C C . PHE A 1 520 ? 8.676 -11.225 16.643 1.00 90.69 520 PHE A C 1
ATOM 3995 O O . PHE A 1 520 ? 9.577 -10.880 17.417 1.00 90.69 520 PHE A O 1
ATOM 4002 N N . VAL A 1 521 ? 8.595 -10.773 15.397 1.00 91.00 521 VAL A N 1
ATOM 4003 C CA . VAL A 1 521 ? 9.330 -9.629 14.875 1.00 91.00 521 VAL A CA 1
ATOM 4004 C C . VAL A 1 521 ? 8.398 -8.431 14.946 1.00 91.00 521 VAL A C 1
ATOM 4006 O O . VAL A 1 521 ? 7.403 -8.377 14.227 1.00 91.00 521 VAL A O 1
ATOM 4009 N N . GLN A 1 522 ? 8.726 -7.485 15.818 1.00 89.81 522 GLN A N 1
ATOM 4010 C CA . GLN A 1 522 ? 7.944 -6.273 16.032 1.00 89.81 522 GLN A CA 1
ATOM 4011 C C . GLN A 1 522 ? 8.724 -5.052 15.569 1.00 89.81 522 GLN A C 1
ATOM 4013 O O . GLN A 1 522 ? 9.957 -5.014 15.665 1.00 89.81 522 GLN A O 1
ATOM 4018 N N . GLY A 1 523 ? 7.998 -4.064 15.061 1.00 88.44 523 GLY A N 1
ATOM 4019 C CA . GLY A 1 523 ? 8.601 -2.835 14.595 1.00 88.44 523 GLY A CA 1
ATOM 4020 C C . GLY A 1 523 ? 7.622 -1.726 14.273 1.00 88.44 523 GLY A C 1
ATOM 4021 O O . GLY A 1 523 ? 6.409 -1.899 14.350 1.00 88.44 523 GLY A O 1
ATOM 4022 N N . ARG A 1 524 ? 8.176 -0.577 13.890 1.00 88.19 524 ARG A N 1
ATOM 4023 C CA . ARG A 1 524 ? 7.430 0.570 13.376 1.00 88.19 524 ARG A CA 1
ATOM 4024 C C . ARG A 1 524 ? 7.955 0.957 12.003 1.00 88.19 524 ARG A C 1
ATOM 4026 O O . ARG A 1 524 ? 9.165 1.002 11.785 1.00 88.19 524 ARG A O 1
ATOM 4033 N N . THR A 1 525 ? 7.054 1.257 11.078 1.00 89.56 525 THR A N 1
ATOM 4034 C CA . THR A 1 525 ? 7.411 1.718 9.738 1.00 89.56 525 THR A CA 1
ATOM 4035 C C . THR A 1 525 ? 6.663 2.988 9.376 1.00 89.56 525 THR A C 1
ATOM 4037 O O . THR A 1 525 ? 5.463 3.082 9.599 1.00 89.56 525 THR A O 1
ATOM 4040 N N . SER A 1 526 ? 7.369 3.961 8.809 1.00 87.62 526 SER A N 1
ATOM 4041 C CA . SER A 1 526 ? 6.771 5.106 8.111 1.00 87.62 526 SER A CA 1
ATOM 4042 C C . SER A 1 526 ? 7.136 5.116 6.626 1.00 87.62 526 SER A C 1
ATOM 4044 O O . SER A 1 526 ? 7.113 6.166 5.992 1.00 87.62 526 SER A O 1
ATOM 4046 N N . LEU A 1 527 ? 7.493 3.949 6.068 1.00 90.00 527 LEU A N 1
ATOM 4047 C CA . LEU A 1 527 ? 7.934 3.804 4.682 1.00 90.00 527 LEU A CA 1
ATOM 4048 C C . LEU A 1 527 ? 6.920 4.431 3.718 1.00 90.00 527 LEU A C 1
ATOM 4050 O O . LEU A 1 527 ? 5.769 3.994 3.633 1.00 90.00 527 LEU A O 1
ATOM 4054 N N . MET A 1 528 ? 7.384 5.420 2.954 1.00 86.44 528 MET A N 1
ATOM 4055 C CA . MET A 1 528 ? 6.607 6.037 1.889 1.00 86.44 528 MET A CA 1
ATOM 4056 C C . MET A 1 528 ? 7.044 5.471 0.542 1.00 86.44 528 MET A C 1
ATOM 4058 O O . MET A 1 528 ? 8.169 5.697 0.095 1.00 86.44 528 MET A O 1
ATOM 4062 N N . ILE A 1 529 ? 6.144 4.733 -0.105 1.00 89.38 529 ILE A N 1
ATOM 4063 C CA . ILE A 1 529 ? 6.361 4.195 -1.448 1.00 89.38 529 ILE A CA 1
ATOM 4064 C C . ILE A 1 529 ? 5.770 5.179 -2.450 1.00 89.38 529 ILE A C 1
ATOM 4066 O O . ILE A 1 529 ? 4.558 5.382 -2.488 1.00 89.38 529 ILE A O 1
ATOM 4070 N N . VAL A 1 530 ? 6.638 5.785 -3.255 1.00 86.00 530 VAL A N 1
ATOM 4071 C CA . VAL A 1 530 ? 6.265 6.801 -4.241 1.00 86.00 530 VAL A CA 1
ATOM 4072 C C . VAL A 1 530 ? 6.838 6.477 -5.621 1.00 86.00 530 VAL A C 1
ATOM 4074 O O . VAL A 1 530 ? 7.905 5.860 -5.730 1.00 86.00 530 VAL A O 1
ATOM 4077 N N . PRO A 1 531 ? 6.133 6.870 -6.692 1.00 82.81 531 PRO A N 1
ATOM 4078 C CA . PRO A 1 531 ? 6.537 6.580 -8.061 1.00 82.81 531 PRO A CA 1
ATOM 4079 C C . PRO A 1 531 ? 7.853 7.266 -8.434 1.00 82.81 531 PRO A C 1
ATOM 4081 O O . PRO A 1 531 ? 8.253 8.272 -7.851 1.00 82.81 531 PRO A O 1
ATOM 4084 N N . GLY A 1 532 ? 8.555 6.685 -9.407 1.00 71.44 532 GLY A N 1
ATOM 4085 C CA . GLY A 1 532 ? 9.813 7.209 -9.949 1.00 71.44 532 GLY A CA 1
ATOM 4086 C C . GLY A 1 532 ? 11.054 6.955 -9.086 1.00 71.44 532 GLY A C 1
ATOM 4087 O O . GLY A 1 532 ? 12.144 6.822 -9.639 1.00 71.44 532 GLY A O 1
ATOM 4088 N N . THR A 1 533 ? 10.914 6.831 -7.762 1.00 69.94 533 THR A N 1
ATOM 4089 C CA . THR A 1 533 ? 12.061 6.625 -6.857 1.00 69.94 533 THR A CA 1
ATOM 4090 C C . THR A 1 533 ? 12.092 5.240 -6.221 1.00 69.94 533 THR A C 1
ATOM 4092 O O . THR A 1 533 ? 13.173 4.668 -6.086 1.00 69.94 533 THR A O 1
ATOM 4095 N N . TYR A 1 534 ? 10.935 4.675 -5.869 1.00 83.50 534 TYR A N 1
ATOM 4096 C CA . TYR A 1 534 ? 10.877 3.391 -5.182 1.00 83.50 534 TYR A CA 1
ATOM 4097 C C . TYR A 1 534 ? 10.862 2.205 -6.151 1.00 83.50 534 TYR A C 1
ATOM 4099 O O . TYR A 1 534 ? 10.124 2.192 -7.135 1.00 83.50 534 TYR A O 1
ATOM 4107 N N . ASP A 1 535 ? 11.635 1.167 -5.835 1.00 84.75 535 ASP A N 1
ATOM 4108 C CA . ASP A 1 535 ? 11.631 -0.106 -6.554 1.00 84.75 535 ASP A CA 1
ATOM 4109 C C . ASP A 1 535 ? 11.384 -1.248 -5.568 1.00 84.75 535 ASP A C 1
ATOM 4111 O O . ASP A 1 535 ? 12.243 -1.524 -4.731 1.00 84.75 535 ASP A O 1
ATOM 4115 N N . PHE A 1 536 ? 10.219 -1.893 -5.682 1.00 92.31 536 PHE A N 1
ATOM 4116 C CA . PHE A 1 536 ? 9.833 -3.028 -4.836 1.00 92.31 536 PHE A CA 1
ATOM 4117 C C . PHE A 1 536 ? 10.871 -4.149 -4.881 1.00 92.31 536 PHE A C 1
ATOM 4119 O O . PHE A 1 536 ? 11.387 -4.496 -5.947 1.00 92.31 536 PHE A O 1
ATOM 4126 N N . LYS A 1 537 ? 11.171 -4.701 -3.706 1.00 92.62 537 LYS A N 1
ATOM 4127 C CA . LYS A 1 537 ? 12.210 -5.711 -3.486 1.00 92.62 537 LYS A CA 1
ATOM 4128 C C . LYS A 1 537 ? 11.636 -7.082 -3.167 1.00 92.62 537 LYS A C 1
ATOM 4130 O O . LYS A 1 537 ? 12.341 -8.075 -3.341 1.00 92.62 537 LYS A O 1
ATOM 4135 N N . VAL A 1 538 ? 10.381 -7.137 -2.724 1.00 93.25 538 VAL A N 1
ATOM 4136 C CA . VAL A 1 538 ? 9.695 -8.373 -2.329 1.00 93.25 538 VAL A CA 1
ATOM 4137 C C . VAL A 1 538 ? 8.417 -8.594 -3.139 1.00 93.25 538 VAL A C 1
ATOM 4139 O O . VAL A 1 538 ? 8.097 -9.738 -3.455 1.00 93.25 538 VAL A O 1
ATOM 4142 N N . VAL A 1 539 ? 7.679 -7.529 -3.469 1.00 94.25 539 VAL A N 1
ATOM 4143 C CA . VAL A 1 539 ? 6.319 -7.650 -4.024 1.00 94.25 539 VAL A CA 1
ATOM 4144 C C . VAL A 1 539 ? 6.290 -7.542 -5.551 1.00 94.25 539 VAL A C 1
ATOM 4146 O O . VAL A 1 539 ? 6.621 -6.496 -6.110 1.00 94.25 539 VAL A O 1
ATOM 4149 N N . ASP A 1 540 ? 5.810 -8.601 -6.211 1.00 92.81 540 ASP A N 1
ATOM 4150 C CA . ASP A 1 540 ? 5.649 -8.677 -7.675 1.00 92.81 540 ASP A CA 1
ATOM 4151 C C . ASP A 1 540 ? 4.185 -8.815 -8.138 1.00 92.81 540 ASP A C 1
ATOM 4153 O O . ASP A 1 540 ? 3.852 -8.408 -9.255 1.00 92.81 540 ASP A O 1
ATOM 4157 N N . GLU A 1 541 ? 3.306 -9.363 -7.293 1.00 97.25 541 GLU A N 1
ATOM 4158 C CA . GLU A 1 541 ? 1.859 -9.459 -7.522 1.00 97.25 541 GLU A CA 1
ATOM 4159 C C . GLU A 1 541 ? 1.117 -8.865 -6.312 1.00 97.25 541 GLU A C 1
ATOM 4161 O O . GLU A 1 541 ? 1.358 -9.257 -5.168 1.00 97.25 541 GLU A O 1
ATOM 4166 N N . LEU A 1 542 ? 0.236 -7.894 -6.562 1.00 98.19 542 LEU A N 1
ATOM 4167 C CA . LEU A 1 542 ? -0.485 -7.123 -5.549 1.00 98.19 542 LEU A CA 1
ATOM 4168 C C . LEU A 1 542 ? -1.995 -7.210 -5.788 1.00 98.19 542 LEU A C 1
ATOM 4170 O O . LEU A 1 542 ? -2.484 -6.817 -6.845 1.00 98.19 542 LEU A O 1
ATOM 4174 N N . VAL A 1 543 ? -2.734 -7.659 -4.777 1.00 98.56 543 VAL A N 1
ATOM 4175 C CA . VAL A 1 543 ? -4.197 -7.565 -4.715 1.00 98.56 543 VAL A CA 1
ATOM 4176 C C . VAL A 1 543 ? -4.564 -6.367 -3.852 1.00 98.56 543 VAL A C 1
ATOM 4178 O O . VAL A 1 543 ? -4.108 -6.269 -2.715 1.00 98.56 543 VAL A O 1
ATOM 4181 N N . THR A 1 544 ? -5.374 -5.445 -4.358 1.00 97.88 544 THR A N 1
ATOM 4182 C CA . THR A 1 544 ? -5.770 -4.238 -3.618 1.00 97.88 544 THR A CA 1
ATOM 4183 C C . THR A 1 544 ? -7.137 -3.720 -4.064 1.00 97.88 544 THR A C 1
ATOM 4185 O O . THR A 1 544 ? -7.660 -4.168 -5.076 1.00 97.88 544 THR A O 1
ATOM 4188 N N . ASN A 1 545 ? -7.745 -2.796 -3.323 1.00 96.62 545 ASN A N 1
ATOM 4189 C CA . ASN A 1 545 ? -8.940 -2.073 -3.770 1.00 96.62 545 ASN A CA 1
ATOM 4190 C C . ASN A 1 545 ? -8.566 -0.941 -4.742 1.00 96.62 545 ASN A C 1
ATOM 4192 O O . ASN A 1 545 ? -7.405 -0.545 -4.839 1.00 96.62 545 ASN A O 1
ATOM 4196 N N . PHE A 1 546 ? -9.570 -0.333 -5.373 1.00 96.94 546 PHE A N 1
ATOM 4197 C CA . PHE A 1 546 ? -9.412 0.997 -5.959 1.00 96.94 546 PHE A CA 1
ATOM 4198 C C . PHE A 1 546 ? -9.263 2.055 -4.856 1.00 96.94 546 PHE A C 1
ATOM 4200 O O . PHE A 1 546 ? -9.960 2.017 -3.840 1.00 96.94 546 PHE A O 1
ATOM 4207 N N . HIS A 1 547 ? -8.357 3.010 -5.049 1.00 93.88 547 HIS A N 1
ATOM 4208 C CA . HIS A 1 547 ? -7.953 3.967 -4.013 1.00 93.88 547 HIS A CA 1
ATOM 4209 C C . HIS A 1 547 ? -8.442 5.382 -4.298 1.00 93.88 547 HIS A C 1
ATOM 4211 O O . HIS A 1 547 ? -8.553 5.772 -5.456 1.00 93.88 547 HIS A O 1
ATOM 4217 N N . ALA A 1 548 ? -8.695 6.154 -3.240 1.00 90.31 548 ALA A N 1
ATOM 4218 C CA . ALA A 1 548 ? -9.108 7.549 -3.351 1.00 90.31 548 ALA A CA 1
ATOM 4219 C C . ALA A 1 548 ? -8.061 8.388 -4.112 1.00 90.31 548 ALA A C 1
ATOM 4221 O O . ALA A 1 548 ? -6.860 8.084 -4.012 1.00 90.31 548 ALA A O 1
ATOM 4222 N N . PRO A 1 549 ? -8.487 9.429 -4.851 1.00 89.38 549 PRO A N 1
ATOM 4223 C CA . PRO A 1 549 ? -7.561 10.408 -5.407 1.00 89.38 549 PRO A CA 1
ATOM 4224 C C . PRO A 1 549 ? -6.759 11.073 -4.286 1.00 89.38 549 PRO A C 1
ATOM 4226 O O . PRO A 1 549 ? -7.160 11.051 -3.122 1.00 89.38 549 PRO A O 1
ATOM 4229 N N . ASP A 1 550 ? -5.590 11.607 -4.636 1.00 86.25 550 ASP A N 1
ATOM 4230 C CA . ASP A 1 550 ? -4.741 12.365 -3.709 1.00 86.25 550 ASP A CA 1
ATOM 4231 C C . ASP A 1 550 ? -4.367 11.599 -2.429 1.00 86.25 550 ASP A C 1
ATOM 4233 O O . ASP A 1 550 ? -4.102 12.180 -1.381 1.00 86.25 550 ASP A O 1
ATOM 4237 N N . SER A 1 551 ? -4.321 10.266 -2.500 1.00 87.75 551 SER A N 1
ATOM 4238 C CA . SER A 1 551 ? -3.978 9.401 -1.371 1.00 87.75 551 SER A CA 1
ATOM 4239 C C . SER A 1 551 ? -2.575 8.811 -1.499 1.00 87.75 551 SER A C 1
ATOM 4241 O O . SER A 1 551 ? -2.058 8.558 -2.590 1.00 87.75 551 SER A O 1
ATOM 4243 N N . THR A 1 552 ? -1.961 8.488 -0.362 1.00 88.44 552 THR A N 1
ATOM 4244 C CA . THR A 1 552 ? -0.675 7.769 -0.326 1.00 88.44 552 THR A CA 1
ATOM 4245 C C . THR A 1 552 ? -0.777 6.375 -0.951 1.00 88.44 552 THR A C 1
ATOM 4247 O O . THR A 1 552 ? 0.184 5.877 -1.540 1.00 88.44 552 THR A O 1
ATOM 4250 N N . LEU A 1 553 ? -1.963 5.762 -0.903 1.00 91.50 553 LEU A N 1
ATOM 4251 C CA . LEU A 1 553 ? -2.247 4.490 -1.563 1.00 91.50 553 LEU A CA 1
ATOM 4252 C C . LEU A 1 553 ? -2.231 4.623 -3.089 1.00 91.50 553 LEU A C 1
ATOM 4254 O O . LEU A 1 553 ? -1.694 3.740 -3.758 1.00 91.50 553 LEU A O 1
ATOM 4258 N N . MET A 1 554 ? -2.743 5.735 -3.631 1.00 91.94 554 MET A N 1
ATOM 4259 C CA . MET A 1 554 ? -2.670 6.051 -5.061 1.00 91.94 554 MET A CA 1
ATOM 4260 C C . MET A 1 554 ? -1.215 6.189 -5.538 1.00 91.94 554 MET A C 1
ATOM 4262 O O . MET A 1 554 ? -0.853 5.684 -6.604 1.00 91.94 554 MET A O 1
ATOM 4266 N N . LEU A 1 555 ? -0.349 6.797 -4.722 1.00 91.69 555 LEU A N 1
ATOM 4267 C CA . LEU A 1 555 ? 1.089 6.879 -5.000 1.00 91.69 555 LEU A CA 1
ATOM 4268 C C . LEU A 1 555 ? 1.749 5.495 -4.999 1.00 91.69 555 LEU A C 1
ATOM 4270 O O . LEU A 1 555 ? 2.512 5.183 -5.913 1.00 91.69 555 LEU A O 1
ATOM 4274 N N . LEU A 1 556 ? 1.416 4.634 -4.032 1.00 94.25 556 LEU A N 1
ATOM 4275 C CA . LEU A 1 556 ? 1.972 3.282 -3.947 1.00 94.25 556 LEU A CA 1
ATOM 4276 C C . LEU A 1 556 ? 1.612 2.438 -5.174 1.00 94.25 556 LEU A C 1
ATOM 4278 O O . LEU A 1 556 ? 2.505 1.843 -5.781 1.00 94.25 556 LEU A O 1
ATOM 4282 N N . VAL A 1 557 ? 0.339 2.405 -5.584 1.00 95.06 557 VAL A N 1
ATOM 4283 C CA . VAL A 1 557 ? -0.057 1.646 -6.788 1.00 95.06 557 VAL A CA 1
ATOM 4284 C C . VAL A 1 557 ? 0.544 2.244 -8.060 1.00 95.06 557 VAL A C 1
ATOM 4286 O O . VAL A 1 557 ? 0.920 1.507 -8.972 1.00 95.06 557 VAL A O 1
ATOM 4289 N N . SER A 1 558 ? 0.740 3.566 -8.098 1.00 92.81 558 SER A N 1
ATOM 4290 C CA . SER A 1 558 ? 1.435 4.245 -9.196 1.00 92.81 558 SER A CA 1
ATOM 4291 C C . SER A 1 558 ? 2.915 3.881 -9.260 1.00 92.81 558 SER A C 1
ATOM 4293 O O . SER A 1 558 ? 3.452 3.702 -10.353 1.00 92.81 558 SER A O 1
ATOM 4295 N N . ALA A 1 559 ? 3.573 3.719 -8.110 1.00 91.50 559 ALA A N 1
ATOM 4296 C CA . ALA A 1 559 ? 4.933 3.202 -8.034 1.00 91.50 559 ALA A CA 1
ATOM 4297 C C . ALA A 1 559 ? 4.999 1.742 -8.496 1.00 91.50 559 ALA A C 1
ATOM 4299 O O . ALA A 1 559 ? 5.908 1.370 -9.235 1.00 91.50 559 ALA A O 1
ATOM 4300 N N . PHE A 1 560 ? 4.010 0.932 -8.109 1.00 94.12 560 PHE A N 1
ATOM 4301 C CA . PHE A 1 560 ? 3.943 -0.488 -8.447 1.00 94.12 560 PHE A CA 1
ATOM 4302 C C . PHE A 1 560 ? 3.779 -0.726 -9.954 1.00 94.12 560 PHE A C 1
ATOM 4304 O O . PHE A 1 560 ? 4.522 -1.511 -10.542 1.00 94.12 560 PHE A O 1
ATOM 4311 N N . LEU A 1 561 ? 2.861 0.003 -10.598 1.00 90.50 561 LEU A N 1
ATOM 4312 C CA . LEU A 1 561 ? 2.642 -0.040 -12.051 1.00 90.50 561 LEU A CA 1
ATOM 4313 C C . LEU A 1 561 ? 3.642 0.829 -12.843 1.00 90.50 561 LEU A C 1
ATOM 4315 O O . LEU A 1 561 ? 3.643 0.827 -14.079 1.00 90.50 561 LEU A O 1
ATOM 4319 N N . GLY A 1 562 ? 4.501 1.573 -12.141 1.00 85.88 562 GLY A N 1
ATOM 4320 C CA . GLY A 1 562 ? 5.555 2.416 -12.703 1.00 85.88 562 GLY A CA 1
ATOM 4321 C C . GLY A 1 562 ? 5.065 3.670 -13.433 1.00 85.88 562 GLY A C 1
ATOM 4322 O O . GLY A 1 562 ? 5.846 4.295 -14.147 1.00 85.88 562 GLY A O 1
ATOM 4323 N N . SER A 1 563 ? 3.784 4.035 -13.319 1.00 83.75 563 SER A N 1
ATOM 4324 C CA . SER A 1 563 ? 3.223 5.222 -13.972 1.00 83.75 563 SER A CA 1
ATOM 4325 C C . SER A 1 563 ? 1.888 5.636 -13.359 1.00 83.75 563 SER A C 1
ATOM 4327 O O . SER A 1 563 ? 0.915 4.890 -13.450 1.00 83.75 563 SER A O 1
ATOM 4329 N N . GLY A 1 564 ? 1.808 6.867 -12.840 1.00 85.06 564 GLY A N 1
ATOM 4330 C CA . GLY A 1 564 ? 0.542 7.448 -12.373 1.00 85.06 564 GLY A CA 1
ATOM 4331 C C . GLY A 1 564 ? -0.508 7.564 -13.476 1.00 85.06 564 GLY A C 1
ATOM 4332 O O . GLY A 1 564 ? -1.685 7.319 -13.232 1.00 85.06 564 GLY A O 1
ATOM 4333 N N . ARG A 1 565 ? -0.084 7.848 -14.717 1.00 86.44 565 ARG A N 1
ATOM 4334 C CA . ARG A 1 565 ? -0.985 7.900 -15.880 1.00 86.44 565 ARG A CA 1
ATOM 4335 C C . ARG A 1 565 ? -1.665 6.554 -16.119 1.00 86.44 565 ARG A C 1
ATOM 4337 O O . ARG A 1 565 ? -2.880 6.523 -16.232 1.00 86.44 565 ARG A O 1
ATOM 4344 N N . LYS A 1 566 ? -0.901 5.454 -16.117 1.00 88.56 566 LYS A N 1
ATOM 4345 C CA . LYS A 1 566 ? -1.466 4.108 -16.307 1.00 88.56 566 LYS A CA 1
ATOM 4346 C C . LYS A 1 566 ? -2.525 3.782 -15.256 1.00 88.56 566 LYS A C 1
ATOM 4348 O O . LYS A 1 566 ? -3.563 3.237 -15.603 1.00 88.56 566 LYS A O 1
ATOM 4353 N N . VAL A 1 567 ? -2.279 4.127 -13.988 1.00 93.44 567 VAL A N 1
ATOM 4354 C CA . VAL A 1 567 ? -3.266 3.887 -12.921 1.00 93.44 567 VAL A CA 1
ATOM 4355 C C . VAL A 1 567 ? -4.533 4.699 -13.158 1.00 93.44 567 VAL A C 1
ATOM 4357 O O . VAL A 1 567 ? -5.625 4.149 -13.062 1.00 93.44 567 VAL A O 1
ATOM 4360 N N . ARG A 1 568 ? -4.404 5.984 -13.515 1.00 93.50 568 ARG A N 1
ATOM 4361 C CA . ARG A 1 568 ? -5.567 6.824 -13.829 1.00 93.50 568 ARG A CA 1
ATOM 4362 C C . ARG A 1 568 ? -6.364 6.280 -15.003 1.00 93.50 568 ARG A C 1
ATOM 4364 O O . ARG A 1 568 ? -7.580 6.214 -14.900 1.00 93.50 568 ARG A O 1
ATOM 4371 N N . ASP A 1 569 ? -5.702 5.865 -16.079 1.00 93.94 569 ASP A N 1
ATOM 4372 C CA . ASP A 1 569 ? -6.373 5.306 -17.255 1.00 93.94 569 ASP A CA 1
ATOM 4373 C C . ASP A 1 569 ? -7.177 4.049 -16.871 1.00 93.94 569 ASP A C 1
ATOM 4375 O O . ASP A 1 569 ? -8.366 3.961 -17.178 1.00 93.94 569 ASP A O 1
ATOM 4379 N N . VAL A 1 570 ? -6.572 3.144 -16.089 1.00 96.12 570 VAL A N 1
ATOM 4380 C CA . VAL A 1 570 ? -7.239 1.946 -15.548 1.00 96.12 570 VAL A CA 1
ATOM 4381 C C . VAL A 1 570 ? -8.422 2.310 -14.644 1.00 96.12 570 VAL A C 1
ATOM 4383 O O . VAL A 1 570 ? -9.476 1.683 -14.718 1.00 96.12 570 VAL A O 1
ATOM 4386 N N . TYR A 1 571 ? -8.282 3.324 -13.789 1.00 97.06 571 TYR A N 1
ATOM 4387 C CA . TYR A 1 571 ? -9.353 3.751 -12.884 1.00 97.06 571 TYR A CA 1
ATOM 4388 C C . TYR A 1 571 ? -10.492 4.445 -13.643 1.00 97.06 571 TYR A C 1
ATOM 4390 O O . TYR A 1 571 ? -11.660 4.227 -13.330 1.00 97.06 571 TYR A O 1
ATOM 4398 N N . HIS A 1 572 ? -10.187 5.241 -14.668 1.00 95.94 572 HIS A N 1
ATOM 4399 C CA . HIS A 1 572 ? -11.192 5.835 -15.548 1.00 95.94 572 HIS A CA 1
ATOM 4400 C C . HIS A 1 572 ? -11.968 4.764 -16.319 1.00 95.94 572 HIS A C 1
ATOM 4402 O O . HIS A 1 572 ? -13.196 4.828 -16.382 1.00 95.94 572 HIS A O 1
ATOM 4408 N N . GLU A 1 573 ? -11.276 3.762 -16.863 1.00 96.38 573 GLU A N 1
ATOM 4409 C CA . GLU A 1 573 ? -11.901 2.603 -17.503 1.00 96.38 573 GLU A CA 1
ATOM 4410 C C . GLU A 1 573 ? -12.812 1.849 -16.525 1.00 96.38 573 GLU A C 1
ATOM 4412 O O . GLU A 1 573 ? -13.984 1.620 -16.826 1.00 96.38 573 GLU A O 1
ATOM 4417 N N . ALA A 1 574 ? -12.326 1.565 -15.315 1.00 97.75 574 ALA A N 1
ATOM 4418 C CA . ALA A 1 574 ? -13.098 0.895 -14.275 1.00 97.75 574 ALA A CA 1
ATOM 4419 C C . ALA A 1 574 ? -14.374 1.672 -13.896 1.00 97.75 574 ALA A C 1
ATOM 4421 O O . ALA A 1 574 ? -15.456 1.083 -13.856 1.00 97.75 574 ALA A O 1
ATOM 4422 N N . GLN A 1 575 ? -14.293 2.995 -13.699 1.00 96.94 575 GLN A N 1
ATOM 4423 C CA . GLN A 1 575 ? -15.476 3.829 -13.438 1.00 96.94 575 GLN A CA 1
ATOM 4424 C C . GLN A 1 575 ? -16.478 3.788 -14.601 1.00 96.94 575 GLN A C 1
ATOM 4426 O O . GLN A 1 575 ? -17.685 3.711 -14.380 1.00 96.94 575 GLN A O 1
ATOM 4431 N N . ASN A 1 576 ? -16.004 3.815 -15.849 1.00 96.50 576 ASN A N 1
ATOM 4432 C CA . ASN A 1 576 ? -16.877 3.731 -17.026 1.00 96.50 576 ASN A CA 1
ATOM 4433 C C . ASN A 1 576 ? -17.551 2.361 -17.166 1.00 96.50 576 ASN A C 1
ATOM 4435 O O . ASN A 1 576 ? -18.643 2.266 -17.721 1.00 96.50 576 ASN A O 1
ATOM 4439 N N . MET A 1 577 ? -16.924 1.312 -16.636 1.00 97.25 577 MET A N 1
ATOM 4440 C CA . MET A 1 577 ? -17.476 -0.038 -16.588 1.00 97.25 577 MET A CA 1
ATOM 4441 C C . MET A 1 577 ? -18.312 -0.312 -15.332 1.00 97.25 577 MET A C 1
ATOM 4443 O O . MET A 1 577 ? -18.753 -1.447 -15.149 1.00 97.25 577 MET A O 1
ATOM 4447 N N . GLY A 1 578 ? -18.533 0.682 -14.466 1.00 97.06 578 GLY A N 1
ATOM 4448 C CA . GLY A 1 578 ? -19.341 0.533 -13.254 1.00 97.06 578 GLY A CA 1
ATOM 4449 C C . GLY A 1 578 ? -18.671 -0.299 -12.159 1.00 97.06 578 GLY A C 1
ATOM 4450 O O . GLY A 1 578 ? -19.357 -0.999 -11.417 1.00 97.06 578 GLY A O 1
ATOM 4451 N N . TYR A 1 579 ? -17.338 -0.285 -12.079 1.00 98.38 579 TYR A N 1
ATOM 4452 C CA . TYR A 1 579 ? -16.638 -0.798 -10.902 1.00 98.38 579 TYR A CA 1
ATOM 4453 C C . TYR A 1 579 ? -16.915 0.092 -9.695 1.00 98.38 579 TYR A C 1
ATOM 4455 O O . TYR A 1 579 ? -17.033 1.313 -9.808 1.00 98.38 579 TYR A O 1
ATOM 4463 N N . ARG A 1 580 ? -16.969 -0.536 -8.527 1.00 97.94 580 ARG A N 1
ATOM 4464 C CA . ARG A 1 580 ? -17.148 0.126 -7.240 1.00 97.94 580 ARG A CA 1
ATOM 4465 C C . ARG A 1 580 ? -15.786 0.383 -6.594 1.00 97.94 580 ARG A C 1
ATOM 4467 O O . ARG A 1 580 ? -14.868 -0.422 -6.722 1.00 97.94 580 ARG A O 1
ATOM 4474 N N . PHE A 1 581 ? -15.635 1.490 -5.884 1.00 96.94 581 PHE A N 1
ATOM 4475 C CA . PHE A 1 581 ? -14.353 2.013 -5.414 1.00 96.94 581 PHE A CA 1
ATOM 4476 C C . PHE A 1 581 ? -14.245 1.994 -3.884 1.00 96.94 581 PHE A C 1
ATOM 4478 O O . PHE A 1 581 ? -15.243 1.865 -3.171 1.00 96.94 581 PHE A O 1
ATOM 4485 N N . LEU A 1 582 ? -13.014 2.173 -3.393 1.00 94.12 582 LEU A N 1
ATOM 4486 C CA . LEU A 1 582 ? -12.649 2.279 -1.977 1.00 94.12 582 LEU A CA 1
ATOM 4487 C C . LEU A 1 582 ? -12.857 0.971 -1.190 1.00 94.12 582 LEU A C 1
ATOM 4489 O O . LEU A 1 582 ? -12.828 -0.123 -1.756 1.00 94.12 582 LEU A O 1
ATOM 4493 N N . SER A 1 583 ? -12.979 1.072 0.138 1.00 92.12 583 SER A N 1
ATOM 4494 C CA . SER A 1 583 ? -12.893 -0.057 1.080 1.00 92.12 583 SER A CA 1
ATOM 4495 C C . SER A 1 583 ? -13.815 -1.233 0.767 1.00 92.12 583 SER A C 1
ATOM 4497 O O . SER A 1 583 ? -13.379 -2.381 0.818 1.00 92.12 583 SER A O 1
ATOM 4499 N N . TYR A 1 584 ? -15.069 -0.950 0.422 1.00 94.81 584 TYR A N 1
ATOM 4500 C CA . TYR A 1 584 ? -16.075 -1.963 0.097 1.00 94.81 584 TYR A CA 1
ATOM 4501 C C . TYR A 1 584 ? -16.256 -2.195 -1.410 1.00 94.81 584 TYR A C 1
ATOM 4503 O O . TYR A 1 584 ? -17.146 -2.944 -1.822 1.00 94.81 584 TYR A O 1
ATOM 4511 N N . GLY A 1 585 ? -15.426 -1.538 -2.224 1.00 95.94 585 GLY A N 1
ATOM 4512 C CA . GLY A 1 585 ? -15.482 -1.593 -3.675 1.00 95.94 585 GLY A CA 1
ATOM 4513 C C . GLY A 1 585 ? -15.037 -2.930 -4.258 1.00 95.94 585 GLY A C 1
ATOM 4514 O O . GLY A 1 585 ? -15.005 -3.959 -3.595 1.00 95.94 585 GLY A O 1
ATOM 4515 N N . ASP A 1 586 ? -14.691 -2.906 -5.531 1.00 98.25 586 ASP A N 1
ATOM 4516 C CA . ASP A 1 586 ? -14.182 -4.043 -6.278 1.00 98.25 586 ASP A CA 1
ATOM 4517 C C . ASP A 1 586 ? -12.647 -4.130 -6.188 1.00 98.25 586 ASP A C 1
ATOM 4519 O O . ASP A 1 586 ? -11.974 -3.284 -5.585 1.00 98.25 586 ASP A O 1
ATOM 4523 N N . VAL A 1 587 ? -12.090 -5.199 -6.757 1.00 97.94 587 VAL A N 1
ATOM 4524 C CA . VAL A 1 587 ? -10.700 -5.612 -6.542 1.00 97.94 587 VAL A CA 1
ATOM 4525 C C . VAL A 1 587 ? -9.840 -5.336 -7.766 1.00 97.94 587 VAL A C 1
ATOM 4527 O O . VAL A 1 587 ? -10.255 -5.546 -8.901 1.00 97.94 587 VAL A O 1
ATOM 4530 N N . CYS A 1 588 ? -8.602 -4.932 -7.525 1.00 98.38 588 CYS A N 1
ATOM 4531 C CA . CYS A 1 588 ? -7.515 -4.873 -8.485 1.00 98.38 588 CYS A CA 1
ATOM 4532 C C . CYS A 1 588 ? -6.506 -5.999 -8.216 1.00 98.38 588 CYS A C 1
ATOM 4534 O O . CYS A 1 588 ? -6.086 -6.197 -7.076 1.00 98.38 588 CYS A O 1
ATOM 4536 N N . PHE A 1 589 ? -6.062 -6.690 -9.264 1.00 98.44 589 PHE A N 1
ATOM 4537 C CA . PHE A 1 589 ? -4.906 -7.588 -9.255 1.00 98.44 589 PHE A CA 1
ATOM 4538 C C . PHE A 1 589 ? -3.850 -7.025 -10.199 1.00 98.44 589 PHE A C 1
ATOM 4540 O O . PHE A 1 589 ? -4.025 -7.028 -11.418 1.00 98.44 589 PHE A O 1
ATOM 4547 N N . PHE A 1 590 ? -2.745 -6.547 -9.646 1.00 97.88 590 PHE A N 1
ATOM 4548 C CA . PHE A 1 590 ? -1.653 -5.958 -10.405 1.00 97.88 590 PHE A CA 1
ATOM 4549 C C . PHE A 1 590 ? -0.438 -6.877 -10.390 1.00 97.88 590 PHE A C 1
ATOM 4551 O O . PHE A 1 590 ? 0.009 -7.315 -9.333 1.00 97.88 590 PHE A O 1
ATOM 4558 N N . SER A 1 591 ? 0.141 -7.116 -11.560 1.00 96.06 591 SER A N 1
ATOM 4559 C CA . SER A 1 591 ? 1.431 -7.786 -11.713 1.00 96.06 591 SER A CA 1
ATOM 4560 C C . SER A 1 591 ? 2.444 -6.819 -12.304 1.00 96.06 591 SER A C 1
ATOM 4562 O O . SER A 1 591 ? 2.135 -6.098 -13.249 1.00 96.06 591 SER A O 1
ATOM 4564 N N . ARG A 1 592 ? 3.683 -6.840 -11.809 1.00 90.19 592 ARG A N 1
ATOM 4565 C CA . ARG A 1 592 ? 4.786 -6.085 -12.419 1.00 90.19 592 ARG A CA 1
ATOM 4566 C C . ARG A 1 592 ? 5.823 -7.008 -13.046 1.00 90.19 592 ARG A C 1
ATOM 4568 O O . ARG A 1 592 ? 6.042 -8.132 -12.603 1.00 90.19 592 ARG A O 1
ATOM 4575 N N . SER A 1 593 ? 6.496 -6.532 -14.093 1.00 78.12 593 SER A N 1
ATOM 4576 C CA . SER A 1 593 ? 7.652 -7.237 -14.646 1.00 78.12 593 SER A CA 1
ATOM 4577 C C . SER A 1 593 ? 8.823 -7.163 -13.662 1.00 78.12 593 SER A C 1
ATOM 4579 O O . SER A 1 593 ? 9.219 -6.060 -13.261 1.00 78.12 593 SER A O 1
ATOM 4581 N N . LYS A 1 594 ? 9.435 -8.306 -13.329 1.00 66.56 594 LYS A N 1
ATOM 4582 C CA . LYS A 1 594 ? 10.739 -8.314 -12.654 1.00 66.56 594 LYS A CA 1
ATOM 4583 C C . LYS A 1 594 ? 11.738 -7.582 -13.543 1.00 66.56 594 LYS A C 1
ATOM 4585 O O . LYS A 1 594 ? 11.958 -7.991 -14.684 1.00 66.56 594 LYS A O 1
ATOM 4590 N N . LYS A 1 595 ? 12.365 -6.517 -13.034 1.00 54.03 595 LYS A N 1
ATOM 4591 C CA . LYS A 1 595 ? 13.587 -6.004 -13.660 1.00 54.03 595 LYS A CA 1
ATOM 4592 C C . LYS A 1 595 ? 14.600 -7.143 -13.569 1.00 54.03 595 LYS A C 1
ATOM 4594 O O . LYS A 1 595 ? 15.037 -7.481 -12.472 1.00 54.03 595 LYS A O 1
ATOM 4599 N N . ARG A 1 596 ? 14.885 -7.804 -14.697 1.00 33.50 596 ARG A N 1
ATOM 4600 C CA . ARG A 1 596 ? 15.993 -8.761 -14.788 1.00 33.50 596 ARG A CA 1
ATOM 4601 C C . ARG A 1 596 ? 17.242 -8.019 -14.313 1.00 33.50 596 ARG A C 1
ATOM 4603 O O . ARG A 1 596 ? 17.583 -7.000 -14.910 1.00 33.50 596 ARG A O 1
ATOM 4610 N N . LYS A 1 597 ? 17.817 -8.479 -13.201 1.00 29.14 597 LYS A N 1
ATOM 4611 C CA . LYS A 1 597 ? 19.151 -8.061 -12.774 1.00 29.14 597 LYS A CA 1
ATOM 4612 C C . LYS A 1 597 ? 20.187 -8.571 -13.758 1.00 29.14 597 LYS A C 1
ATOM 4614 O O . LYS A 1 597 ? 19.992 -9.709 -14.249 1.00 29.14 597 LYS A O 1
#

Radius of gyration: 33.53 Å; Cα contacts (8 Å, |Δi|>4): 1206; chains: 1; bounding box: 73×62×108 Å

Organism: NCBI:txid49249

Mean predicted aligned error: 14.99 Å

Sequence (597 aa):
KLEEMVLSSDIVVTCAGSPGLLCADWVKPGADVINVGTTFIEQKDSLVSDFEGDLSRVAKRFSPVPGGIGPLSIAALFRNVAKAAWDRKASKGNVESTWTQKSGSLYRKIHFKDYDSALNFANKVNTMSSDLDHHANMTFRHKCVNGVDLELEFFTFEANEITEKDYVAAHNVNAILEEQKINMNDYSYELKEESIAKYPADPRGSSRLLRVDSAGNVSHFENFSESFLPLAEGAHIIFNESKVVNGRLEVFPKGANEGIEMMILDLGSGIEIKSDGLQLTVMLRKEGVRVGDILTVPKSDGKTTFKVKAVVGPWIEDEKSNGNGTECIVECVTEEKAQLFSDFLDQVGSVPIPPYLDRDAEDSDKQAYNNVYAAGSGSVAAPTAGLHFTDELLSKIGAENTSFLSLHVGAGTFKPVVTEDARDHSMHGENFSVNVRELNRIIDSIDSGKRMIVVGTTSSRTLESLYWCGVKILRNGIDKHEKSLSLGQNEWAQLALGGRDYSASEALKAVIKGKSQNDFVQGRTSLMIVPGTYDFKVVDELVTNFHAPDSTLMLLVSAFLGSGRKVRDVYHEAQNMGYRFLSYGDVCFFSRSKKRK

InterPro domains:
  IPR000672 Tetrahydrofolate dehydrogenase/cyclohydrolase [PR00085] (10-39)
  IPR000672 Tetrahydrofolate dehydrogenase/cyclohydrolase [PR00085] (62-80)
  IPR001533 Pterin 4 alpha carbinolamine dehydratase [PF01329] (96-176)
  IPR003699 S-adenosylmethionine:tRNA ribosyltransferase-isomerase, QueA [PF02547] (185-589)
  IPR003699 S-adenosylmethionine:tRNA ribosyltransferase-isomerase, QueA [PTHR30307] (183-590)
  IPR020631 Tetrahydrofolate dehydrogenase/cyclohydrolase, NAD(P)-binding domain [PF02882] (2-85)
  IPR036100 S-adenosylmethionine:tRNA ribosyltransferase-isomerase, QueA superfamily [SSF111337] (183-589)
  IPR036291 NAD(P)-binding domain superfamily [SSF51735] (1-85)
  IPR036428 Pterin 4 alpha carbinolamine dehydratase superfamily [G3DSA:3.30.1360.20] (93-175)
  IPR036428 Pterin 4 alpha carbinolamine dehydratase superfamily [SSF55248] (96-177)
  IPR042118 QueA, domain 1 [G3DSA:3.40.1780.10] (176-275)
  IPR042118 QueA, domain 1 [G3DSA:3.40.1780.10] (360-590)